Protein 2ZE0 (pdb70)

B-factor: mean 30.74, std 8.52, range [14.51, 62.66]

Organism: NCBI:txid258999

Sequence (531 aa):
KKTWWKEGVAYQIYPRSFMDANGDGIGDLRGIIEKLDYLVELGVDIVWICPIYRSPNADNGYDISDYYAIMDEFGTMDDFDELLAQAHRRGLKVILDLVINHTSDEHPWFIESRSSRDNPKRDWYIWRDGKDGREPNNWESIFGGSAWQYDERTGQYYLHIFDVKQPDLNWENSEVRQALYEMVNWWLDKGIDGFRIDAISHIKKKPGLPDLPLKYVPSFAGHMNQPGIMEYLRELKEQTFARYDIMTVGEANGVTVDEAEQWVGEENGVFNMIFQFEHLGLWERRASIDVRRLKRTLTKWQKGLENRGWNALFLENHDLPRSVSTWGNDRDYWAESAKALGALYFFMQGTPFIYQGQEIGMTNVRFDDIRDYRDVSALRIIWKTGRDNSRTPMQWSGASNAGFTTGTPWIKVNENYRTINVEAERRDPNSVWSFYRQMIQLRKANELFVYGTYDLLLENHPSIYAYTRTLGRDRALVVVNLSDRPSLYRYDGFRLQSSDLALSNYPVRPHKNATRFKLKPYEARVYIWKE

Solvent-accessible surface area: 21388 Å² total; per-residue (Å²): 175,124,21,61,23,19,78,2,2,0,0,3,0,10,3,30,0,0,26,5,36,111,24,75,0,35,0,7,0,99,0,0,22,99,42,0,92,13,0,66,63,1,7,4,42,1,0,7,0,3,12,0,7,114,7,49,55,48,21,45,8,40,0,0,11,31,3,85,13,11,22,124,52,6,20,77,42,112,23,0,57,60,0,7,57,36,0,73,174,60,52,4,58,0,0,0,1,2,2,0,0,5,0,0,17,77,8,80,39,0,94,64,0,31,64,43,136,130,19,108,39,14,94,18,5,10,19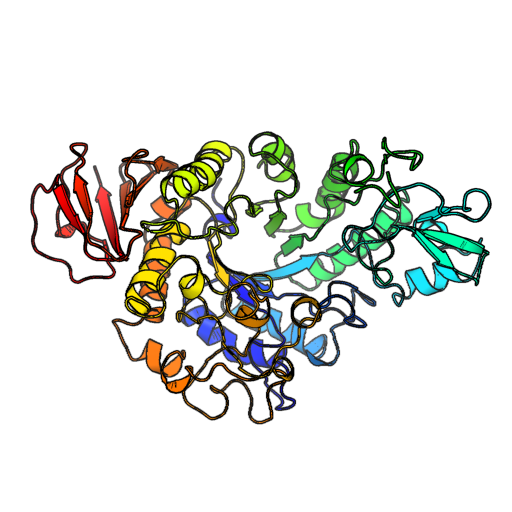,108,86,27,108,150,80,174,32,15,6,26,0,43,3,69,120,45,37,17,0,7,63,112,2,156,137,21,29,26,27,2,0,5,0,28,32,59,58,5,0,0,0,24,2,97,26,61,105,0,38,81,18,0,4,118,2,0,19,88,0,8,104,53,24,5,15,0,0,16,1,14,18,6,7,8,3,20,12,87,120,58,15,54,71,13,148,156,93,66,9,97,2,91,67,0,0,26,39,21,116,31,8,50,93,8,0,140,59,0,41,72,57,0,11,58,141,67,106,16,0,3,0,0,29,12,44,65,8,72,20,101,80,0,70,110,8,2,6,95,162,111,8,12,4,38,0,2,8,13,52,76,6,52,57,34,95,74,121,244,84,36,7,40,2,102,130,6,1,143,13,18,21,85,5,2,84,14,3,41,145,80,14,15,9,6,17,10,13,5,21,10,60,29,23,1,6,3,14,42,16,1,7,24,148,108,58,57,22,50,0,7,9,0,3,0,0,4,5,0,0,2,14,0,0,0,4,0,0,1,0,6,0,0,3,1,9,2,4,91,21,135,51,94,196,26,15,102,28,118,64,19,128,114,110,39,130,56,94,10,100,1,0,0,16,1,0,1,0,14,17,38,54,87,39,0,21,0,6,138,25,114,15,55,0,107,16,9,150,38,20,160,94,10,1,3,78,22,8,104,166,63,115,108,8,0,4,15,6,4,90,72,0,2,101,26,3,124,83,35,89,6,0,5,30,0,43,0,54,37,23,44,111,116,39,74,21,0,0,0,0,2,0,35,54,68,131,54,52,0,0,0,0,0,0,5,15,61,174,71,14,72,1,126,61,123,47,34,161,4,37,26,108,42,22,41,8,20,15,35,118,88,92,123,30,161,71,11,41,136,13,127,0,106,18,8,4,1,9,0,0,32,42,128,124

Foldseek 3Di:
DDDPQLLFAEEEDAQQFEFCDPFPQGGALVGVLVCLVVCVLLPGAEYEYEAQADAPCPPVNLAHQGLVFGHVRHHGVVSVLVSLVSSVVSNHAYAYAQRAQWHFCNRVLNVQLLQECDDVRVLQFAKDAQDPPHRVEQAAAPCGDHQWDARPNYNITTGHNYDPRTTGTQLVDPVNLVVSLVSQQVVVVSPHAEYEYPPLQQNDFAVPNYYDPHNHDHPCVGGGNDPPSLVSLQVSCVSHVVVDNHFYEYEQDVHDLQNQLCQFFVPNHSGQEYEYCPLPDFDQDPPGTFVLVNLVVVVCNQVSCQNRGAYEWDDDDLQWAQCCQGQHPCDPCQFLQLLLVCLVGVLGAHHYYHYQLSQLRQHFADDPDLVLDDPVVSVVVCSRTNSCNRVAHRQAELPDQNNRRPYHHPHGHGPCSNCRHNVNQVVDCLGSNVSSSLSSVVSNVDVLSSNFGKDWDPSVDRFKTKIKGHDAQKIKIKIWGSHQAKDKQAAPPFFDALVQFSDKSDDSDHDTRDRMDIAHHGIITMGIDGD

CATH classification: 3.20.20.80 (+2 more: 3.90.400.10, 2.60.40.1180)

Secondary structure (DSSP, 8-state):
---HHHH--EEEE-GGGT--SSSSSS--HHHHHHTHHHHHHHT--EEEE---EE---TTTT-S-SEEEEE-GGG--HHHHHHHHHHHHHTT-EEEEEEE-SB--TTSHHHHHHHH-SSSTTGGGB-EE--BTTB-SS-EEPTTSSBSEEEETTTTEEEE-SS-TT-PBB-TT-HHHHHHHHHHHHHHHHHT--EEEEESGGGSSPPTT-PPP---SEE-HHHHSS-TTHHHHHHHHHHHTGGGSS-EEEEE-TT--TTTTHHHH-SSS-S-SEEE--TT-----------HHHHHHHHHHHHHHHTTT--BEE-S--TTS--HHHHTS-SSSSHHHHHHHHHHHHHTSSSEEEEETTGGGT------SSGGG--SHHHH--HHHH-GGGGTSPP---SSGGGGS-SS--SSPPPGGGGTSSHHHHHH-TTSHHHHHHHHHHHHHH-THHHHSEEEEESTT-SSEEEEEEEETTEEEEEEEE-SSS-EEEE-BTB-B-GGGEEEESS-----SSBSEEEE-TT-EEEEEEE-

Radius of gyration: 23.9 Å; Cα contacts (8 Å, |Δi|>4): 1170; chains: 1; bounding box: 63×52×62 Å

Structure (mmCIF, N/CA/C/O backbone):
data_2ZE0
#
_entry.id   2ZE0
#
_cell.length_a   103.829
_cell.length_b   90.621
_cell.length_c   72.285
_cell.angle_alpha   90.00
_cell.angle_beta   109.40
_cell.angle_gamma   90.00
#
_symmetry.space_group_name_H-M   'C 1 2 1'
#
loop_
_entity.id
_entity.type
_entity.pdbx_description
1 polymer Alpha-glucosidase
2 non-polymer 'CALCIUM ION'
3 water water
#
loop_
_atom_site.group_PDB
_atom_site.id
_atom_site.type_symbol
_atom_site.label_atom_id
_atom_site.label_alt_id
_atom_site.label_comp_id
_atom_site.label_asym_id
_atom_site.label_entity_id
_atom_site.label_seq_id
_atom_site.pdbx_PDB_ins_code
_atom_site.Cartn_x
_atom_site.Cartn_y
_atom_site.Cartn_z
_atom_site.occupancy
_atom_site.B_iso_or_equiv
_atom_site.auth_seq_id
_atom_site.auth_comp_id
_atom_site.auth_asym_id
_atom_site.auth_atom_id
_atom_site.pdbx_PDB_model_num
ATOM 1 N N . LYS A 1 2 ? 6.698 -8.689 46.526 1.00 40.46 2 LYS A N 1
ATOM 2 C CA . LYS A 1 2 ? 6.504 -9.757 45.500 1.00 40.47 2 LYS A CA 1
ATOM 3 C C . LYS A 1 2 ? 7.721 -9.849 44.563 1.00 40.02 2 LYS A C 1
ATOM 4 O O . LYS A 1 2 ? 7.963 -8.962 43.732 1.00 39.94 2 LYS A O 1
ATOM 10 N N . LYS A 1 3 ? 8.507 -10.907 44.752 1.00 39.15 3 LYS A N 1
ATOM 11 C CA . LYS A 1 3 ? 9.705 -11.162 43.960 1.00 38.62 3 LYS A CA 1
ATOM 12 C C . LYS A 1 3 ? 9.398 -11.885 42.658 1.00 37.12 3 LYS A C 1
ATOM 13 O O . LYS A 1 3 ? 8.707 -12.902 42.667 1.00 37.43 3 LYS A O 1
ATOM 19 N N . THR A 1 4 ? 9.913 -11.366 41.538 1.00 35.15 4 THR A N 1
ATOM 20 C CA . THR A 1 4 ? 9.668 -11.983 40.228 1.00 32.92 4 THR A CA 1
ATOM 21 C C . THR A 1 4 ? 10.895 -11.873 39.331 1.00 31.59 4 THR A C 1
ATOM 22 O O . THR A 1 4 ? 11.726 -10.989 39.512 1.00 31.63 4 THR A O 1
ATOM 26 N N . TRP A 1 5 ? 10.980 -12.754 38.340 1.00 29.62 5 TRP A N 1
ATOM 27 C CA . TRP A 1 5 ? 12.097 -12.759 37.409 1.00 27.77 5 TRP A CA 1
ATOM 28 C C . TRP A 1 5 ? 12.167 -11.476 36.584 1.00 26.84 5 TRP A C 1
ATOM 29 O O . TRP A 1 5 ? 13.248 -10.962 36.309 1.00 26.71 5 TRP A O 1
ATOM 40 N N . TRP A 1 6 ? 11.015 -10.951 36.196 1.00 26.22 6 TRP A N 1
ATOM 41 C CA . TRP A 1 6 ? 10.977 -9.712 35.405 1.00 25.25 6 TRP A CA 1
ATOM 42 C C . TRP A 1 6 ? 11.476 -8.469 36.168 1.00 25.14 6 TRP A C 1
ATOM 43 O O . TRP A 1 6 ? 12.033 -7.548 35.567 1.00 24.03 6 TRP A O 1
ATOM 54 N N . LYS A 1 7 ? 11.283 -8.451 37.490 1.00 25.10 7 LYS A N 1
ATOM 55 C CA . LYS A 1 7 ? 11.750 -7.327 38.300 1.00 25.00 7 LYS A CA 1
ATOM 56 C C . LYS A 1 7 ? 13.259 -7.416 38.480 1.00 25.26 7 LYS A C 1
ATOM 57 O O . LYS A 1 7 ? 13.954 -6.396 38.500 1.00 25.46 7 LYS A O 1
ATOM 63 N N . GLU A 1 8 ? 13.762 -8.648 38.575 1.00 25.32 8 GLU A N 1
ATOM 64 C CA . GLU A 1 8 ? 15.195 -8.943 38.768 1.00 25.66 8 GLU A CA 1
ATOM 65 C C . GLU A 1 8 ? 16.039 -8.997 37.501 1.00 24.41 8 GLU A C 1
ATOM 66 O O . GLU A 1 8 ? 17.264 -8.985 37.585 1.00 23.37 8 GLU A O 1
ATOM 72 N N . GLY A 1 9 ? 15.392 -9.071 36.341 1.00 23.48 9 GLY A N 1
ATOM 73 C CA . GLY A 1 9 ? 16.111 -9.146 35.082 1.00 22.38 9 GLY A CA 1
ATOM 74 C C . GLY A 1 9 ? 16.635 -7.852 34.496 1.00 21.55 9 GLY A C 1
ATOM 75 O O . GLY A 1 9 ? 16.304 -6.769 34.952 1.00 21.20 9 GLY A O 1
ATOM 76 N N . VAL A 1 10 ? 17.511 -8.002 33.511 1.00 20.92 10 VAL A N 1
ATOM 77 C CA . VAL A 1 10 ? 18.110 -6.897 32.796 1.00 20.10 10 VAL A CA 1
ATOM 78 C C . VAL A 1 10 ? 17.682 -7.216 31.378 1.00 20.13 10 VAL A C 1
ATOM 79 O O . VAL A 1 10 ? 17.933 -8.332 30.879 1.00 19.93 10 VAL A O 1
ATOM 83 N N . ALA A 1 11 ? 17.005 -6.261 30.743 1.00 19.11 11 ALA A N 1
ATOM 84 C CA . ALA A 1 11 ? 16.536 -6.446 29.388 1.00 18.81 11 ALA A CA 1
ATOM 85 C C . ALA A 1 11 ? 17.459 -5.816 28.369 1.00 18.91 11 ALA A C 1
ATOM 86 O O . ALA A 1 11 ? 18.107 -4.801 28.653 1.00 20.56 11 ALA A O 1
ATOM 88 N N . TYR A 1 12 ? 17.512 -6.415 27.179 1.00 18.98 12 TYR A N 1
ATOM 89 C CA . TYR A 1 12 ? 18.354 -5.934 26.081 1.00 18.61 12 TYR A CA 1
ATOM 90 C C . TYR A 1 12 ? 17.438 -5.778 24.872 1.00 18.60 12 TYR A C 1
ATOM 91 O O . TYR A 1 12 ? 16.764 -6.724 24.476 1.00 18.04 12 TYR A O 1
ATOM 100 N N . GLN A 1 13 ? 17.449 -4.593 24.268 1.00 18.94 13 GLN A N 1
ATOM 101 C CA . GLN A 1 13 ? 16.601 -4.323 23.130 1.00 19.69 13 GLN A CA 1
ATOM 102 C C . GLN A 1 13 ? 17.328 -4.438 21.806 1.00 19.47 13 GLN A C 1
ATOM 103 O O . GLN A 1 13 ? 18.309 -3.741 21.554 1.00 19.13 13 GLN A O 1
ATOM 109 N N . ILE A 1 14 ? 16.781 -5.290 20.948 1.00 19.50 14 ILE A N 1
ATOM 110 C CA . ILE A 1 14 ? 17.337 -5.536 19.632 1.00 20.52 14 ILE A CA 1
ATOM 111 C C . ILE A 1 14 ? 16.465 -4.994 18.520 1.00 20.81 14 ILE A C 1
ATOM 112 O O . ILE A 1 14 ? 15.250 -5.199 18.519 1.00 20.86 14 ILE A O 1
ATOM 117 N N . TYR A 1 15 ? 17.110 -4.241 17.651 1.00 20.95 15 TYR A N 1
ATOM 118 C CA . TYR A 1 15 ? 16.532 -3.761 16.424 1.00 21.38 15 TYR A CA 1
ATOM 119 C C . TYR A 1 15 ? 17.096 -4.678 15.347 1.00 21.51 15 TYR A C 1
ATOM 120 O O . TYR A 1 15 ? 18.178 -4.454 14.848 1.00 22.15 15 TYR A O 1
ATOM 129 N N . PRO A 1 16 ? 16.360 -5.752 15.064 1.00 21.67 16 PRO A N 1
ATOM 130 C CA . PRO A 1 16 ? 16.794 -6.836 14.191 1.00 21.40 16 PRO A CA 1
ATOM 131 C C . PRO A 1 16 ? 17.509 -6.486 12.903 1.00 21.74 16 PRO A C 1
ATOM 132 O O . PRO A 1 16 ? 18.479 -7.141 12.555 1.00 21.97 16 PRO A O 1
ATOM 136 N N . ARG A 1 17 ? 17.034 -5.462 12.220 1.00 22.05 17 ARG A N 1
ATOM 137 C CA . ARG A 1 17 ? 17.600 -5.017 10.963 1.00 23.13 17 ARG A CA 1
ATOM 138 C C . ARG A 1 17 ? 19.044 -4.505 11.059 1.00 22.77 17 ARG A C 1
ATOM 139 O O . ARG A 1 17 ? 19.771 -4.548 10.074 1.00 23.35 17 ARG A O 1
ATOM 147 N N . SER A 1 18 ? 19.459 -4.032 12.230 1.00 22.49 18 SER A N 1
ATOM 148 C CA . SER A 1 18 ? 20.818 -3.517 12.398 1.00 21.38 18 SER A CA 1
ATOM 149 C C . SER A 1 18 ? 21.619 -4.232 13.479 1.00 21.20 18 SER A C 1
ATOM 150 O O . SER A 1 18 ? 22.694 -3.741 13.869 1.00 21.38 18 SER A O 1
ATOM 153 N N . PHE A 1 19 ? 21.157 -5.400 13.933 1.00 20.66 19 PHE A N 1
ATOM 154 C CA . PHE A 1 19 ? 21.882 -6.116 14.985 1.00 20.46 19 PHE A CA 1
ATOM 155 C C . PHE A 1 19 ? 22.954 -7.038 14.436 1.00 21.66 19 PHE A C 1
ATOM 156 O O . PHE A 1 19 ? 24.126 -6.804 14.680 1.00 21.39 19 PHE A O 1
ATOM 164 N N . MET A 1 20 ? 22.566 -8.092 13.715 1.00 22.49 20 MET A N 1
ATOM 165 C CA . MET A 1 20 ? 23.554 -9.006 13.141 1.00 23.64 20 MET A CA 1
ATOM 166 C C . MET A 1 20 ? 23.001 -9.631 11.864 1.00 24.61 20 MET A C 1
ATOM 167 O O . MET A 1 20 ? 21.921 -10.219 11.885 1.00 24.52 20 MET A O 1
ATOM 172 N N . ASP A 1 21 ? 23.739 -9.473 10.764 1.00 25.40 21 ASP A N 1
ATOM 173 C CA . ASP A 1 21 ? 23.350 -10.019 9.468 1.00 26.46 21 ASP A CA 1
ATOM 174 C C . ASP A 1 21 ? 24.000 -11.362 9.251 1.00 27.57 21 ASP A C 1
ATOM 175 O O . ASP A 1 21 ? 25.183 -11.448 8.888 1.00 28.23 21 ASP A O 1
ATOM 180 N N . ALA A 1 22 ? 23.230 -12.421 9.412 1.00 28.27 22 ALA A N 1
ATOM 181 C CA . ALA A 1 22 ? 23.811 -13.740 9.218 1.00 28.97 22 ALA A CA 1
ATOM 182 C C . ALA A 1 22 ? 23.976 -14.200 7.760 1.00 29.16 22 ALA A C 1
ATOM 183 O O . ALA A 1 22 ? 24.885 -14.986 7.487 1.00 29.25 22 ALA A O 1
ATOM 185 N N . ASN A 1 23 ? 23.162 -13.698 6.826 1.00 29.08 23 ASN A N 1
ATOM 186 C CA . ASN A 1 23 ? 23.302 -14.162 5.439 1.00 29.57 23 ASN A CA 1
ATOM 187 C C . ASN A 1 23 ? 23.929 -13.233 4.394 1.00 29.79 23 ASN A C 1
ATOM 188 O O . ASN A 1 23 ? 23.811 -13.481 3.186 1.00 30.94 23 ASN A O 1
ATOM 193 N N . GLY A 1 24 ? 24.568 -12.161 4.835 1.00 29.18 24 GLY A N 1
ATOM 194 C CA . GLY A 1 24 ? 25.207 -11.246 3.909 1.00 28.33 24 GLY A CA 1
ATOM 195 C C . GLY A 1 24 ? 24.388 -10.368 2.995 1.00 28.08 24 GLY A C 1
ATOM 196 O O . GLY A 1 24 ? 24.940 -9.786 2.061 1.00 28.40 24 GLY A O 1
ATOM 197 N N . ASP A 1 25 ? 23.087 -10.249 3.224 1.00 26.96 25 ASP A N 1
ATOM 198 C CA . ASP A 1 25 ? 22.315 -9.389 2.342 1.00 26.69 25 ASP A CA 1
ATOM 199 C C . ASP A 1 25 ? 22.293 -7.947 2.872 1.00 25.98 25 ASP A C 1
ATOM 200 O O . ASP A 1 25 ? 21.640 -7.099 2.302 1.00 26.19 25 ASP A O 1
ATOM 205 N N . GLY A 1 26 ? 23.002 -7.698 3.972 1.00 25.81 26 GLY A N 1
ATOM 206 C CA . GLY A 1 26 ? 23.083 -6.356 4.599 1.00 24.86 26 GLY A CA 1
ATOM 207 C C . GLY A 1 26 ? 21.990 -5.966 5.588 1.00 24.46 26 GLY A C 1
ATOM 208 O O . GLY A 1 26 ? 21.974 -4.836 6.116 1.00 24.19 26 GLY A O 1
ATOM 209 N N . ILE A 1 27 ? 21.085 -6.904 5.849 1.00 23.81 27 ILE A N 1
ATOM 210 C CA . ILE A 1 27 ? 19.970 -6.690 6.766 1.00 23.18 27 ILE A CA 1
ATOM 211 C C . ILE A 1 27 ? 20.106 -7.663 7.936 1.00 22.54 27 ILE A C 1
ATOM 212 O O . ILE A 1 27 ? 20.256 -8.861 7.729 1.00 22.86 27 ILE A O 1
ATOM 217 N N . GLY A 1 28 ? 20.073 -7.158 9.161 1.00 21.59 28 GLY A N 1
ATOM 218 C CA . GLY A 1 28 ? 20.185 -8.021 10.324 1.00 21.43 28 GLY A CA 1
ATOM 219 C C . GLY A 1 28 ? 19.026 -8.986 10.262 1.00 21.05 28 GLY A C 1
ATOM 220 O O . GLY A 1 28 ? 17.957 -8.664 9.760 1.00 21.11 28 GLY A O 1
ATOM 221 N N . ASP A 1 29 ? 19.215 -10.173 10.793 1.00 21.34 29 ASP A N 1
ATOM 222 C CA . ASP A 1 29 ? 18.157 -11.148 10.754 1.00 21.81 29 ASP A CA 1
ATOM 223 C C . ASP A 1 29 ? 18.123 -12.028 11.992 1.00 22.03 29 ASP A C 1
ATOM 224 O O . ASP A 1 29 ? 18.913 -11.837 12.926 1.00 21.52 29 ASP A O 1
ATOM 229 N N . LEU A 1 30 ? 17.181 -12.970 12.010 1.00 22.39 30 LEU A N 1
ATOM 230 C CA . LEU A 1 30 ? 17.029 -13.872 13.132 1.00 22.12 30 LEU A CA 1
ATOM 231 C C . LEU A 1 30 ? 18.232 -14.758 13.343 1.00 22.53 30 LEU A C 1
ATOM 232 O O . LEU A 1 30 ? 18.617 -14.977 14.491 1.00 22.54 30 LEU A O 1
ATOM 237 N N . ARG A 1 31 ? 18.815 -15.292 12.272 1.00 23.00 31 ARG A N 1
ATOM 238 C CA . ARG A 1 31 ? 19.996 -16.146 12.459 1.00 23.89 31 ARG A CA 1
ATOM 239 C C . ARG A 1 31 ? 21.090 -15.314 13.100 1.00 23.15 31 ARG A C 1
ATOM 240 O O . ARG A 1 31 ? 21.879 -15.814 13.889 1.00 23.79 31 ARG A O 1
ATOM 248 N N . GLY A 1 32 ? 21.122 -14.029 12.768 1.00 22.82 32 GLY A N 1
ATOM 249 C CA . GLY A 1 32 ? 22.128 -13.143 13.330 1.00 21.79 32 GLY A CA 1
ATOM 250 C C . GLY A 1 32 ? 21.983 -13.121 14.834 1.00 21.50 32 GLY A C 1
ATOM 251 O O . GLY A 1 32 ? 22.962 -13.270 15.567 1.00 21.54 32 GLY A O 1
ATOM 252 N N . ILE A 1 33 ? 20.752 -12.946 15.298 1.00 21.89 33 ILE A N 1
ATOM 253 C CA . ILE A 1 33 ? 20.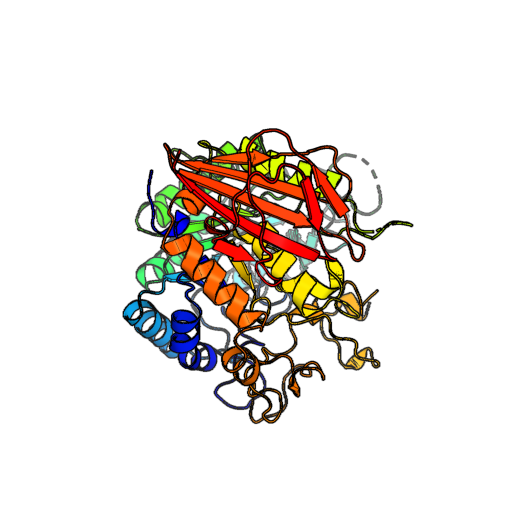480 -12.905 16.732 1.00 21.72 33 ILE A CA 1
ATOM 254 C C . ILE A 1 33 ? 20.921 -14.203 17.406 1.00 21.99 33 ILE A C 1
ATOM 255 O O . ILE A 1 33 ? 21.546 -14.176 18.463 1.00 21.81 33 ILE A O 1
ATOM 260 N N . ILE A 1 34 ? 20.625 -15.334 16.774 1.00 22.85 34 ILE A N 1
ATOM 261 C CA . ILE A 1 34 ? 20.988 -16.657 17.311 1.00 23.22 34 ILE A CA 1
ATOM 262 C C . ILE A 1 34 ? 22.508 -16.714 17.519 1.00 23.78 34 ILE A C 1
ATOM 263 O O . ILE A 1 34 ? 22.973 -17.173 18.560 1.00 23.21 34 ILE A O 1
ATOM 268 N N . GLU A 1 35 ? 23.277 -16.207 16.545 1.00 24.45 35 GLU A N 1
ATOM 269 C CA . GLU A 1 35 ? 24.744 -16.213 16.650 1.00 25.18 35 GLU A CA 1
ATOM 270 C C . GLU A 1 35 ? 25.253 -15.405 17.822 1.00 24.58 35 GLU A C 1
ATOM 271 O O . GLU A 1 35 ? 26.336 -15.653 18.294 1.00 25.14 35 GLU A O 1
ATOM 277 N N . LYS A 1 36 ? 24.446 -14.463 18.312 1.00 24.91 36 LYS A N 1
ATOM 278 C CA . LYS A 1 36 ? 24.833 -13.607 19.424 1.00 24.07 36 LYS A CA 1
ATOM 279 C C . LYS A 1 36 ? 24.190 -13.891 20.780 1.00 23.87 36 LYS A C 1
ATOM 280 O O . LYS A 1 36 ? 24.307 -13.069 21.675 1.00 23.86 36 LYS A O 1
ATOM 286 N N . LEU A 1 37 ? 23.529 -15.041 20.955 1.00 23.99 37 LEU A N 1
ATOM 287 C CA . LEU A 1 37 ? 22.911 -15.346 22.252 1.00 23.41 37 LEU A CA 1
ATOM 288 C C . LEU A 1 37 ? 24.015 -15.529 23.300 1.00 23.82 37 LEU A C 1
ATOM 289 O O . LEU A 1 37 ? 23.869 -15.059 24.432 1.00 23.42 37 LEU A O 1
ATOM 294 N N . ASP A 1 38 ? 25.125 -16.184 22.926 1.00 24.26 38 ASP A N 1
ATOM 295 C CA . ASP A 1 38 ? 26.254 -16.385 23.866 1.00 23.98 38 ASP A CA 1
ATOM 296 C C . ASP A 1 38 ? 26.757 -15.028 24.370 1.00 23.75 38 ASP A C 1
ATOM 297 O O . ASP A 1 38 ? 27.129 -14.901 25.537 1.00 23.71 38 ASP A O 1
ATOM 302 N N . TYR A 1 39 ? 26.810 -14.052 23.461 1.00 23.26 39 TYR A N 1
ATOM 303 C CA . TYR A 1 39 ? 27.232 -12.679 23.763 1.00 23.27 39 TYR A CA 1
ATOM 304 C C . TYR A 1 39 ? 26.323 -12.042 24.802 1.00 23.29 39 TYR A C 1
ATOM 305 O O . TYR A 1 39 ? 26.791 -11.370 25.738 1.00 23.54 39 TYR A O 1
ATOM 314 N N . LEU A 1 40 ? 25.019 -12.242 24.619 1.00 23.17 40 LEU A N 1
ATOM 315 C CA . LEU A 1 40 ? 24.036 -11.694 25.550 1.00 23.07 40 LEU A CA 1
ATOM 316 C C . LEU A 1 40 ? 24.255 -12.306 26.911 1.00 23.08 40 LEU A C 1
ATOM 317 O O . LEU A 1 40 ? 24.200 -11.609 27.910 1.00 22.83 40 LEU A O 1
ATOM 322 N N . VAL A 1 41 ? 24.561 -13.600 26.939 1.00 23.46 41 VAL A N 1
ATOM 323 C CA . VAL A 1 41 ? 24.800 -14.295 28.195 1.00 23.91 41 VAL A CA 1
ATOM 324 C C . VAL A 1 41 ? 26.068 -13.757 28.853 1.00 24.11 41 VAL A C 1
ATOM 325 O O . VAL A 1 41 ? 26.078 -13.495 30.066 1.00 23.85 41 VAL A O 1
ATOM 329 N N . GLU A 1 42 ? 27.108 -13.560 28.047 1.00 24.73 42 GLU A N 1
ATOM 330 C CA . GLU A 1 42 ? 28.412 -13.053 28.530 1.00 26.26 42 GLU A CA 1
ATOM 331 C C . GLU A 1 42 ? 28.221 -11.673 29.150 1.00 25.42 42 GLU A C 1
ATOM 332 O O . GLU A 1 42 ? 28.766 -11.387 30.228 1.00 25.41 42 GLU A O 1
ATOM 338 N N . LEU A 1 43 ? 27.459 -10.818 28.450 1.00 24.17 43 LEU A N 1
ATOM 339 C CA . LEU A 1 43 ? 27.163 -9.458 28.912 1.00 22.89 43 LEU A CA 1
ATOM 340 C C . LEU A 1 43 ? 26.451 -9.509 30.260 1.00 22.43 43 LEU A C 1
ATOM 341 O O . LEU A 1 43 ? 26.711 -8.690 31.155 1.00 22.54 43 LEU A O 1
ATOM 346 N N . GLY A 1 44 ? 25.532 -10.459 30.375 1.00 22.00 44 GLY A N 1
ATOM 347 C CA . GLY A 1 44 ? 24.759 -10.678 31.583 1.00 22.01 44 GLY A CA 1
ATOM 348 C C . GLY A 1 44 ? 23.263 -10.438 31.528 1.00 22.48 44 GLY A C 1
ATOM 349 O O . GLY A 1 44 ? 22.569 -10.738 32.499 1.00 21.89 44 GLY A O 1
ATOM 350 N N . VAL A 1 45 ? 22.754 -9.937 30.402 1.00 22.76 45 VAL A N 1
ATOM 351 C CA . VAL A 1 45 ? 21.320 -9.671 30.291 1.00 23.57 45 VAL A CA 1
ATOM 352 C C . VAL A 1 45 ? 20.526 -10.985 30.281 1.00 24.25 45 VAL A C 1
ATOM 353 O O . VAL A 1 45 ? 21.102 -12.050 30.059 1.00 24.35 45 VAL A O 1
ATOM 357 N N . ASP A 1 46 ? 19.223 -10.922 30.542 1.00 24.29 46 ASP A N 1
ATOM 358 C CA . ASP A 1 46 ? 18.430 -12.151 30.523 1.00 25.60 46 ASP A CA 1
ATOM 359 C C . ASP A 1 46 ? 17.065 -12.081 29.869 1.00 24.62 46 ASP A C 1
ATOM 360 O O . ASP A 1 46 ? 16.361 -13.083 29.780 1.00 25.05 46 ASP A O 1
ATOM 365 N N . ILE A 1 47 ? 16.703 -10.895 29.390 1.00 23.37 47 ILE A N 1
ATOM 366 C CA . ILE A 1 47 ? 15.434 -10.695 28.722 1.00 22.52 47 ILE A CA 1
ATOM 367 C C . ILE A 1 47 ? 15.812 -10.026 27.413 1.00 22.33 47 ILE A C 1
ATOM 368 O O . ILE A 1 47 ? 16.514 -8.999 27.399 1.00 22.08 47 ILE A O 1
ATOM 373 N N . VAL A 1 48 ? 15.379 -10.629 26.315 1.00 22.15 48 VAL A N 1
ATOM 374 C CA . VAL A 1 48 ? 15.663 -10.103 25.000 1.00 22.05 48 VAL A CA 1
ATOM 375 C C . VAL A 1 48 ? 14.411 -9.587 24.314 1.00 22.17 48 VAL A C 1
ATOM 376 O O . VAL A 1 48 ? 13.470 -10.323 24.071 1.00 22.76 48 VAL A O 1
ATOM 380 N N . TRP A 1 49 ? 14.386 -8.294 24.061 1.00 21.51 49 TRP A N 1
ATOM 381 C CA . TRP A 1 49 ? 13.268 -7.675 23.383 1.00 21.07 49 TRP A CA 1
ATOM 382 C C . TRP A 1 49 ? 13.631 -7.442 21.948 1.00 20.96 49 TRP A C 1
ATOM 383 O O . TRP A 1 49 ? 14.547 -6.684 21.643 1.00 20.90 49 TRP A O 1
ATOM 394 N N . ILE A 1 50 ? 12.930 -8.138 21.070 1.00 20.61 50 ILE A N 1
ATOM 395 C CA . ILE A 1 50 ? 13.200 -7.997 19.652 1.00 21.69 50 ILE A CA 1
ATOM 396 C C . ILE A 1 50 ? 12.112 -7.132 19.036 1.00 22.42 50 ILE A C 1
ATOM 397 O O . ILE A 1 50 ? 10.924 -7.443 19.183 1.00 21.81 50 ILE A O 1
ATOM 402 N N . CYS A 1 51 ? 12.520 -6.022 18.403 1.00 23.46 51 CYS A N 1
ATOM 403 C CA . CYS A 1 51 ? 11.587 -5.100 17.738 1.00 24.96 51 CYS A CA 1
ATOM 404 C C . CYS A 1 51 ? 10.816 -5.853 16.640 1.00 24.73 51 CYS A C 1
ATOM 405 O O . CYS A 1 51 ? 11.256 -6.930 16.237 1.00 25.47 51 CYS A O 1
ATOM 408 N N . PRO A 1 52 ? 9.703 -5.279 16.133 1.00 24.72 52 PRO A N 1
ATOM 409 C CA . PRO A 1 52 ? 8.866 -5.939 15.103 1.00 24.65 52 PRO A CA 1
ATOM 410 C C . PRO A 1 52 ? 9.549 -6.780 14.013 1.00 24.53 52 PRO A C 1
ATOM 411 O O . PRO A 1 52 ? 10.398 -6.290 13.258 1.00 25.31 52 PRO A O 1
ATOM 415 N N . ILE A 1 53 ? 9.181 -8.053 13.982 1.00 23.71 53 ILE A N 1
ATOM 416 C CA . ILE A 1 53 ? 9.696 -9.010 13.022 1.00 23.74 53 ILE A CA 1
ATOM 417 C C . ILE A 1 53 ? 8.553 -9.669 12.249 1.00 23.84 53 ILE A C 1
ATOM 418 O O . ILE A 1 53 ? 8.776 -10.633 11.500 1.00 24.12 53 ILE A O 1
ATOM 423 N N . TYR A 1 54 ? 7.339 -9.134 12.409 1.00 23.44 54 TYR A N 1
ATOM 424 C CA . TYR A 1 54 ? 6.156 -9.673 11.753 1.00 23.25 54 TYR A CA 1
ATOM 425 C C . TYR A 1 54 ? 6.071 -9.231 10.294 1.00 23.13 54 TYR A C 1
ATOM 426 O O . TYR A 1 54 ? 6.637 -8.209 9.933 1.00 22.46 54 TYR A O 1
ATOM 435 N N . ARG A 1 55 ? 5.351 -10.001 9.467 1.00 23.33 55 ARG A N 1
ATOM 436 C CA . ARG A 1 55 ? 5.180 -9.664 8.045 1.00 23.51 55 ARG A CA 1
ATOM 437 C C . ARG A 1 55 ? 4.568 -8.267 8.058 1.00 22.83 55 ARG A C 1
ATOM 438 O O . ARG A 1 55 ? 3.593 -8.012 8.765 1.00 21.76 55 ARG A O 1
ATOM 446 N N . SER A 1 56 ? 5.168 -7.368 7.287 1.00 22.67 56 SER A N 1
ATOM 447 C CA . SER A 1 56 ? 4.759 -5.986 7.185 1.00 23.34 56 SER A CA 1
ATOM 448 C C . SER A 1 56 ? 5.203 -5.348 5.872 1.00 24.69 56 SER A C 1
ATOM 449 O O . SER A 1 56 ? 6.285 -5.655 5.376 1.00 25.06 56 SER A O 1
ATOM 452 N N . PRO A 1 57 ? 4.350 -4.512 5.266 1.00 25.42 57 PRO A N 1
ATOM 453 C CA . PRO A 1 57 ? 4.764 -3.854 4.021 1.00 26.43 57 PRO A CA 1
ATOM 454 C C . PRO A 1 57 ? 5.873 -2.863 4.377 1.00 27.09 57 PRO A C 1
ATOM 455 O O . PRO A 1 57 ? 6.437 -2.200 3.505 1.00 27.64 57 PRO A O 1
ATOM 459 N N . ASN A 1 58 ? 6.137 -2.777 5.676 1.00 27.65 58 ASN A N 1
ATOM 460 C CA . ASN A 1 58 ? 7.145 -1.914 6.312 1.00 28.11 58 ASN A CA 1
ATOM 461 C C . ASN A 1 58 ? 6.982 -0.417 6.001 1.00 28.08 58 ASN A C 1
ATOM 462 O O . ASN A 1 58 ? 7.952 0.319 5.793 1.00 27.76 58 ASN A O 1
ATOM 467 N N . ALA A 1 59 ? 5.746 0.050 5.983 1.00 27.48 59 ALA A N 1
ATOM 468 C CA . ALA A 1 59 ? 5.521 1.460 5.707 1.00 27.97 59 ALA A CA 1
ATOM 469 C C . ALA A 1 59 ? 5.702 2.271 6.996 1.00 28.14 59 ALA A C 1
ATOM 470 O O . ALA A 1 59 ? 5.849 3.492 6.972 1.00 28.40 59 ALA A O 1
ATOM 472 N N . ASP A 1 60 ? 5.724 1.577 8.129 1.00 27.88 60 ASP A N 1
ATOM 473 C CA . ASP A 1 60 ? 5.860 2.234 9.411 1.00 28.11 60 ASP A CA 1
ATOM 474 C C . ASP A 1 60 ? 6.815 1.544 10.376 1.00 28.11 60 ASP A C 1
ATOM 475 O O . ASP A 1 60 ? 6.463 1.253 11.515 1.00 27.15 60 ASP A O 1
ATOM 480 N N . ASN A 1 61 ? 8.028 1.293 9.880 1.00 27.96 61 ASN A N 1
ATOM 481 C CA . ASN A 1 61 ? 9.110 0.666 10.621 1.00 28.39 61 ASN A CA 1
ATOM 482 C C . ASN A 1 61 ? 8.637 -0.682 11.235 1.00 27.70 61 ASN A C 1
ATOM 483 O O . ASN A 1 61 ? 8.987 -1.058 12.369 1.00 27.35 61 ASN A O 1
ATOM 488 N N . GLY A 1 62 ? 7.799 -1.377 10.463 1.00 26.24 62 GLY A N 1
ATOM 489 C CA . GLY A 1 62 ? 7.251 -2.675 10.852 1.00 24.79 62 GLY A CA 1
ATOM 490 C C . GLY A 1 62 ? 6.077 -2.706 11.806 1.00 23.84 62 GLY A C 1
ATOM 491 O O . GLY A 1 62 ? 5.626 -3.790 12.203 1.00 22.84 62 GLY A O 1
ATOM 492 N N . TYR A 1 63 ? 5.600 -1.528 12.197 1.00 23.00 63 TYR A N 1
ATOM 493 C CA . TYR A 1 63 ? 4.457 -1.430 13.116 1.00 22.90 63 TYR A CA 1
ATOM 494 C C . TYR A 1 63 ? 3.125 -1.533 12.352 1.00 23.11 63 TYR A C 1
ATOM 495 O O . TYR A 1 63 ? 2.048 -1.447 12.939 1.00 23.10 63 TYR A O 1
ATOM 504 N N . ASP A 1 64 ? 3.223 -1.700 11.030 1.00 22.35 64 ASP A N 1
ATOM 505 C CA . ASP A 1 64 ? 2.066 -1.850 10.150 1.00 22.76 64 ASP A CA 1
ATOM 506 C C . ASP A 1 64 ? 2.112 -3.320 9.763 1.00 22.61 64 ASP A C 1
ATOM 507 O O . ASP A 1 64 ? 2.698 -3.703 8.758 1.00 22.21 64 ASP A O 1
ATOM 512 N N . ILE A 1 65 ? 1.469 -4.144 10.573 1.00 22.27 65 ILE A N 1
ATOM 513 C CA . ILE A 1 65 ? 1.471 -5.594 10.344 1.00 22.20 65 ILE A CA 1
ATOM 514 C C . ILE A 1 65 ? 0.427 -6.167 9.387 1.00 22.63 65 ILE A C 1
ATOM 515 O O . ILE A 1 65 ? -0.775 -5.970 9.580 1.00 22.91 65 ILE A O 1
ATOM 520 N N . SER A 1 66 ? 0.911 -6.907 8.381 1.00 22.64 66 SER A N 1
ATOM 521 C CA . SER A 1 66 ? 0.052 -7.537 7.370 1.00 22.90 66 SER A CA 1
ATOM 522 C C . SER A 1 66 ? -0.202 -9.003 7.700 1.00 23.38 66 SER A C 1
ATOM 523 O O . SER A 1 66 ? -1.068 -9.628 7.095 1.00 24.63 66 SER A O 1
ATOM 526 N N . ASP A 1 67 ? 0.571 -9.568 8.621 1.00 22.96 67 ASP A N 1
ATOM 527 C CA . ASP A 1 67 ? 0.354 -10.965 9.033 1.00 23.00 67 ASP A CA 1
ATOM 528 C C . ASP A 1 67 ? 1.021 -11.192 10.396 1.00 22.57 67 ASP A C 1
ATOM 529 O O . ASP A 1 67 ? 2.243 -11.207 10.490 1.00 22.94 67 ASP A O 1
ATOM 534 N N . TYR A 1 68 ? 0.204 -11.348 11.444 1.00 21.91 68 TYR A N 1
ATOM 535 C CA . TYR A 1 68 ? 0.715 -11.579 12.798 1.00 20.95 68 TYR A CA 1
ATOM 536 C C . TYR A 1 68 ? 1.300 -12.949 13.028 1.00 20.77 68 TYR A C 1
ATOM 537 O O . TYR A 1 68 ? 1.998 -13.170 14.017 1.00 19.64 68 TYR A O 1
ATOM 546 N N . TYR A 1 69 ? 0.982 -13.886 12.145 1.00 21.24 69 TYR A N 1
ATOM 547 C CA . TYR A 1 69 ? 1.479 -15.255 12.290 1.00 21.39 69 TYR A CA 1
ATOM 548 C C . TYR A 1 69 ? 2.640 -15.562 11.386 1.00 21.48 69 TYR A C 1
ATOM 549 O O . TYR A 1 69 ? 2.993 -16.726 11.189 1.00 21.77 69 TYR A O 1
ATOM 558 N N . ALA A 1 70 ? 3.252 -14.525 10.831 1.00 21.15 70 ALA A N 1
ATOM 559 C CA . ALA A 1 70 ? 4.360 -14.719 9.935 1.00 21.68 70 ALA A CA 1
ATOM 560 C C . ALA A 1 70 ? 5.520 -13.749 10.183 1.00 22.74 70 ALA A C 1
ATOM 561 O O . ALA A 1 70 ? 5.308 -12.608 10.604 1.00 22.72 70 ALA A O 1
ATOM 563 N N . ILE A 1 71 ? 6.734 -14.209 9.898 1.00 23.78 71 ILE A N 1
ATOM 564 C CA . ILE A 1 71 ? 7.968 -13.415 10.070 1.00 25.23 71 ILE A CA 1
ATOM 565 C C . ILE A 1 71 ? 8.271 -12.610 8.800 1.00 26.22 71 ILE A C 1
ATOM 566 O O . ILE A 1 71 ? 8.045 -13.093 7.685 1.00 26.64 71 ILE A O 1
ATOM 571 N N . MET A 1 72 ? 8.801 -11.401 8.968 1.00 27.58 72 MET A N 1
ATOM 572 C CA . MET A 1 72 ? 9.147 -10.525 7.851 1.00 29.05 72 MET A CA 1
ATOM 573 C C . MET A 1 72 ? 10.232 -11.283 7.066 1.00 30.05 72 MET A C 1
ATOM 574 O O . MET A 1 72 ? 11.248 -11.655 7.664 1.00 30.18 72 MET A O 1
ATOM 579 N N . ASP A 1 73 ? 10.016 -11.548 5.769 1.00 30.75 73 ASP A N 1
ATOM 580 C CA . ASP A 1 73 ? 10.998 -12.265 4.945 1.00 31.59 73 ASP A CA 1
ATOM 581 C C . ASP A 1 73 ? 12.460 -11.924 5.167 1.00 31.10 73 ASP A C 1
ATOM 582 O O . ASP A 1 73 ? 13.281 -12.844 5.302 1.00 30.77 73 ASP A O 1
ATOM 587 N N . GLU A 1 74 ? 12.802 -10.631 5.197 1.00 30.48 74 GLU A N 1
ATOM 588 C CA . GLU A 1 74 ? 14.196 -10.293 5.410 1.00 30.30 74 GLU A CA 1
ATOM 589 C C . GLU A 1 74 ? 14.783 -10.680 6.777 1.00 29.73 74 GLU A C 1
ATOM 590 O O . GLU A 1 74 ? 16.010 -10.635 6.946 1.00 29.88 74 GLU A O 1
ATOM 596 N N . PHE A 1 75 ? 13.949 -11.073 7.741 1.00 28.02 75 PHE A N 1
ATOM 597 C CA . PHE A 1 75 ? 14.531 -11.455 9.025 1.00 27.59 75 PHE A CA 1
ATOM 598 C C . PHE A 1 75 ? 14.685 -12.964 9.157 1.00 26.99 75 PHE A C 1
ATOM 599 O O . PHE A 1 75 ? 15.403 -13.439 10.023 1.00 26.77 75 PHE A O 1
ATOM 607 N N . GLY A 1 76 ? 14.023 -13.717 8.288 1.00 26.50 76 GLY A N 1
ATOM 608 C CA . GLY A 1 76 ? 14.116 -15.169 8.355 1.00 26.35 76 GLY A CA 1
ATOM 609 C C . GLY A 1 76 ? 12.773 -15.866 8.272 1.00 25.98 76 GLY A C 1
ATOM 610 O O . GLY A 1 76 ? 11.806 -15.323 7.763 1.00 25.79 76 GLY A O 1
ATOM 611 N N . THR A 1 77 ? 12.725 -17.082 8.791 1.00 26.35 77 THR A N 1
ATOM 612 C CA . THR A 1 77 ? 11.509 -17.882 8.778 1.00 26.61 77 THR A CA 1
ATOM 613 C C . THR A 1 77 ? 11.036 -18.172 10.187 1.00 26.20 77 THR A C 1
ATOM 614 O O . THR A 1 77 ? 11.752 -17.918 11.143 1.00 25.91 77 THR A O 1
ATOM 618 N N . MET A 1 78 ? 9.837 -18.729 10.301 1.00 26.54 78 MET A N 1
ATOM 619 C CA . MET A 1 78 ? 9.272 -19.071 11.593 1.00 27.28 78 MET A CA 1
ATOM 620 C C . MET A 1 78 ? 10.199 -20.136 12.213 1.00 27.15 78 MET A C 1
ATOM 621 O O . MET A 1 78 ? 10.352 -20.160 13.428 1.00 27.09 78 MET A O 1
ATOM 626 N N . ASP A 1 79 ? 10.792 -21.021 11.387 1.00 27.15 79 ASP A N 1
ATOM 627 C CA . ASP A 1 79 ? 11.725 -22.058 11.892 1.00 27.11 79 ASP A CA 1
ATOM 628 C C . ASP A 1 79 ? 12.877 -21.347 12.580 1.00 26.07 79 ASP A C 1
ATOM 629 O O . ASP A 1 79 ? 13.331 -21.774 13.636 1.00 25.80 79 ASP A O 1
ATOM 634 N N . ASP A 1 80 ? 13.375 -20.276 11.958 1.00 25.68 80 ASP A N 1
ATOM 635 C CA . ASP A 1 80 ? 14.470 -19.517 12.552 1.00 25.14 80 ASP A CA 1
ATOM 636 C C . ASP A 1 80 ? 13.991 -18.964 13.894 1.00 24.66 80 ASP A C 1
ATOM 637 O O . ASP A 1 80 ? 14.721 -19.014 14.888 1.00 23.64 80 ASP A O 1
ATOM 642 N N . PHE A 1 81 ? 12.761 -18.448 13.920 1.00 24.36 81 PHE A N 1
ATOM 643 C CA . PHE A 1 81 ? 12.255 -17.901 15.169 1.00 25.20 81 PHE A CA 1
ATOM 644 C C . PHE A 1 81 ? 12.111 -18.971 16.244 1.00 25.47 81 PHE A C 1
ATOM 645 O O . PHE A 1 81 ? 12.488 -18.723 17.389 1.00 25.14 81 PHE A O 1
ATOM 653 N N . ASP A 1 82 ? 11.566 -20.149 15.885 1.00 25.76 82 ASP A N 1
ATOM 654 C CA . ASP A 1 82 ? 11.407 -21.254 16.857 1.00 25.91 82 ASP A CA 1
ATOM 655 C C . ASP A 1 82 ? 12.762 -21.669 17.390 1.00 25.62 82 ASP A C 1
ATOM 656 O O . ASP A 1 82 ? 12.907 -21.939 18.581 1.00 25.52 82 ASP A O 1
ATOM 661 N N . GLU A 1 83 ? 13.744 -21.729 16.491 1.00 25.52 83 GLU A N 1
ATOM 662 C CA . GLU A 1 83 ? 15.107 -22.094 16.849 1.00 25.60 83 GLU A CA 1
ATOM 663 C C . GLU A 1 83 ? 15.657 -21.030 17.800 1.00 25.14 83 GLU A C 1
ATOM 664 O O . GLU A 1 83 ? 16.314 -21.353 18.790 1.00 25.59 83 GLU A O 1
ATOM 670 N N . LEU A 1 84 ? 15.374 -19.760 17.506 1.00 24.93 84 LEU A N 1
ATOM 671 C CA . LEU A 1 84 ? 15.839 -18.646 18.342 1.00 24.33 84 LEU A CA 1
ATOM 672 C C . LEU A 1 84 ? 15.328 -18.831 19.782 1.00 24.46 84 LEU A C 1
ATOM 673 O O . LEU A 1 84 ? 16.119 -18.765 20.733 1.00 24.65 84 LEU A O 1
ATOM 678 N N . LEU A 1 85 ? 14.020 -19.065 19.950 1.00 24.76 85 LEU A N 1
ATOM 679 C CA . LEU A 1 85 ? 13.457 -19.286 21.299 1.00 24.27 85 LEU A CA 1
ATOM 680 C C . LEU A 1 85 ? 14.112 -20.441 22.033 1.00 24.01 85 LEU A C 1
ATOM 681 O O . LEU A 1 85 ? 14.414 -20.336 23.227 1.00 24.39 85 LEU A O 1
ATOM 686 N N . ALA A 1 86 ? 14.283 -21.555 21.330 1.00 24.09 86 ALA A N 1
ATOM 687 C CA . ALA A 1 86 ? 14.905 -22.767 21.901 1.00 23.45 86 ALA A CA 1
ATOM 688 C C . ALA A 1 86 ? 16.316 -22.465 22.407 1.00 23.52 86 ALA A C 1
ATOM 689 O O . ALA A 1 86 ? 16.666 -22.746 23.553 1.00 23.50 86 ALA A O 1
ATOM 691 N N . GLN A 1 87 ? 17.117 -21.864 21.540 1.00 23.96 87 GLN A N 1
ATOM 692 C CA . GLN A 1 87 ? 18.494 -21.502 21.872 1.00 24.69 87 GLN A CA 1
ATOM 693 C C . GLN A 1 87 ? 18.523 -20.445 22.973 1.00 24.56 87 GLN A C 1
ATOM 694 O O . GLN A 1 87 ? 19.401 -20.467 23.840 1.00 25.02 87 GLN A O 1
ATOM 700 N N . ALA A 1 88 ? 17.570 -19.517 22.941 1.00 24.28 88 ALA A N 1
ATOM 701 C CA . ALA A 1 88 ? 17.526 -18.487 23.970 1.00 24.25 88 ALA A CA 1
ATOM 702 C C . ALA A 1 88 ? 17.132 -19.145 25.288 1.00 24.43 88 ALA A C 1
ATOM 703 O O . ALA A 1 88 ? 17.798 -18.936 26.301 1.00 24.99 88 ALA A O 1
ATOM 705 N N . HIS A 1 89 ? 16.086 -19.971 25.289 1.00 24.47 89 HIS A N 1
ATOM 706 C CA . HIS A 1 89 ? 15.704 -20.597 26.554 1.00 24.69 89 HIS A CA 1
ATOM 707 C C . HIS A 1 89 ? 16.739 -21.545 27.144 1.00 24.99 89 HIS A C 1
ATOM 708 O O . HIS A 1 89 ? 16.816 -21.640 28.357 1.00 25.12 89 HIS A O 1
ATOM 715 N N . ARG A 1 90 ? 17.525 -22.230 26.301 1.00 26.80 90 ARG A N 1
ATOM 716 C CA . ARG A 1 90 ? 18.572 -23.195 26.744 1.00 28.39 90 ARG A CA 1
ATOM 717 C C . ARG A 1 90 ? 19.548 -22.419 27.637 1.00 27.65 90 ARG A C 1
ATOM 718 O O . ARG A 1 90 ? 20.100 -22.925 28.604 1.00 27.65 90 ARG A O 1
ATOM 726 N N . ARG A 1 91 ? 19.827 -21.196 27.213 1.00 27.14 91 ARG A N 1
ATOM 727 C CA . ARG A 1 91 ? 20.733 -20.290 27.896 1.00 26.67 91 ARG A CA 1
ATOM 728 C C . ARG A 1 91 ? 20.132 -19.530 29.056 1.00 26.41 91 ARG A C 1
ATOM 729 O O . ARG A 1 91 ? 20.815 -18.732 29.676 1.00 26.53 91 ARG A O 1
ATOM 737 N N . GLY A 1 92 ? 18.870 -19.797 29.370 1.00 25.88 92 GLY A N 1
ATOM 738 C CA . GLY A 1 92 ? 18.220 -19.111 30.467 1.00 25.14 92 GLY A CA 1
ATOM 739 C C . GLY A 1 92 ? 17.722 -17.706 30.138 1.00 24.71 92 GLY A C 1
ATOM 740 O O . GLY A 1 92 ? 17.417 -16.933 31.048 1.00 25.43 92 GLY A O 1
ATOM 741 N N . LEU A 1 93 ? 17.629 -17.377 28.853 1.00 23.69 93 LEU A N 1
ATOM 742 C CA . LEU A 1 93 ? 17.160 -16.065 28.424 1.00 23.89 93 LEU A CA 1
ATOM 743 C C . LEU A 1 93 ? 15.670 -16.079 28.136 1.00 23.91 93 LEU A C 1
ATOM 744 O O . LEU A 1 93 ? 15.110 -17.107 27.749 1.00 24.12 93 LEU A O 1
ATOM 749 N N . LYS A 1 94 ? 15.032 -14.929 28.336 1.00 23.43 94 LYS A N 1
ATOM 750 C CA . LYS A 1 94 ? 13.608 -14.745 28.088 1.00 23.31 94 LYS A CA 1
ATOM 751 C C . LYS A 1 94 ? 13.534 -13.885 26.817 1.00 22.75 94 LYS A C 1
ATOM 752 O O . LYS A 1 94 ? 14.390 -13.016 26.596 1.00 22.45 94 LYS A O 1
ATOM 758 N N . VAL A 1 95 ? 12.505 -14.106 26.004 1.00 21.97 95 VAL A N 1
ATOM 759 C CA . VAL A 1 95 ? 12.327 -13.360 24.765 1.00 21.95 95 VAL A CA 1
ATOM 760 C C . VAL A 1 95 ? 10.947 -12.714 24.721 1.00 21.96 95 VAL A C 1
ATOM 761 O O . VAL A 1 95 ? 9.945 -13.394 24.945 1.00 21.89 95 VAL A O 1
ATOM 765 N N . ILE A 1 96 ? 10.898 -11.402 24.477 1.00 21.28 96 ILE A N 1
ATOM 766 C CA . ILE A 1 96 ? 9.618 -10.700 24.386 1.00 21.26 96 ILE A CA 1
ATOM 767 C C . ILE A 1 96 ? 9.586 -10.004 23.027 1.00 20.76 96 ILE A C 1
ATOM 768 O O . ILE A 1 96 ? 10.637 -9.655 22.480 1.00 21.11 96 ILE A O 1
ATOM 773 N N . LEU A 1 97 ? 8.385 -9.854 22.470 1.00 19.75 97 LEU A N 1
ATOM 774 C CA . LEU A 1 97 ? 8.180 -9.213 21.172 1.00 19.22 97 LEU A CA 1
ATOM 775 C C . LEU A 1 97 ? 7.187 -8.080 21.296 1.00 19.44 97 LEU A C 1
ATOM 776 O O . LEU A 1 97 ? 6.564 -7.922 22.335 1.00 18.68 97 LEU A O 1
ATOM 781 N N . ASP A 1 98 ? 7.038 -7.283 20.247 1.00 19.61 98 ASP A N 1
ATOM 782 C CA . ASP A 1 98 ? 6.069 -6.205 20.323 1.00 20.39 98 ASP A CA 1
ATOM 783 C C . ASP A 1 98 ? 4.682 -6.701 20.013 1.00 20.26 98 ASP A C 1
ATOM 784 O O . ASP A 1 98 ? 4.496 -7.580 19.168 1.00 20.77 98 ASP A O 1
ATOM 789 N N . LEU A 1 99 ? 3.706 -6.092 20.678 1.00 19.96 99 LEU A N 1
ATOM 790 C CA . LEU A 1 99 ? 2.298 -6.423 20.507 1.00 19.54 99 LEU A CA 1
ATOM 791 C C . LEU A 1 99 ? 1.691 -5.125 19.990 1.00 19.77 99 LEU A C 1
ATOM 792 O O . LEU A 1 99 ? 1.551 -4.164 20.747 1.00 19.28 99 LEU A O 1
ATOM 797 N N . VAL A 1 100 ? 1.374 -5.097 18.699 1.00 20.07 100 VAL A N 1
ATOM 798 C CA . VAL A 1 100 ? 0.817 -3.918 18.065 1.00 20.44 100 VAL A CA 1
ATOM 799 C C . VAL A 1 100 ? -0.600 -4.280 17.694 1.00 20.70 100 VAL A C 1
ATOM 800 O O . VAL A 1 100 ? -0.839 -4.817 16.592 1.00 20.18 100 VAL A O 1
ATOM 804 N N . ILE A 1 101 ? -1.546 -3.960 18.584 1.00 20.71 101 ILE A N 1
ATOM 805 C CA . ILE A 1 101 ? -2.946 -4.312 18.316 1.00 21.26 101 ILE A CA 1
ATOM 806 C C . ILE A 1 101 ? -4.029 -3.235 18.215 1.00 21.56 101 ILE A C 1
ATOM 807 O O . ILE A 1 101 ? -5.233 -3.529 18.301 1.00 22.21 101 ILE A O 1
ATOM 812 N N . ASN A 1 102 ? -3.609 -1.994 18.054 1.00 22.38 102 ASN A N 1
ATOM 813 C CA . ASN A 1 102 ? -4.543 -0.888 17.908 1.00 22.79 102 ASN A CA 1
ATOM 814 C C . ASN A 1 102 ? -4.917 -0.833 16.440 1.00 23.00 102 ASN A C 1
ATOM 815 O O . ASN A 1 102 ? -6.002 -0.392 16.052 1.00 23.40 102 ASN A O 1
ATOM 820 N N . HIS A 1 103 ? -3.974 -1.274 15.616 1.00 23.08 103 HIS A N 1
ATOM 821 C CA . HIS A 1 103 ? -4.149 -1.258 14.187 1.00 22.98 103 HIS A CA 1
ATOM 822 C C . HIS A 1 103 ? -3.345 -2.309 13.481 1.00 22.85 103 HIS A C 1
ATOM 823 O O . HIS A 1 103 ? -2.485 -2.944 14.088 1.00 22.61 103 HIS A O 1
ATOM 830 N N . THR A 1 104 ? -3.654 -2.490 12.193 1.00 22.22 104 THR A N 1
ATOM 831 C CA . THR A 1 104 ? -2.961 -3.445 11.341 1.00 21.07 104 THR A CA 1
ATOM 832 C C . THR A 1 104 ? -2.653 -2.674 10.073 1.00 21.47 104 THR A C 1
ATOM 833 O O . THR A 1 104 ? -3.063 -1.524 9.897 1.00 21.43 104 THR A O 1
ATOM 837 N N . SER A 1 105 ? -1.909 -3.312 9.193 1.00 21.09 105 SER A N 1
ATOM 838 C CA . SER A 1 105 ? -1.571 -2.723 7.917 1.00 20.90 105 SER A CA 1
ATOM 839 C C . SER A 1 105 ? -2.829 -2.791 7.043 1.00 20.43 105 SER A C 1
ATOM 840 O O . SER A 1 105 ? -3.678 -3.686 7.227 1.00 19.03 105 SER A O 1
ATOM 843 N N . ASP A 1 106 ? -2.935 -1.876 6.076 1.00 20.68 106 ASP A N 1
ATOM 844 C CA . ASP A 1 106 ? -4.082 -1.877 5.162 1.00 21.38 106 ASP A CA 1
ATOM 845 C C . ASP A 1 106 ? -3.946 -3.059 4.192 1.00 21.56 106 ASP A C 1
ATOM 846 O O . ASP A 1 106 ? -4.851 -3.350 3.412 1.00 22.47 106 ASP A O 1
ATOM 851 N N . GLU A 1 107 ? -2.805 -3.739 4.259 1.00 21.89 107 GLU A N 1
ATOM 852 C CA . GLU A 1 107 ? -2.514 -4.900 3.411 1.00 21.41 107 GLU A CA 1
ATOM 853 C C . GLU A 1 107 ? -2.734 -6.178 4.219 1.00 21.89 107 GLU A C 1
ATOM 854 O O . GLU A 1 107 ? -2.428 -7.288 3.767 1.00 20.95 107 GLU A O 1
ATOM 860 N N . HIS A 1 108 ? -3.266 -6.022 5.439 1.00 22.10 108 HIS A N 1
ATOM 861 C CA . HIS A 1 108 ? -3.527 -7.187 6.246 1.00 22.58 108 HIS A CA 1
ATOM 862 C C . HIS A 1 108 ? -4.755 -7.866 5.589 1.00 22.55 108 HIS A C 1
ATOM 863 O O . HIS A 1 108 ? -5.702 -7.175 5.211 1.00 22.28 108 HIS A O 1
ATOM 870 N N . PRO A 1 109 ? -4.765 -9.211 5.467 1.00 23.17 109 PRO A N 1
ATOM 871 C CA . PRO A 1 109 ? -5.945 -9.809 4.844 1.00 23.55 109 PRO A CA 1
ATOM 872 C C . PRO A 1 109 ? -7.270 -9.379 5.476 1.00 23.77 109 PRO A C 1
ATOM 873 O O . PRO A 1 109 ? -8.260 -9.305 4.753 1.00 24.60 109 PRO A O 1
ATOM 877 N N . TRP A 1 110 ? -7.306 -9.075 6.783 1.00 23.80 110 TRP A N 1
ATOM 878 C CA . TRP A 1 110 ? -8.579 -8.662 7.389 1.00 23.62 110 TRP A CA 1
ATOM 879 C C . TRP A 1 110 ? -9.061 -7.304 6.852 1.00 23.83 110 TRP A C 1
ATOM 880 O O . TRP A 1 110 ? -10.277 -7.074 6.679 1.00 23.93 110 TRP A O 1
ATOM 891 N N . PHE A 1 111 ? -8.124 -6.395 6.596 1.00 23.39 111 PHE A N 1
ATOM 892 C CA . PHE A 1 111 ? -8.515 -5.094 6.076 1.00 23.00 111 PHE A CA 1
ATOM 893 C C . PHE A 1 111 ? -8.878 -5.190 4.598 1.00 23.48 111 PHE A C 1
ATOM 894 O O . PHE A 1 111 ? -9.781 -4.482 4.139 1.00 24.16 111 PHE A O 1
ATOM 902 N N . ILE A 1 112 ? -8.173 -6.046 3.854 1.00 23.25 112 ILE A N 1
ATOM 903 C CA . ILE A 1 112 ? -8.433 -6.241 2.421 1.00 23.61 112 ILE A CA 1
ATOM 904 C C . ILE A 1 112 ? -9.880 -6.732 2.236 1.00 25.05 112 ILE A C 1
ATOM 905 O O . ILE A 1 112 ? -10.568 -6.332 1.302 1.00 25.28 112 ILE A O 1
ATOM 910 N N . GLU A 1 113 ? -10.352 -7.574 3.152 1.00 26.05 113 GLU A N 1
ATOM 911 C CA . GLU A 1 113 ? -11.704 -8.074 3.059 1.00 27.31 113 GLU A CA 1
ATOM 912 C C . GLU A 1 113 ? -12.627 -6.957 3.526 1.00 27.48 113 GLU A C 1
ATOM 913 O O . GLU A 1 113 ? -13.617 -6.623 2.855 1.00 27.72 113 GLU A O 1
ATOM 919 N N . SER A 1 114 ? -12.270 -6.337 4.647 1.00 26.71 114 SER A N 1
ATOM 920 C CA . SER A 1 114 ? -13.071 -5.255 5.201 1.00 25.97 114 SER A CA 1
ATOM 921 C C . SER A 1 114 ? -13.366 -4.151 4.206 1.00 25.87 114 SER A C 1
ATOM 922 O O . SER A 1 114 ? -14.516 -3.765 4.050 1.00 25.23 114 SER A O 1
ATOM 925 N N . ARG A 1 115 ? -12.345 -3.708 3.471 1.00 25.60 115 ARG A N 1
ATOM 926 C CA . ARG A 1 115 ? -12.524 -2.619 2.523 1.00 25.93 115 ARG A CA 1
ATOM 927 C C . ARG A 1 115 ? -13.212 -2.948 1.189 1.00 26.93 115 ARG A C 1
ATOM 928 O O . ARG A 1 115 ? -13.626 -2.031 0.470 1.00 25.78 115 ARG A O 1
ATOM 936 N N . SER A 1 116 ? -13.325 -4.238 0.869 1.00 28.40 116 SER A N 1
ATOM 937 C CA . SER A 1 116 ? -13.945 -4.691 -0.384 1.00 30.41 116 SER A CA 1
ATOM 938 C C . SER A 1 116 ? -15.398 -4.288 -0.634 1.00 31.64 116 SER A C 1
ATOM 939 O O . SER A 1 116 ? -15.745 -3.977 -1.770 1.00 31.28 116 SER A O 1
ATOM 942 N N . SER A 1 117 ? -16.244 -4.315 0.402 1.00 33.26 117 SER A N 1
ATOM 943 C CA . SER A 1 117 ? -17.657 -3.958 0.256 1.00 35.31 117 SER A CA 1
ATOM 944 C C . SER A 1 117 ? -18.229 -3.516 1.567 1.00 36.52 117 SER A C 1
ATOM 945 O O . SER A 1 117 ? -17.616 -3.783 2.606 1.00 37.46 117 SER A O 1
ATOM 948 N N . ARG A 1 118 ? -19.406 -2.876 1.524 1.00 37.36 118 ARG A N 1
ATOM 949 C CA . ARG A 1 118 ? -20.094 -2.383 2.744 1.00 37.76 118 ARG A CA 1
ATOM 950 C C . ARG A 1 118 ? -20.728 -3.474 3.608 1.00 37.99 118 ARG A C 1
ATOM 951 O O . ARG A 1 118 ? -21.314 -3.191 4.648 1.00 37.88 118 ARG A O 1
ATOM 959 N N . ASP A 1 119 ? -20.613 -4.721 3.160 1.00 38.99 119 ASP A N 1
ATOM 960 C CA . ASP A 1 119 ? -21.145 -5.864 3.887 1.00 39.70 119 ASP A CA 1
ATOM 961 C C . ASP A 1 119 ? -20.392 -7.118 3.510 1.00 39.46 119 ASP A C 1
ATOM 962 O O . ASP A 1 119 ? -20.625 -7.729 2.457 1.00 40.36 119 ASP A O 1
ATOM 967 N N . ASN A 1 120 ? -19.478 -7.484 4.391 1.00 38.64 120 ASN A N 1
ATOM 968 C CA . ASN A 1 120 ? -18.651 -8.659 4.248 1.00 37.63 120 ASN A CA 1
ATOM 969 C C . ASN A 1 120 ? -18.440 -8.927 5.729 1.00 36.93 120 ASN A C 1
ATOM 970 O O . ASN A 1 120 ? -18.620 -8.008 6.541 1.00 36.90 120 ASN A O 1
ATOM 975 N N . PRO A 1 121 ? -18.119 -10.169 6.099 1.00 36.14 121 PRO A N 1
ATOM 976 C CA . PRO A 1 121 ? -17.910 -10.507 7.502 1.00 35.66 121 PRO A CA 1
ATOM 977 C C . PRO A 1 121 ? -16.965 -9.585 8.291 1.00 34.78 121 PRO A C 1
ATOM 978 O O . PRO A 1 121 ? -17.164 -9.400 9.495 1.00 34.21 121 PRO A O 1
ATOM 982 N N . LYS A 1 122 ? -15.969 -9.002 7.618 1.00 34.22 122 LYS A N 1
ATOM 983 C CA . LYS A 1 122 ? -14.994 -8.110 8.266 1.00 33.11 122 LYS A CA 1
ATOM 984 C C . LYS A 1 122 ? -15.163 -6.615 8.118 1.00 32.93 122 LYS A C 1
ATOM 985 O O . LYS A 1 122 ? -14.283 -5.836 8.520 1.00 32.72 122 LYS A O 1
ATOM 991 N N . ARG A 1 123 ? -16.312 -6.190 7.616 1.00 31.92 123 ARG A N 1
ATOM 992 C CA . ARG A 1 123 ? -16.522 -4.767 7.457 1.00 31.05 123 ARG A CA 1
ATOM 993 C C . ARG A 1 123 ? -16.407 -4.047 8.811 1.00 30.89 123 ARG A C 1
ATOM 994 O O . ARG A 1 123 ? -15.733 -3.012 8.911 1.00 30.30 123 ARG A O 1
ATOM 1002 N N . ASP A 1 124 ? -17.050 -4.627 9.833 1.00 30.18 124 ASP A N 1
ATOM 1003 C CA . ASP A 1 124 ? -17.077 -4.107 11.206 1.00 30.78 124 ASP A CA 1
ATOM 1004 C C . ASP A 1 124 ? -15.761 -4.197 12.008 1.00 29.18 124 ASP A C 1
ATOM 1005 O O . ASP A 1 124 ? -15.710 -3.726 13.134 1.00 29.42 124 ASP A O 1
ATOM 1010 N N . TRP A 1 125 ? -14.746 -4.855 11.450 1.00 27.59 125 TRP A N 1
ATOM 1011 C CA . TRP A 1 125 ? -13.417 -5.046 12.063 1.00 25.90 125 TRP A CA 1
ATOM 1012 C C . TRP A 1 125 ? -12.559 -3.798 12.088 1.00 26.28 125 TRP A C 1
ATOM 1013 O O . TRP A 1 125 ? -11.558 -3.747 12.803 1.00 26.15 125 TRP A O 1
ATOM 1024 N N . TYR A 1 126 ? -12.988 -2.792 11.332 1.00 26.00 126 TYR A N 1
ATOM 1025 C CA . TYR A 1 126 ? -12.312 -1.506 11.237 1.00 26.06 126 TYR A CA 1
ATOM 1026 C C . TYR A 1 126 ? -13.342 -0.416 11.469 1.00 26.48 126 TYR A C 1
ATOM 1027 O O . TYR A 1 126 ? -14.522 -0.690 11.665 1.00 27.39 126 TYR A O 1
ATOM 1036 N N . ILE A 1 127 ? -12.915 0.824 11.408 1.00 27.36 127 ILE A N 1
ATOM 1037 C CA . ILE A 1 127 ? -13.818 1.930 11.662 1.00 27.43 127 ILE A CA 1
ATOM 1038 C C . ILE A 1 127 ? -14.184 2.695 10.389 1.00 28.06 127 ILE A C 1
ATOM 1039 O O . ILE A 1 127 ? -13.439 3.566 9.934 1.00 28.04 127 ILE A O 1
ATOM 1044 N N . TRP A 1 128 ? -15.314 2.305 9.800 1.00 28.81 128 TRP A N 1
ATOM 1045 C CA . TRP A 1 128 ? -15.827 2.924 8.577 1.00 29.68 128 TRP A CA 1
ATOM 1046 C C . TRP A 1 128 ? -17.029 3.795 8.914 1.00 30.94 128 TRP A C 1
ATOM 1047 O O . TRP A 1 128 ? -17.828 3.443 9.778 1.00 31.24 128 TRP A O 1
ATOM 1058 N N . ARG A 1 129 ? -17.154 4.912 8.204 1.00 32.57 129 ARG A N 1
ATOM 1059 C CA . ARG A 1 129 ? -18.234 5.886 8.358 1.00 33.68 129 ARG A CA 1
ATOM 1060 C C . ARG A 1 129 ? -18.421 6.713 7.094 1.00 34.82 129 ARG A C 1
ATOM 1061 O O . ARG A 1 129 ? -17.468 6.903 6.337 1.00 34.16 129 ARG A O 1
ATOM 1069 N N . ASP A 1 130 ? -19.642 7.204 6.861 1.00 36.22 130 ASP A N 1
ATOM 1070 C CA . ASP A 1 130 ? -19.883 8.043 5.680 1.00 37.83 130 ASP A CA 1
ATOM 1071 C C . ASP A 1 130 ? -19.285 9.386 6.027 1.00 38.34 130 ASP A C 1
ATOM 1072 O O . ASP A 1 130 ? -19.134 9.707 7.204 1.00 38.74 130 ASP A O 1
ATOM 1077 N N . GLY A 1 131 ? -18.918 10.174 5.025 1.00 39.06 131 GLY A N 1
ATOM 1078 C CA . GLY A 1 131 ? -18.354 11.473 5.332 1.00 40.31 131 GLY A CA 1
ATOM 1079 C C . GLY A 1 131 ? -19.517 12.432 5.545 1.00 41.30 131 GLY A C 1
ATOM 1080 O O . GLY A 1 131 ? -20.682 12.012 5.556 1.00 40.74 131 GLY A O 1
ATOM 1081 N N . LYS A 1 132 ? -19.197 13.706 5.749 1.00 42.58 132 LYS A N 1
ATOM 1082 C CA . LYS A 1 132 ? -20.206 14.743 5.948 1.00 44.46 132 LYS A CA 1
ATOM 1083 C C . LYS A 1 132 ? -20.133 15.634 4.727 1.00 45.13 132 LYS A C 1
ATOM 1084 O O . LYS A 1 132 ? -19.157 16.372 4.555 1.00 44.96 132 LYS A O 1
ATOM 1090 N N . ASP A 1 133 ? -21.151 15.541 3.872 1.00 46.45 133 ASP A N 1
ATOM 1091 C CA . ASP A 1 133 ? -21.228 16.330 2.644 1.00 47.66 133 ASP A CA 1
ATOM 1092 C C . ASP A 1 133 ? -19.869 16.680 2.024 1.00 48.01 133 ASP A C 1
ATOM 1093 O O . ASP A 1 133 ? -19.385 17.812 2.196 1.00 48.56 133 ASP A O 1
ATOM 1098 N N . GLY A 1 134 ? -19.235 15.728 1.341 1.00 47.65 134 GLY A N 1
ATOM 1099 C CA . GLY A 1 134 ? -17.936 16.010 0.713 1.00 47.05 134 GLY A CA 1
ATOM 1100 C C . GLY A 1 134 ? -16.697 16.040 1.589 1.00 46.62 134 GLY A C 1
ATOM 1101 O O . GLY A 1 134 ? -15.578 16.107 1.073 1.00 46.87 134 GLY A O 1
ATOM 1102 N N . ARG A 1 135 ? -16.880 16.010 2.906 1.00 46.09 135 ARG A N 1
ATOM 1103 C CA . ARG A 1 135 ? -15.744 16.027 3.837 1.00 45.58 135 ARG A CA 1
ATOM 1104 C C . ARG A 1 135 ? -15.673 14.824 4.782 1.00 44.39 135 ARG A C 1
ATOM 1105 O O . ARG A 1 135 ? -16.591 14.009 4.815 1.00 44.24 135 ARG A O 1
ATOM 1113 N N . GLU A 1 136 ? -14.571 14.715 5.530 1.00 43.29 136 GLU A N 1
ATOM 1114 C CA . GLU A 1 136 ? -14.355 13.604 6.472 1.00 42.23 136 GLU A CA 1
ATOM 1115 C C . GLU A 1 136 ? -15.447 13.465 7.538 1.00 41.79 136 GLU A C 1
ATOM 1116 O O . GLU A 1 136 ? -16.080 14.462 7.900 1.00 42.04 136 GLU A O 1
ATOM 1122 N N . PRO A 1 137 ? -15.689 12.226 8.022 1.00 41.28 137 PRO A N 1
ATOM 1123 C CA . PRO A 1 137 ? -16.693 11.928 9.055 1.00 40.86 137 PRO A CA 1
ATOM 1124 C C . PRO A 1 137 ? -16.652 12.854 10.275 1.00 40.41 137 PRO A C 1
ATOM 1125 O O . PRO A 1 137 ? -17.684 13.056 10.907 1.00 40.87 137 PRO A O 1
ATOM 1129 N N . ASN A 1 138 ? -15.474 13.382 10.610 1.00 39.70 138 ASN A N 1
ATOM 1130 C CA . ASN A 1 138 ? -15.294 14.302 11.744 1.00 39.07 138 ASN A CA 1
ATOM 1131 C C . ASN A 1 138 ? -14.027 15.144 11.504 1.00 38.97 138 ASN A C 1
ATOM 1132 O O . ASN A 1 138 ? -13.341 14.951 10.488 1.00 38.53 138 ASN A O 1
ATOM 1137 N N . ASN A 1 139 ? -13.706 16.062 12.416 1.00 39.03 139 ASN A N 1
ATOM 1138 C CA . ASN A 1 139 ? -12.515 16.934 12.248 1.00 39.12 139 ASN A CA 1
ATOM 1139 C C . ASN A 1 139 ? -11.154 16.445 12.780 1.00 38.49 139 ASN A C 1
ATOM 1140 O O . ASN A 1 139 ? -10.159 17.175 12.721 1.00 38.79 139 ASN A O 1
ATOM 1145 N N . TRP A 1 140 ? -11.142 15.223 13.304 1.00 37.56 140 TRP A N 1
ATOM 1146 C CA . TRP A 1 140 ? -9.977 14.532 13.870 1.00 36.74 140 TRP A CA 1
ATOM 1147 C C . TRP A 1 140 ? -8.730 14.507 13.004 1.00 36.50 140 TRP A C 1
ATOM 1148 O O . TRP A 1 140 ? -8.776 14.150 11.833 1.00 36.15 140 TRP A O 1
ATOM 1159 N N . GLU A 1 141 ? -7.606 14.873 13.603 1.00 36.68 141 GLU A N 1
ATOM 1160 C CA . GLU A 1 141 ? -6.337 14.894 12.903 1.00 37.01 141 GLU A CA 1
ATOM 1161 C C . GLU A 1 141 ? -5.589 13.617 13.238 1.00 37.33 141 GLU A C 1
ATOM 1162 O O . GLU A 1 141 ? -5.793 13.011 14.292 1.00 37.23 141 GLU A O 1
ATOM 1168 N N . SER A 1 142 ? -4.722 13.208 12.328 1.00 37.83 142 SER A N 1
ATOM 1169 C CA . SER A 1 142 ? -3.923 12.014 12.507 1.00 38.22 142 SER A CA 1
ATOM 1170 C C . SER A 1 142 ? -2.643 12.372 13.244 1.00 39.12 142 SER A C 1
ATOM 1171 O O . SER A 1 142 ? -2.060 13.438 12.998 1.00 39.62 142 SER A O 1
ATOM 1174 N N . ILE A 1 143 ? -2.204 11.498 14.147 1.00 39.88 143 ILE A N 1
ATOM 1175 C CA . ILE A 1 143 ? -0.967 11.734 14.894 1.00 40.90 143 ILE A CA 1
ATOM 1176 C C . ILE A 1 143 ? 0.141 12.017 13.863 1.00 41.71 143 ILE A C 1
ATOM 1177 O O . ILE A 1 143 ? 1.111 12.715 14.144 1.00 41.59 143 ILE A O 1
ATOM 1182 N N . PHE A 1 144 ? -0.041 11.462 12.666 1.00 42.97 144 PHE A N 1
ATOM 1183 C CA . PHE A 1 144 ? 0.882 11.615 11.532 1.00 44.49 144 PHE A CA 1
ATOM 1184 C C . PHE A 1 144 ? 0.504 12.773 10.589 1.00 44.57 144 PHE A C 1
ATOM 1185 O O . PHE A 1 144 ? 0.826 12.740 9.394 1.00 45.36 144 PHE A O 1
ATOM 1193 N N . GLY A 1 145 ? -0.167 13.792 11.125 1.00 44.05 145 GLY A N 1
ATOM 1194 C CA . GLY A 1 145 ? -0.575 14.949 10.326 1.00 43.17 145 GLY A CA 1
ATOM 1195 C C . GLY A 1 145 ? -1.701 14.641 9.350 1.00 42.60 145 GLY A C 1
ATOM 1196 O O . GLY A 1 145 ? -1.805 13.525 8.829 1.00 42.54 145 GLY A O 1
ATOM 1197 N N . GLY A 1 146 ? -2.545 15.639 9.101 1.00 41.61 146 GLY A N 1
ATOM 1198 C CA . GLY A 1 146 ? -3.672 15.477 8.186 1.00 40.17 146 GLY A CA 1
ATOM 1199 C C . GLY A 1 146 ? -4.849 14.794 8.862 1.00 39.08 146 GLY A C 1
ATOM 1200 O O . GLY A 1 146 ? -4.843 14.587 10.077 1.00 38.83 146 GLY A O 1
ATOM 1201 N N . SER A 1 147 ? -5.844 14.429 8.059 1.00 37.67 147 SER A N 1
ATOM 1202 C CA . SER A 1 147 ? -7.059 13.770 8.525 1.00 36.75 147 SER A CA 1
ATOM 1203 C C . SER A 1 147 ? -6.829 12.355 9.053 1.00 36.15 147 SER A C 1
ATOM 1204 O O . SER A 1 147 ? -5.965 11.626 8.557 1.00 36.31 147 SER A O 1
ATOM 1207 N N . ALA A 1 148 ? -7.621 11.968 10.053 1.00 35.14 148 ALA A N 1
ATOM 1208 C CA . ALA A 1 148 ? -7.529 10.641 10.646 1.00 34.00 148 ALA A CA 1
ATOM 1209 C C . ALA A 1 148 ? -8.389 9.709 9.804 1.00 33.21 148 ALA A C 1
ATOM 1210 O O . ALA A 1 148 ? -8.488 8.512 10.076 1.00 33.22 148 ALA A O 1
ATOM 1212 N N . TRP A 1 149 ? -9.022 10.279 8.778 1.00 32.27 149 TRP A N 1
ATOM 1213 C CA . TRP A 1 149 ? -9.894 9.539 7.854 1.00 31.65 149 TRP A CA 1
ATOM 1214 C C . TRP A 1 149 ? -9.307 9.505 6.457 1.00 31.48 149 TRP A C 1
ATOM 1215 O O . TRP A 1 149 ? -8.748 10.485 5.986 1.00 32.05 149 TRP A O 1
ATOM 1226 N N . GLN A 1 150 ? -9.437 8.359 5.811 1.00 31.53 150 GLN A N 1
ATOM 1227 C CA . GLN A 1 150 ? -8.935 8.133 4.461 1.00 31.74 150 GLN A CA 1
ATOM 1228 C C . GLN A 1 150 ? -10.073 7.623 3.613 1.00 31.54 150 GLN A C 1
ATOM 1229 O O . GLN A 1 150 ? -10.645 6.572 3.892 1.00 31.36 150 GLN A O 1
ATOM 1235 N N . TYR A 1 151 ? -10.401 8.378 2.574 1.00 31.74 151 TYR A N 1
ATOM 1236 C CA . TYR A 1 151 ? -11.476 7.990 1.677 1.00 31.52 151 TYR A CA 1
ATOM 1237 C C . TYR A 1 151 ? -11.074 6.747 0.918 1.00 31.36 151 TYR A C 1
ATOM 1238 O O . TYR A 1 151 ? -9.909 6.606 0.508 1.00 31.04 151 TYR A O 1
ATOM 1247 N N . ASP A 1 152 ? -12.049 5.866 0.719 1.00 31.04 152 ASP A N 1
ATOM 1248 C CA . ASP A 1 152 ? -11.828 4.625 0.006 1.00 30.95 152 ASP A CA 1
ATOM 1249 C C . ASP A 1 152 ? -12.882 4.534 -1.105 1.00 30.81 152 ASP A C 1
ATOM 1250 O O . ASP A 1 152 ? -14.070 4.299 -0.843 1.00 29.97 152 ASP A O 1
ATOM 1255 N N . GLU A 1 153 ? -12.426 4.727 -2.348 1.00 31.30 153 GLU A N 1
ATOM 1256 C CA . GLU A 1 153 ? -13.295 4.684 -3.549 1.00 32.03 153 GLU A CA 1
ATOM 1257 C C . GLU A 1 153 ? -14.022 3.371 -3.858 1.00 31.37 153 GLU A C 1
ATOM 1258 O O . GLU A 1 153 ? -14.940 3.347 -4.676 1.00 31.33 153 GLU A O 1
ATOM 1264 N N . ARG A 1 154 ? -13.631 2.294 -3.188 1.00 30.77 154 ARG A N 1
ATOM 1265 C CA . ARG A 1 154 ? -14.242 0.978 -3.378 1.00 30.81 154 ARG A CA 1
ATOM 1266 C C . ARG A 1 154 ? -15.661 0.941 -2.806 1.00 30.73 154 ARG A C 1
ATOM 1267 O O . ARG A 1 154 ? -16.491 0.130 -3.226 1.00 30.80 154 ARG A O 1
ATOM 1275 N N . THR A 1 155 ? -15.923 1.807 -1.823 1.00 30.75 155 THR A N 1
ATOM 1276 C CA . THR A 1 155 ? -17.230 1.887 -1.156 1.00 30.64 155 THR A CA 1
ATOM 1277 C C . THR A 1 155 ? -17.838 3.270 -0.977 1.00 31.48 155 THR A C 1
ATOM 1278 O O . THR A 1 155 ? -19.045 3.381 -0.734 1.00 31.84 155 THR A O 1
ATOM 1282 N N . GLY A 1 156 ? -17.020 4.313 -1.061 1.00 31.95 156 GLY A N 1
ATOM 1283 C CA . GLY A 1 156 ? -17.514 5.670 -0.902 1.00 32.67 156 GLY A CA 1
ATOM 1284 C C . GLY A 1 156 ? -17.395 6.198 0.517 1.00 32.96 156 GLY A C 1
ATOM 1285 O O . GLY A 1 156 ? -17.690 7.376 0.780 1.00 33.69 156 GLY A O 1
ATOM 1286 N N . GLN A 1 157 ? -16.961 5.323 1.422 1.00 33.12 157 GLN A N 1
ATOM 1287 C CA . GLN A 1 157 ? -16.775 5.644 2.840 1.00 32.71 157 GLN A CA 1
ATOM 1288 C C . GLN A 1 157 ? -15.300 5.826 3.207 1.00 32.34 157 GLN A C 1
ATOM 1289 O O . GLN A 1 157 ? -14.393 5.513 2.414 1.00 31.91 157 GLN A O 1
ATOM 1295 N N . TYR A 1 158 ? -15.082 6.312 4.427 1.00 31.53 158 TYR A N 1
ATOM 1296 C CA . TYR A 1 158 ? -13.750 6.568 4.975 1.00 30.53 158 TYR A CA 1
ATOM 1297 C C . TYR A 1 158 ? -13.439 5.626 6.128 1.00 30.24 158 TYR A C 1
ATOM 1298 O O . TYR A 1 158 ? -14.342 5.169 6.841 1.00 30.02 158 TYR A O 1
ATOM 1307 N N . TYR A 1 159 ? -12.155 5.324 6.310 1.00 29.27 159 TYR A N 1
ATOM 1308 C CA . TYR A 1 159 ? -11.754 4.454 7.405 1.00 28.35 159 TYR A CA 1
ATOM 1309 C C . TYR A 1 159 ? -10.874 5.293 8.320 1.00 27.84 159 TYR A C 1
ATOM 1310 O O . TYR A 1 159 ? -10.130 6.151 7.852 1.00 27.11 159 TYR A O 1
ATOM 1319 N N . LEU A 1 160 ? -10.956 5.023 9.615 1.00 27.39 160 LEU A N 1
ATOM 1320 C CA . LEU A 1 160 ? -10.179 5.753 10.588 1.00 27.12 160 LEU A CA 1
ATOM 1321 C C . LEU A 1 160 ? -8.765 5.206 10.730 1.00 26.43 160 LEU A C 1
ATOM 1322 O O . LEU A 1 160 ? -8.554 3.995 10.761 1.00 26.57 160 LEU A O 1
ATOM 1327 N N . HIS A 1 161 ? -7.805 6.109 10.813 1.00 26.58 161 HIS A N 1
ATOM 1328 C CA . HIS A 1 161 ? -6.421 5.728 10.981 1.00 27.33 161 HIS A CA 1
ATOM 1329 C C . HIS A 1 161 ? -5.780 6.793 11.857 1.00 27.94 161 HIS A C 1
ATOM 1330 O O . HIS A 1 161 ? -5.433 7.878 11.390 1.00 28.20 161 HIS A O 1
ATOM 1337 N N . ILE A 1 162 ? -5.678 6.500 13.150 1.00 28.40 162 ILE A N 1
ATOM 1338 C CA . ILE A 1 162 ? -5.062 7.438 14.103 1.00 29.06 162 ILE A CA 1
ATOM 1339 C C . ILE A 1 162 ? -3.608 7.649 13.705 1.00 28.77 162 ILE A C 1
ATOM 1340 O O . ILE A 1 162 ? -3.077 8.758 13.809 1.00 28.41 162 ILE A O 1
ATOM 1345 N N . PHE A 1 163 ? -2.979 6.574 13.238 1.00 28.90 163 PHE A N 1
ATOM 1346 C CA . PHE A 1 163 ? -1.591 6.647 12.815 1.00 29.01 163 PHE A CA 1
ATOM 1347 C C . PHE A 1 163 ? -1.477 6.874 11.298 1.00 29.63 163 PHE A C 1
ATOM 1348 O O . PHE A 1 163 ? -2.202 7.720 10.748 1.00 29.55 163 PHE A O 1
ATOM 1356 N N . ASP A 1 164 ? -0.606 6.128 10.630 1.00 29.25 164 ASP A N 1
ATOM 1357 C CA . ASP A 1 164 ? -0.405 6.280 9.186 1.00 30.33 164 ASP A CA 1
ATOM 1358 C C . ASP A 1 164 ? -1.642 5.827 8.407 1.00 29.67 164 ASP A C 1
ATOM 1359 O O . ASP A 1 164 ? -2.476 5.074 8.940 1.00 29.08 164 ASP A O 1
ATOM 1364 N N . VAL A 1 165 ? -1.743 6.300 7.152 1.00 28.92 165 VAL A N 1
ATOM 1365 C CA . VAL A 1 165 ? -2.840 5.969 6.222 1.00 28.02 165 VAL A CA 1
ATOM 1366 C C . VAL A 1 165 ? -2.876 4.448 6.053 1.00 26.94 165 VAL A C 1
ATOM 1367 O O . VAL A 1 165 ? -3.944 3.849 5.907 1.00 25.77 165 VAL A O 1
ATOM 1371 N N . LYS A 1 166 ? -1.675 3.852 6.043 1.00 25.91 166 LYS A N 1
ATOM 1372 C CA . LYS A 1 166 ? -1.503 2.416 5.898 1.00 24.97 166 LYS A CA 1
ATOM 1373 C C . LYS A 1 166 ? -1.632 1.644 7.213 1.00 24.41 166 LYS A C 1
ATOM 1374 O O . LYS A 1 166 ? -1.193 0.500 7.304 1.00 24.16 166 LYS A O 1
ATOM 1380 N N . GLN A 1 167 ? -2.228 2.284 8.219 1.00 24.02 167 GLN A N 1
ATOM 1381 C CA . GLN A 1 167 ? -2.461 1.691 9.552 1.00 23.99 167 GLN A CA 1
ATOM 1382 C C . GLN A 1 167 ? -3.904 1.874 10.018 1.00 24.01 167 GLN A C 1
ATOM 1383 O O . GLN A 1 167 ? -4.163 2.590 10.980 1.00 24.86 167 GLN A O 1
ATOM 1389 N N . PRO A 1 168 ? -4.865 1.258 9.309 1.00 24.05 168 PRO A N 1
ATOM 1390 C CA . PRO A 1 168 ? -6.255 1.411 9.732 1.00 23.62 168 PRO A CA 1
ATOM 1391 C C . PRO A 1 168 ? -6.477 0.848 11.128 1.00 23.52 168 PRO A C 1
ATOM 1392 O O . PRO A 1 168 ? -5.939 -0.224 11.455 1.00 22.41 168 PRO A O 1
ATOM 1396 N N . ASP A 1 169 ? -7.266 1.558 11.935 1.00 23.53 169 ASP A N 1
ATOM 1397 C CA . ASP A 1 169 ? -7.552 1.109 13.294 1.00 23.40 169 ASP A CA 1
ATOM 1398 C C . ASP A 1 169 ? -8.572 0.017 13.383 1.00 23.02 169 ASP A C 1
ATOM 1399 O O . ASP A 1 169 ? -9.582 0.058 12.697 1.00 22.92 169 ASP A O 1
ATOM 1404 N N . LEU A 1 170 ? -8.251 -0.972 14.215 1.00 23.29 170 LEU A N 1
ATOM 1405 C CA . LEU A 1 170 ? -9.095 -2.124 14.529 1.00 23.57 170 LEU A CA 1
ATOM 1406 C C . LEU A 1 170 ? -10.215 -1.662 15.401 1.00 24.35 170 LEU A C 1
ATOM 1407 O O . LEU A 1 170 ? -10.033 -0.811 16.276 1.00 24.88 170 LEU A O 1
ATOM 1412 N N . ASN A 1 171 ? -11.371 -2.242 15.159 1.00 24.85 171 ASN A N 1
ATOM 1413 C CA . ASN A 1 171 ? -12.545 -1.909 15.899 1.00 26.04 171 ASN A CA 1
ATOM 1414 C C . ASN A 1 171 ? -12.662 -2.710 17.187 1.00 25.85 171 ASN A C 1
ATOM 1415 O O . ASN A 1 171 ? -13.278 -3.762 17.207 1.00 26.03 171 ASN A O 1
ATOM 1420 N N . TRP A 1 172 ? -12.041 -2.219 18.254 1.00 26.71 172 TRP A N 1
ATOM 1421 C CA . TRP A 1 172 ? -12.114 -2.900 19.553 1.00 27.44 172 TRP A CA 1
ATOM 1422 C C . TRP A 1 172 ? -13.524 -3.111 20.100 1.00 28.57 172 TRP A C 1
ATOM 1423 O O . TRP A 1 172 ? -13.735 -4.003 20.926 1.00 28.96 172 TRP A O 1
ATOM 1434 N N . GLU A 1 173 ? -14.481 -2.327 19.603 1.00 29.82 173 GLU A N 1
ATOM 1435 C CA . GLU A 1 173 ? -15.889 -2.434 20.024 1.00 31.75 173 GLU A CA 1
ATOM 1436 C C . GLU A 1 173 ? -16.444 -3.789 19.592 1.00 31.60 173 GLU A C 1
ATOM 1437 O O . GLU A 1 173 ? -17.326 -4.350 20.237 1.00 32.02 173 GLU A O 1
ATOM 1443 N N . ASN A 1 174 ? -15.881 -4.331 18.518 1.00 31.63 174 ASN A N 1
ATOM 1444 C CA . ASN A 1 174 ? -16.311 -5.595 17.974 1.00 31.77 174 ASN A CA 1
ATOM 1445 C C . ASN A 1 174 ? -15.689 -6.810 18.666 1.00 32.02 174 ASN A C 1
ATOM 1446 O O . ASN A 1 174 ? -14.477 -7.042 18.593 1.00 32.07 174 ASN A O 1
ATOM 1451 N N . SER A 1 175 ? -16.527 -7.595 19.339 1.00 32.78 175 SER A N 1
ATOM 1452 C CA . SER A 1 175 ? -16.058 -8.801 20.050 1.00 33.00 175 SER A CA 1
ATOM 1453 C C . SER A 1 175 ? -15.316 -9.778 19.130 1.00 32.72 175 SER A C 1
ATOM 1454 O O . SER A 1 175 ? -14.480 -10.553 19.600 1.00 32.82 175 SER A O 1
ATOM 1457 N N . GLU A 1 176 ? -15.649 -9.795 17.839 1.00 32.42 176 GLU A N 1
ATOM 1458 C CA . GLU A 1 176 ? -14.947 -10.717 16.925 1.00 32.74 176 GLU A CA 1
ATOM 1459 C C . GLU A 1 176 ? -13.485 -10.310 16.769 1.00 30.99 176 GLU A C 1
ATOM 1460 O O . GLU A 1 176 ? -12.605 -11.163 16.683 1.00 30.54 176 GLU A O 1
ATOM 1466 N N . VAL A 1 177 ? -13.250 -9.002 16.745 1.00 29.89 177 VAL A N 1
ATOM 1467 C CA . VAL A 1 177 ? -11.905 -8.430 16.626 1.00 28.30 177 VAL A CA 1
ATOM 1468 C C . VAL A 1 177 ? -11.150 -8.817 17.885 1.00 28.38 177 VAL A C 1
ATOM 1469 O O . VAL A 1 177 ? -10.074 -9.417 17.817 1.00 28.02 177 VAL A O 1
ATOM 1473 N N . ARG A 1 178 ? -11.743 -8.539 19.050 1.00 27.80 178 ARG A N 1
ATOM 1474 C CA . ARG A 1 178 ? -11.068 -8.879 20.308 1.00 27.49 178 ARG A CA 1
ATOM 1475 C C . ARG A 1 178 ? -10.711 -10.342 20.382 1.00 27.15 178 ARG A C 1
ATOM 1476 O O . ARG A 1 178 ? -9.582 -10.678 20.707 1.00 27.16 178 ARG A O 1
ATOM 1484 N N . GLN A 1 179 ? -11.653 -11.211 20.028 1.00 27.03 179 GLN A N 1
ATOM 1485 C CA . GLN A 1 179 ? -11.400 -12.654 20.072 1.00 27.11 179 GLN A CA 1
ATOM 1486 C C . GLN A 1 179 ? -10.317 -13.099 19.090 1.00 26.06 179 GLN A C 1
ATOM 1487 O O . GLN A 1 179 ? -9.500 -13.953 19.430 1.00 26.02 179 GLN A O 1
ATOM 1493 N N . ALA A 1 180 ? -10.273 -12.495 17.899 1.00 25.38 180 ALA A N 1
ATOM 1494 C CA . ALA A 1 180 ? -9.261 -12.853 16.915 1.00 24.22 180 ALA A CA 1
ATOM 1495 C C . ALA A 1 180 ? -7.924 -12.409 17.498 1.00 24.05 180 ALA A C 1
ATOM 1496 O O . ALA A 1 180 ? -6.931 -13.107 17.381 1.00 23.84 180 ALA A O 1
ATOM 1498 N N . LEU A 1 181 ? -7.905 -11.234 18.136 1.00 23.84 181 LEU A N 1
ATOM 1499 C CA . LEU A 1 181 ? -6.669 -10.750 18.727 1.00 23.20 181 LEU A CA 1
ATOM 1500 C C . LEU A 1 181 ? -6.213 -11.615 19.906 1.00 23.33 181 LEU A C 1
ATOM 1501 O O . LEU A 1 181 ? -4.997 -11.860 20.051 1.00 22.78 181 LEU A O 1
ATOM 1506 N N . TYR A 1 182 ? -7.150 -12.119 20.724 1.00 22.79 182 TYR A N 1
ATOM 1507 C CA . TYR A 1 182 ? -6.686 -12.945 21.845 1.00 23.57 182 TYR A CA 1
ATOM 1508 C C . TYR A 1 182 ? -6.149 -14.257 21.327 1.00 23.23 182 TYR A C 1
ATOM 1509 O O . TYR A 1 182 ? -5.209 -14.788 21.902 1.00 23.47 182 TYR A O 1
ATOM 1518 N N . GLU A 1 183 ? -6.739 -14.790 20.255 1.00 23.94 183 GLU A N 1
ATOM 1519 C CA . GLU A 1 183 ? -6.251 -16.060 19.681 1.00 24.35 183 GLU A CA 1
ATOM 1520 C C . GLU A 1 183 ? -4.860 -15.843 19.151 1.00 23.84 183 GLU A C 1
ATOM 1521 O O . GLU A 1 183 ? -4.008 -16.703 19.306 1.00 23.45 183 GLU A O 1
ATOM 1527 N N . MET A 1 184 ? -4.632 -14.677 18.546 1.00 23.26 184 MET A N 1
ATOM 1528 C CA . MET A 1 184 ? -3.312 -14.359 18.019 1.00 22.87 184 MET A CA 1
ATOM 1529 C C . MET A 1 184 ? -2.269 -14.265 19.152 1.00 22.88 184 MET A C 1
ATOM 1530 O O . MET A 1 184 ? -1.193 -14.859 19.059 1.00 23.88 184 MET A O 1
ATOM 1535 N N . VAL A 1 185 ? -2.604 -13.556 20.229 1.00 22.82 185 VAL A N 1
ATOM 1536 C CA . VAL A 1 185 ? -1.703 -13.392 21.380 1.00 22.12 185 VAL A CA 1
ATOM 1537 C C . VAL A 1 185 ? -1.329 -14.758 21.961 1.00 22.53 185 VAL A C 1
ATOM 1538 O O . VAL A 1 185 ? -0.146 -15.056 22.142 1.00 22.56 185 VAL A O 1
ATOM 1542 N N . ASN A 1 186 ? -2.342 -15.575 22.244 1.00 22.29 186 ASN A N 1
ATOM 1543 C CA . ASN A 1 186 ? -2.154 -16.933 22.786 1.00 23.04 186 ASN A CA 1
ATOM 1544 C C . ASN A 1 186 ? -1.366 -17.878 21.890 1.00 23.32 186 ASN A C 1
ATOM 1545 O O . ASN A 1 186 ? -0.707 -18.824 22.375 1.00 24.29 186 ASN A O 1
ATOM 1550 N N . TRP A 1 187 ? -1.428 -17.616 20.584 1.00 23.45 187 TRP A N 1
ATOM 1551 C CA . TRP A 1 187 ? -0.717 -18.423 19.610 1.00 23.11 187 TRP A CA 1
ATOM 1552 C C . TRP A 1 187 ? 0.759 -18.168 19.863 1.00 22.31 187 TRP A C 1
ATOM 1553 O O . TRP A 1 187 ? 1.564 -19.093 19.869 1.00 22.99 187 TRP A O 1
ATOM 1564 N N . TRP A 1 188 ? 1.119 -16.894 20.038 1.00 21.65 188 TRP A N 1
ATOM 1565 C CA . TRP A 1 188 ? 2.501 -16.533 20.320 1.00 20.26 188 TRP A CA 1
ATOM 1566 C C . TRP A 1 188 ? 2.942 -17.023 21.662 1.00 19.89 188 TRP A C 1
ATOM 1567 O O . TRP A 1 188 ? 4.055 -17.504 21.795 1.00 19.77 188 TRP A O 1
ATOM 1578 N N . LEU A 1 189 ? 2.073 -16.889 22.655 1.00 20.24 189 LEU A N 1
ATOM 1579 C CA . LEU A 1 189 ? 2.397 -17.343 24.005 1.00 21.35 189 LEU A CA 1
ATOM 1580 C C . LEU A 1 189 ? 2.593 -18.870 24.004 1.00 21.86 189 LEU A C 1
ATOM 1581 O O . LEU A 1 189 ? 3.487 -19.390 24.674 1.00 22.31 189 LEU A O 1
ATOM 1586 N N . ASP A 1 190 ? 1.765 -19.584 23.244 1.00 23.36 190 ASP A N 1
ATOM 1587 C CA . ASP A 1 190 ? 1.897 -21.055 23.148 1.00 23.74 190 ASP A CA 1
ATOM 1588 C C . ASP A 1 190 ? 3.140 -21.429 22.377 1.00 24.47 190 ASP A C 1
ATOM 1589 O O . ASP A 1 190 ? 3.708 -22.507 22.604 1.00 24.47 190 ASP A O 1
ATOM 1594 N N . LYS A 1 191 ? 3.543 -20.568 21.432 1.00 24.90 191 LYS A N 1
ATOM 1595 C CA . LYS A 1 191 ? 4.751 -20.824 20.644 1.00 25.96 191 LYS A CA 1
ATOM 1596 C C . LYS A 1 191 ? 5.969 -20.775 21.592 1.00 25.91 191 LYS A C 1
ATOM 1597 O O . LYS A 1 191 ? 7.008 -21.361 21.311 1.00 26.46 191 LYS A O 1
ATOM 1603 N N . GLY A 1 192 ? 5.833 -20.072 22.717 1.00 26.39 192 GLY A N 1
ATOM 1604 C CA . GLY A 1 192 ? 6.924 -19.985 23.693 1.00 25.69 192 GLY A CA 1
ATOM 1605 C C . GLY A 1 192 ? 7.528 -18.652 24.082 1.00 25.67 192 GLY A C 1
ATOM 1606 O O . GLY A 1 192 ? 8.451 -18.626 24.914 1.00 25.65 192 GLY A O 1
ATOM 1607 N N . ILE A 1 193 ? 7.045 -17.544 23.505 1.00 25.47 193 ILE A N 1
ATOM 1608 C CA . ILE A 1 193 ? 7.620 -16.245 23.868 1.00 24.51 193 ILE A CA 1
ATOM 1609 C C . ILE A 1 193 ? 7.311 -15.983 25.338 1.00 24.27 193 ILE A C 1
ATOM 1610 O O . ILE A 1 193 ? 6.327 -16.502 25.883 1.00 24.95 193 ILE A O 1
ATOM 1615 N N . ASP A 1 194 ? 8.123 -15.142 25.956 1.00 22.89 194 ASP A N 1
ATOM 1616 C CA . ASP A 1 194 ? 7.986 -14.827 27.351 1.00 22.01 194 ASP A CA 1
ATOM 1617 C C . ASP A 1 194 ? 7.285 -13.519 27.702 1.00 21.62 194 ASP A C 1
ATOM 1618 O O . ASP A 1 194 ? 7.309 -13.083 28.847 1.00 21.48 194 ASP A O 1
ATOM 1623 N N . GLY A 1 195 ? 6.620 -12.915 26.737 1.00 21.14 195 GLY A N 1
ATOM 1624 C CA . GLY A 1 195 ? 5.931 -11.653 27.024 1.00 20.48 195 GLY A CA 1
ATOM 1625 C C . GLY A 1 195 ? 5.937 -10.712 25.854 1.00 20.24 195 GLY A C 1
ATOM 1626 O O . GLY A 1 195 ? 6.364 -11.084 24.747 1.00 19.62 195 GLY A O 1
ATOM 1627 N N . PHE A 1 196 ? 5.524 -9.469 26.106 1.00 20.25 196 PHE A N 1
ATOM 1628 C CA . PHE A 1 196 ? 5.469 -8.480 25.066 1.00 20.47 196 PHE A CA 1
ATOM 1629 C C . PHE A 1 196 ? 5.733 -7.078 25.548 1.00 21.15 196 PHE A C 1
ATOM 1630 O O . PHE A 1 196 ? 5.610 -6.784 26.732 1.00 21.38 196 PHE A O 1
ATOM 1638 N N . ARG A 1 197 ? 6.012 -6.211 24.582 1.00 21.89 197 ARG A N 1
ATOM 1639 C CA . ARG A 1 197 ? 6.248 -4.802 24.791 1.00 22.29 197 ARG A CA 1
ATOM 1640 C C . ARG A 1 197 ? 4.957 -4.345 24.068 1.00 22.38 197 ARG A C 1
ATOM 1641 O O . ARG A 1 197 ? 4.856 -4.498 22.850 1.00 22.49 197 ARG A O 1
ATOM 1649 N N . ILE A 1 198 ? 3.972 -3.814 24.786 1.00 22.42 198 ILE A N 1
ATOM 1650 C CA . ILE A 1 198 ? 2.717 -3.363 24.164 1.00 22.09 198 ILE A CA 1
ATOM 1651 C C . ILE A 1 198 ? 2.829 -1.945 23.620 1.00 22.37 198 ILE A C 1
ATOM 1652 O O . ILE A 1 198 ? 3.065 -0.993 24.375 1.00 21.62 198 ILE A O 1
ATOM 1657 N N . ASP A 1 199 ? 2.568 -1.817 22.323 1.00 22.32 199 ASP A N 1
ATOM 1658 C CA . ASP A 1 199 ? 2.647 -0.551 21.605 1.00 23.67 199 ASP A CA 1
ATOM 1659 C C . ASP A 1 199 ? 1.342 0.151 21.284 1.00 23.13 199 ASP A C 1
ATOM 1660 O O . ASP A 1 199 ? 0.399 -0.469 20.821 1.00 23.18 199 ASP A O 1
ATOM 1665 N N . ALA A 1 200 ? 1.301 1.451 21.561 1.00 23.69 200 ALA A N 1
ATOM 1666 C CA . ALA A 1 200 ? 0.132 2.299 21.281 1.00 24.07 200 ALA A CA 1
ATOM 1667 C C . ALA A 1 200 ? -1.248 1.768 21.649 1.00 24.74 200 ALA A C 1
ATOM 1668 O O . ALA A 1 200 ? -2.253 2.158 21.054 1.00 25.51 200 ALA A O 1
ATOM 1670 N N . ILE A 1 201 ? -1.334 0.950 22.675 1.00 25.35 201 ILE A N 1
ATOM 1671 C CA . ILE A 1 201 ? -2.632 0.401 23.030 1.00 26.39 201 ILE A CA 1
ATOM 1672 C C . ILE A 1 201 ? -3.534 1.438 23.712 1.00 27.09 201 ILE A C 1
ATOM 1673 O O . ILE A 1 201 ? -4.735 1.205 23.914 1.00 27.37 201 ILE A O 1
ATOM 1678 N N . SER A 1 202 ? -2.964 2.598 24.024 1.00 27.40 202 SER A N 1
ATOM 1679 C CA . SER A 1 202 ? -3.726 3.643 24.676 1.00 27.80 202 SER A CA 1
ATOM 1680 C C . SER A 1 202 ? -4.808 4.202 23.762 1.00 27.35 202 SER A C 1
ATOM 1681 O O . SER A 1 202 ? -5.689 4.911 24.224 1.00 27.42 202 SER A O 1
ATOM 1684 N N . HIS A 1 203 ? -4.768 3.851 22.478 1.00 27.31 203 HIS A N 1
ATOM 1685 C CA . HIS A 1 203 ? -5.752 4.360 21.512 1.00 26.82 203 HIS A CA 1
ATOM 1686 C C . HIS A 1 203 ? -6.810 3.384 21.097 1.00 26.68 203 HIS A C 1
ATOM 1687 O O . HIS A 1 203 ? -7.591 3.685 20.185 1.00 27.10 203 HIS A O 1
ATOM 1694 N N . ILE A 1 204 ? -6.871 2.227 21.747 1.00 26.21 204 ILE A N 1
ATOM 1695 C CA . ILE A 1 204 ? -7.860 1.229 21.354 1.00 25.90 204 ILE A CA 1
ATOM 1696 C C . ILE A 1 204 ? -9.319 1.595 21.583 1.00 26.89 204 ILE A C 1
ATOM 1697 O O . ILE A 1 204 ? -10.205 1.082 20.892 1.00 26.83 204 ILE A O 1
ATOM 1702 N N . LYS A 1 205 ? -9.565 2.492 22.527 1.00 27.54 205 LYS A N 1
ATOM 1703 C CA . LYS A 1 205 ? -10.931 2.908 22.827 1.00 28.15 205 LYS A CA 1
ATOM 1704 C C . LYS A 1 205 ? -11.254 4.266 22.217 1.00 28.29 205 LYS A C 1
ATOM 1705 O O . LYS A 1 205 ? -10.611 5.251 22.535 1.00 27.65 205 LYS A O 1
ATOM 1711 N N . LYS A 1 206 ? -12.216 4.302 21.302 1.00 29.58 206 LYS A N 1
ATOM 1712 C CA . LYS A 1 206 ? -12.621 5.573 20.674 1.00 31.15 206 LYS A CA 1
ATOM 1713 C C . LYS A 1 206 ? -13.863 6.164 21.337 1.00 32.48 206 LYS A C 1
ATOM 1714 O O . LYS A 1 206 ? -14.744 5.426 21.795 1.00 32.55 206 LYS A O 1
ATOM 1720 N N . LYS A 1 207 ? -13.922 7.492 21.396 1.00 34.39 207 LYS A N 1
ATOM 1721 C CA . LYS A 1 207 ? -15.058 8.157 22.005 1.00 36.91 207 LYS A CA 1
ATOM 1722 C C . LYS A 1 207 ? -16.325 7.737 21.231 1.00 37.54 207 LYS A C 1
ATOM 1723 O O . LYS A 1 207 ? -16.388 7.914 20.018 1.00 38.28 207 LYS A O 1
ATOM 1729 N N . PRO A 1 208 ? -17.319 7.155 21.933 1.00 38.33 208 PRO A N 1
ATOM 1730 C CA . PRO A 1 208 ? -18.621 6.635 21.463 1.00 38.75 208 PRO A CA 1
ATOM 1731 C C . PRO A 1 208 ? -19.502 7.036 20.246 1.00 39.55 208 PRO A C 1
ATOM 1732 O O . PRO A 1 208 ? -20.308 6.203 19.810 1.00 40.25 208 PRO A O 1
ATOM 1736 N N . GLY A 1 209 ? -19.331 8.207 19.648 1.00 39.61 209 GLY A N 1
ATOM 1737 C CA . GLY A 1 209 ? -20.002 8.494 18.362 1.00 39.62 209 GLY A CA 1
ATOM 1738 C C . GLY A 1 209 ? -19.049 9.182 17.401 1.00 39.97 209 GLY A C 1
ATOM 1739 O O . GLY A 1 209 ? -19.459 9.712 16.357 1.00 39.73 209 GLY A O 1
ATOM 1740 N N . LEU A 1 210 ? -17.771 9.177 17.773 1.00 40.03 210 LEU A N 1
ATOM 1741 C CA . LEU A 1 210 ? -16.688 9.788 17.001 1.00 40.46 210 LEU A CA 1
ATOM 1742 C C . LEU A 1 210 ? -17.090 11.222 16.641 1.00 41.18 210 LEU A C 1
ATOM 1743 O O . LEU A 1 210 ? -16.907 11.646 15.499 1.00 41.48 210 LEU A O 1
ATOM 1748 N N . PRO A 1 211 ? -17.529 12.011 17.641 1.00 41.97 211 PRO A N 1
ATOM 1749 C CA . PRO A 1 211 ? -17.957 13.376 17.354 1.00 42.55 211 PRO A CA 1
ATOM 1750 C C . PRO A 1 211 ? -16.818 14.321 17.111 1.00 43.28 211 PRO A C 1
ATOM 1751 O O . PRO A 1 211 ? -15.671 13.999 17.445 1.00 43.86 211 PRO A O 1
ATOM 1755 N N . ASP A 1 212 ? -17.134 15.482 16.532 1.00 43.66 212 ASP A N 1
ATOM 1756 C CA . ASP A 1 212 ? -16.125 16.492 16.268 1.00 44.13 212 ASP A CA 1
ATOM 1757 C C . ASP A 1 212 ? -15.610 16.927 17.615 1.00 44.43 212 ASP A C 1
ATOM 1758 O O . ASP A 1 212 ? -16.352 16.916 18.606 1.00 44.39 212 ASP A O 1
ATOM 1763 N N . LEU A 1 213 ? -14.338 17.282 17.660 1.00 44.49 213 LEU A N 1
ATOM 1764 C CA . LEU A 1 213 ? -13.747 17.731 18.887 1.00 45.08 213 LEU A CA 1
ATOM 1765 C C . LEU A 1 213 ? -13.756 19.240 18.804 1.00 45.71 213 LEU A C 1
ATOM 1766 O O . LEU A 1 213 ? -13.777 19.782 17.696 1.00 45.82 213 LEU A O 1
ATOM 1771 N N . PRO A 1 214 ? -13.797 19.928 19.964 1.00 46.00 214 PRO A N 1
ATOM 1772 C CA . PRO A 1 214 ? -13.795 21.390 19.941 1.00 46.10 214 PRO A CA 1
ATOM 1773 C C . PRO A 1 214 ? -12.539 21.934 19.248 1.00 46.06 214 PRO A C 1
ATOM 1774 O O . PRO A 1 214 ? -11.524 21.236 19.159 1.00 45.74 214 PRO A O 1
ATOM 1778 N N . LEU A 1 219 ? -9.241 25.854 11.990 1.00 45.58 219 LEU A N 1
ATOM 1779 C CA . LEU A 1 219 ? -8.793 24.478 12.285 1.00 45.32 219 LEU A CA 1
ATOM 1780 C C . LEU A 1 219 ? -9.077 23.475 11.149 1.00 45.03 219 LEU A C 1
ATOM 1781 O O . LEU A 1 219 ? -10.217 23.027 10.982 1.00 44.83 219 LEU A O 1
ATOM 1786 N N . LYS A 1 220 ? -8.056 23.153 10.344 1.00 44.62 220 LYS A N 1
ATOM 1787 C CA . LYS A 1 220 ? -8.246 22.191 9.239 1.00 44.48 220 LYS A CA 1
ATOM 1788 C C . LYS A 1 220 ? -8.705 20.871 9.870 1.00 44.09 220 LYS A C 1
ATOM 1789 O O . LYS A 1 220 ? -9.818 20.388 9.621 1.00 43.77 220 LYS A O 1
ATOM 1791 N N . TYR A 1 221 ? -7.823 20.314 10.701 1.00 43.74 221 TYR A N 1
ATOM 1792 C CA . TYR A 1 221 ? -8.062 19.067 11.428 1.00 43.06 221 TYR A CA 1
ATOM 1793 C C . TYR A 1 221 ? -7.540 19.324 12.825 1.00 42.82 221 TYR A C 1
ATOM 1794 O O . TYR A 1 221 ? -6.513 19.987 12.985 1.00 42.87 221 TYR A O 1
ATOM 1803 N N . VAL A 1 222 ? -8.224 18.794 13.832 1.00 42.46 222 VAL A N 1
ATOM 1804 C CA . VAL A 1 222 ? -7.793 19.014 15.206 1.00 42.22 222 VAL A CA 1
ATOM 1805 C C . VAL A 1 222 ? -7.074 17.833 15.860 1.00 41.97 222 VAL A C 1
ATOM 1806 O O . VAL A 1 222 ? -7.530 16.693 15.716 1.00 41.37 222 VAL A O 1
ATOM 1810 N N . PRO A 1 223 ? -5.935 18.097 16.556 1.00 41.55 223 PRO A N 1
ATOM 1811 C CA . PRO A 1 223 ? -5.265 16.977 17.210 1.00 41.23 223 PRO A CA 1
ATOM 1812 C C . PRO A 1 223 ? -6.425 16.267 17.910 1.00 40.69 223 PRO A C 1
ATOM 1813 O O . PRO A 1 223 ? -7.217 16.909 18.611 1.00 40.06 223 PRO A O 1
ATOM 1817 N N . SER A 1 224 ? -6.531 14.959 17.676 1.00 40.25 224 SER A N 1
ATOM 1818 C CA . SER A 1 224 ? -7.606 14.116 18.216 1.00 39.54 224 SER A CA 1
ATOM 1819 C C . SER A 1 224 ? -7.501 13.254 19.491 1.00 39.21 224 SER A C 1
ATOM 1820 O O . SER A 1 224 ? -8.377 12.421 19.729 1.00 38.63 224 SER A O 1
ATOM 1823 N N . PHE A 1 225 ? -6.477 13.470 20.311 1.00 39.30 225 PHE A N 1
ATOM 1824 C CA . PHE A 1 225 ? -6.294 12.698 21.562 1.00 39.18 225 PHE A CA 1
ATOM 1825 C C . PHE A 1 225 ? -7.511 12.623 22.490 1.00 38.08 225 PHE A C 1
ATOM 1826 O O . PHE A 1 225 ? -7.702 11.620 23.184 1.00 37.40 225 PHE A O 1
ATOM 1834 N N . ALA A 1 226 ? -8.355 13.652 22.471 1.00 36.94 226 ALA A N 1
ATOM 1835 C CA . ALA A 1 226 ? -9.539 13.651 23.326 1.00 36.48 226 ALA A CA 1
ATOM 1836 C C . ALA A 1 226 ? -10.633 12.713 22.816 1.00 36.19 226 ALA A C 1
ATOM 1837 O O . ALA A 1 226 ? -11.640 12.503 23.493 1.00 36.16 226 ALA A O 1
ATOM 1839 N N . GLY A 1 227 ? -10.438 12.149 21.624 1.00 35.60 227 GLY A N 1
ATOM 1840 C CA . GLY A 1 227 ? -11.422 11.236 21.046 1.00 35.32 227 GLY A CA 1
ATOM 1841 C C . GLY A 1 227 ? -10.982 9.775 20.986 1.00 35.16 227 GLY A C 1
ATOM 1842 O O . GLY A 1 227 ? -11.801 8.874 20.789 1.00 35.45 227 GLY A O 1
ATOM 1843 N N . HIS A 1 228 ? -9.702 9.523 21.200 1.00 34.88 228 HIS A N 1
ATOM 1844 C CA . HIS A 1 228 ? -9.221 8.158 21.146 1.00 35.18 228 HIS A CA 1
ATOM 1845 C C . HIS A 1 228 ? -8.100 7.797 22.133 1.00 35.70 228 HIS A C 1
ATOM 1846 O O . HIS A 1 228 ? -7.644 6.650 22.135 1.00 35.32 228 HIS A O 1
ATOM 1853 N N . MET A 1 229 ? -7.647 8.714 22.981 1.00 36.00 229 MET A N 1
ATOM 1854 C CA . MET A 1 229 ? -6.580 8.275 23.849 1.00 37.17 229 MET A CA 1
ATOM 1855 C C . MET A 1 229 ? -6.999 8.067 25.298 1.00 36.01 229 MET A C 1
ATOM 1856 O O . MET A 1 229 ? -7.606 8.945 25.900 1.00 36.06 229 MET A O 1
ATOM 1861 N N . ASN A 1 230 ? -6.657 6.908 25.858 1.00 35.24 230 ASN A N 1
ATOM 1862 C CA . ASN A 1 230 ? -7.014 6.597 27.243 1.00 34.67 230 ASN A CA 1
ATOM 1863 C C . ASN A 1 230 ? -8.463 6.988 27.513 1.00 33.91 230 ASN A C 1
ATOM 1864 O O . ASN A 1 230 ? -8.768 7.637 28.519 1.00 34.20 230 ASN A O 1
ATOM 1869 N N . GLN A 1 231 ? -9.351 6.609 26.595 1.00 32.61 231 GLN A N 1
ATOM 1870 C CA . GLN A 1 231 ? -10.781 6.920 26.721 1.00 31.87 231 GLN A CA 1
ATOM 1871 C C . GLN A 1 231 ? -11.479 6.002 27.719 1.00 31.34 231 GLN A C 1
ATOM 1872 O O . GLN A 1 231 ? -11.082 4.840 27.869 1.00 30.89 231 GLN A O 1
ATOM 1878 N N . PRO A 1 232 ? -12.492 6.529 28.443 1.00 30.56 232 PRO A N 1
ATOM 1879 C CA . PRO A 1 232 ? -13.165 5.665 29.396 1.00 30.05 232 PRO A CA 1
ATOM 1880 C C . PRO A 1 232 ? -13.666 4.407 28.715 1.00 29.11 232 PRO A C 1
ATOM 1881 O O . PRO A 1 232 ? -14.259 4.472 27.635 1.00 29.56 232 PRO A O 1
ATOM 1885 N N . GLY A 1 233 ? -13.432 3.277 29.358 1.00 28.26 233 GLY A N 1
ATOM 1886 C CA . GLY A 1 233 ? -13.847 2.001 28.818 1.00 28.34 233 GLY A CA 1
ATOM 1887 C C . GLY A 1 233 ? -12.620 1.234 28.363 1.00 28.30 233 GLY A C 1
ATOM 1888 O O . GLY A 1 233 ? -12.659 0.008 28.240 1.00 28.59 233 GLY A O 1
ATOM 1889 N N . ILE A 1 234 ? -11.521 1.940 28.117 1.00 27.70 234 ILE A N 1
ATOM 1890 C CA . ILE A 1 234 ? -10.276 1.270 27.669 1.00 27.43 234 ILE A CA 1
ATOM 1891 C C . ILE A 1 234 ? -9.888 0.140 28.630 1.00 27.83 234 ILE A C 1
ATOM 1892 O O . ILE A 1 234 ? -9.527 -0.968 28.199 1.00 28.00 234 ILE A O 1
ATOM 1897 N N . MET A 1 235 ? -10.002 0.402 29.931 1.00 28.27 235 MET A N 1
ATOM 1898 C CA . MET A 1 235 ? -9.666 -0.611 30.944 1.00 29.30 235 MET A CA 1
ATOM 1899 C C . MET A 1 235 ? -10.497 -1.875 30.790 1.00 29.10 235 MET A C 1
ATOM 1900 O O . MET A 1 235 ? -10.030 -2.943 31.158 1.00 28.76 235 MET A O 1
ATOM 1905 N N . GLU A 1 236 ? -11.716 -1.760 30.244 1.00 29.19 236 GLU A N 1
ATOM 1906 C CA . GLU A 1 236 ? -12.572 -2.953 30.046 1.00 30.30 236 GLU A CA 1
ATOM 1907 C C . GLU A 1 236 ? -11.849 -3.848 29.046 1.00 28.96 236 GLU A C 1
ATOM 1908 O O . GLU A 1 236 ? -11.712 -5.057 29.264 1.00 28.05 236 GLU A O 1
ATOM 1914 N N . TYR A 1 237 ? -11.360 -3.245 27.958 1.00 28.19 237 TYR A N 1
ATOM 1915 C CA . TYR A 1 237 ? -10.675 -4.037 26.952 1.00 27.56 237 TYR A CA 1
ATOM 1916 C C . TYR A 1 237 ? -9.367 -4.579 27.469 1.00 26.87 237 TYR A C 1
ATOM 1917 O O . TYR A 1 237 ? -9.073 -5.748 27.281 1.00 26.57 237 TYR A O 1
ATOM 1926 N N . LEU A 1 238 ? -8.597 -3.732 28.132 1.00 26.52 238 LEU A N 1
ATOM 1927 C CA . LEU A 1 238 ? -7.302 -4.140 28.681 1.00 27.01 238 LEU A CA 1
ATOM 1928 C C . LEU A 1 238 ? -7.415 -5.232 29.763 1.00 27.93 238 LEU A C 1
ATOM 1929 O O . LEU A 1 238 ? -6.551 -6.119 29.834 1.00 27.52 238 LEU A O 1
ATOM 1934 N N . ARG A 1 239 ? -8.468 -5.192 30.591 1.00 28.36 239 ARG A N 1
ATOM 1935 C CA . ARG A 1 239 ? -8.607 -6.214 31.622 1.00 29.98 239 ARG A CA 1
ATOM 1936 C C . ARG A 1 239 ? -9.000 -7.510 30.903 1.00 28.63 239 ARG A C 1
ATOM 1937 O O . ARG A 1 239 ? -8.532 -8.583 31.261 1.00 29.07 239 ARG A O 1
ATOM 1945 N N . GLU A 1 240 ? -9.834 -7.424 29.870 1.00 27.70 240 GLU A N 1
ATOM 1946 C CA . GLU A 1 240 ? -10.225 -8.635 29.159 1.00 26.75 240 GLU A CA 1
ATOM 1947 C C . GLU A 1 240 ? -8.991 -9.202 28.448 1.00 25.95 240 GLU A C 1
ATOM 1948 O O . GLU A 1 240 ? -8.786 -10.409 28.427 1.00 25.40 240 GLU A O 1
ATOM 1954 N N . LEU A 1 241 ? -8.163 -8.329 27.870 1.00 25.35 241 LEU A N 1
ATOM 1955 C CA . L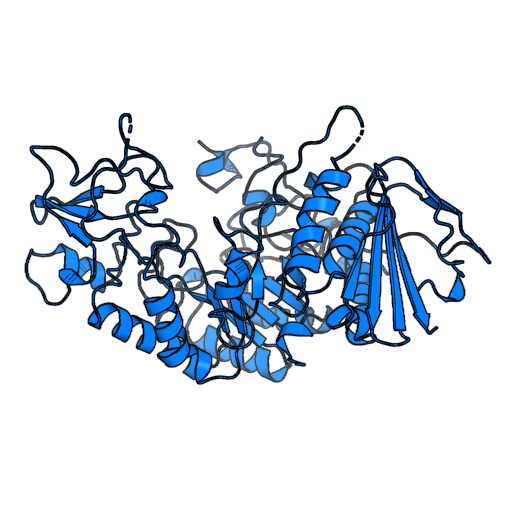EU A 1 241 ? -6.953 -8.778 27.189 1.00 24.59 241 LEU A CA 1
ATOM 1956 C C . LEU A 1 241 ? -6.126 -9.598 28.163 1.00 25.05 241 LEU A C 1
ATOM 1957 O O . LEU A 1 241 ? -5.707 -10.713 27.859 1.00 24.92 241 LEU A O 1
ATOM 1962 N N . LYS A 1 242 ? -5.931 -9.050 29.354 1.00 25.97 242 LYS A N 1
ATOM 1963 C CA . LYS A 1 242 ? -5.156 -9.712 30.395 1.00 26.78 242 LYS A CA 1
ATOM 1964 C C . LYS A 1 242 ? -5.730 -11.056 30.839 1.00 27.00 242 LYS A C 1
ATOM 1965 O O . LYS A 1 242 ? -4.998 -12.042 30.935 1.00 27.22 242 LYS A O 1
ATOM 1971 N N . GLU A 1 243 ? -7.031 -11.110 31.092 1.00 27.61 243 GLU A N 1
ATOM 1972 C CA . GLU A 1 243 ? -7.664 -12.359 31.536 1.00 27.75 243 GLU A CA 1
ATOM 1973 C C . GLU A 1 243 ? -7.683 -13.436 30.466 1.00 27.36 243 GLU A C 1
ATOM 1974 O O . GLU A 1 243 ? -7.484 -14.625 30.769 1.00 26.78 243 GLU A O 1
ATOM 1980 N N . GLN A 1 244 ? -7.933 -13.033 29.224 1.00 27.15 244 GLN A N 1
ATOM 1981 C CA . GLN A 1 244 ? -7.973 -13.996 28.116 1.00 27.25 244 GLN A CA 1
ATOM 1982 C C . GLN A 1 244 ? -6.605 -14.451 27.638 1.00 26.82 244 GLN A C 1
ATOM 1983 O O . GLN A 1 244 ? -6.468 -15.542 27.038 1.00 26.88 244 GLN A O 1
ATOM 1989 N N . THR A 1 245 ? -5.588 -13.634 27.909 1.00 25.55 245 THR A N 1
ATOM 1990 C CA . THR A 1 245 ? -4.257 -14.003 27.478 1.00 24.50 245 THR A CA 1
ATOM 1991 C C . THR A 1 245 ? -3.140 -14.068 28.516 1.00 24.72 245 THR A C 1
ATOM 1992 O O . THR A 1 245 ? -2.899 -15.120 29.122 1.00 24.45 245 THR A O 1
ATOM 1996 N N . PHE A 1 246 ? -2.515 -12.917 28.754 1.00 24.98 246 PHE A N 1
ATOM 1997 C CA . PHE A 1 246 ? -1.381 -12.780 29.665 1.00 25.06 246 PHE A CA 1
ATOM 1998 C C . PHE A 1 246 ? -1.496 -13.527 31.003 1.00 25.64 246 PHE A C 1
ATOM 1999 O O . PHE A 1 246 ? -0.540 -14.177 31.434 1.00 25.64 246 PHE A O 1
ATOM 2007 N N . ALA A 1 247 ? -2.654 -13.424 31.652 1.00 25.92 247 ALA A N 1
ATOM 2008 C CA . ALA A 1 247 ? -2.878 -14.076 32.944 1.00 26.62 247 ALA A CA 1
ATOM 2009 C C . ALA A 1 247 ? -2.729 -15.584 32.935 1.00 26.83 247 ALA A C 1
ATOM 2010 O O . ALA A 1 247 ? -2.529 -16.169 33.976 1.00 27.81 247 ALA A O 1
ATOM 2012 N N . ARG A 1 248 ? -2.797 -16.202 31.766 1.00 26.92 248 ARG A N 1
ATOM 2013 C CA . ARG A 1 248 ? -2.680 -17.661 31.644 1.00 26.93 248 ARG A CA 1
ATOM 2014 C C . ARG A 1 248 ? -1.241 -18.160 31.495 1.00 26.41 248 ARG A C 1
ATOM 2015 O O . ARG A 1 248 ? -0.997 -19.359 31.343 1.00 26.40 248 ARG A O 1
ATOM 2023 N N . TYR A 1 249 ? -0.275 -17.253 31.555 1.00 26.55 249 TYR A N 1
ATOM 2024 C CA . TYR A 1 249 ? 1.118 -17.641 31.399 1.00 25.86 249 TYR A CA 1
ATOM 2025 C C . TYR A 1 249 ? 2.024 -16.844 32.328 1.00 26.00 249 TYR A C 1
ATOM 2026 O O . TYR A 1 249 ? 1.647 -15.768 32.817 1.00 25.39 249 TYR A O 1
ATOM 2035 N N . ASP A 1 250 ? 3.240 -17.360 32.491 1.00 25.59 250 ASP A N 1
ATOM 2036 C CA . ASP A 1 250 ? 4.278 -16.764 33.330 1.00 26.16 250 ASP A CA 1
ATOM 2037 C C . ASP A 1 250 ? 5.119 -15.885 32.401 1.00 25.90 250 ASP A C 1
ATOM 2038 O O . ASP A 1 250 ? 6.206 -16.275 31.945 1.00 25.72 250 ASP A O 1
ATOM 2043 N N . ILE A 1 251 ? 4.599 -14.707 32.104 1.00 25.21 251 ILE A N 1
ATOM 2044 C CA . ILE A 1 251 ? 5.293 -13.793 31.224 1.00 25.15 251 ILE A CA 1
ATOM 2045 C C . ILE A 1 251 ? 5.390 -12.398 31.818 1.00 24.89 251 ILE A C 1
ATOM 2046 O O . ILE A 1 251 ? 5.029 -12.180 32.970 1.00 25.46 251 ILE A O 1
ATOM 2051 N N . MET A 1 252 ? 5.928 -11.464 31.033 1.00 24.76 252 MET A N 1
ATOM 2052 C CA . MET A 1 252 ? 6.042 -10.090 31.461 1.00 23.48 252 MET A CA 1
ATOM 2053 C C . MET A 1 252 ? 5.502 -9.221 30.342 1.00 23.52 252 MET A C 1
ATOM 2054 O O . MET A 1 252 ? 5.680 -9.510 29.165 1.00 23.02 252 MET A O 1
ATOM 2059 N N . THR A 1 253 ? 4.851 -8.138 30.716 1.00 22.87 253 THR A N 1
ATOM 2060 C CA . THR A 1 253 ? 4.311 -7.207 29.748 1.00 23.64 253 THR A CA 1
ATOM 2061 C C . THR A 1 253 ? 4.869 -5.835 30.115 1.00 24.16 253 THR A C 1
ATOM 2062 O O . THR A 1 253 ? 4.950 -5.481 31.296 1.00 23.14 253 THR A O 1
ATOM 2066 N N . VAL A 1 254 ? 5.300 -5.107 29.089 1.00 25.35 254 VAL A N 1
ATOM 2067 C CA . VAL A 1 254 ? 5.877 -3.781 29.238 1.00 26.24 254 VAL A CA 1
ATOM 2068 C C . VAL A 1 254 ? 5.008 -2.785 28.466 1.00 26.71 254 VAL A C 1
ATOM 2069 O O . VAL A 1 254 ? 4.822 -2.919 27.264 1.00 26.49 254 VAL A O 1
ATOM 2073 N N . GLY A 1 255 ? 4.519 -1.763 29.148 1.00 27.45 255 GLY A N 1
ATOM 2074 C CA . GLY A 1 255 ? 3.694 -0.757 28.512 1.00 28.62 255 GLY A CA 1
ATOM 2075 C C . GLY A 1 255 ? 4.390 0.589 28.535 1.00 29.85 255 GLY A C 1
ATOM 2076 O O . GLY A 1 255 ? 5.545 0.699 28.926 1.00 29.08 255 GLY A O 1
ATOM 2077 N N . GLU A 1 256 ? 3.667 1.616 28.125 1.00 31.73 256 GLU A N 1
ATOM 2078 C CA . GLU A 1 256 ? 4.191 2.978 28.083 1.00 34.66 256 GLU A CA 1
ATOM 2079 C C . GLU A 1 256 ? 3.180 3.964 28.674 1.00 35.75 256 GLU A C 1
ATOM 2080 O O . GLU A 1 256 ? 1.973 3.846 28.455 1.00 35.12 256 GLU A O 1
ATOM 2086 N N . ALA A 1 257 ? 3.695 4.898 29.470 1.00 37.72 257 ALA A N 1
ATOM 2087 C CA . ALA A 1 257 ? 2.880 5.911 30.127 1.00 40.03 257 ALA A CA 1
ATOM 2088 C C . ALA A 1 257 ? 2.640 7.090 29.205 1.00 41.64 257 ALA A C 1
ATOM 2089 O O . ALA A 1 257 ? 3.020 8.213 29.529 1.00 42.55 257 ALA A O 1
ATOM 2091 N N . ASN A 1 258 ? 2.026 6.828 28.051 1.00 43.58 258 ASN A N 1
ATOM 2092 C CA . ASN A 1 258 ? 1.738 7.874 27.075 1.00 45.70 258 ASN A CA 1
ATOM 2093 C C . ASN A 1 258 ? 0.451 8.580 27.475 1.00 46.45 258 ASN A C 1
ATOM 2094 O O . ASN A 1 258 ? -0.637 7.985 27.445 1.00 46.53 258 ASN A O 1
ATOM 2099 N N . GLY A 1 259 ? 0.607 9.833 27.910 1.00 47.10 259 GLY A N 1
ATOM 2100 C CA . GLY A 1 259 ? -0.516 10.669 28.356 1.00 47.80 259 GLY A CA 1
ATOM 2101 C C . GLY A 1 259 ? -1.059 10.114 29.664 1.00 48.28 259 GLY A C 1
ATOM 2102 O O . GLY A 1 259 ? -2.248 10.230 29.954 1.00 48.89 259 GLY A O 1
ATOM 2103 N N . VAL A 1 260 ? -0.177 9.501 30.452 1.00 48.34 260 VAL A N 1
ATOM 2104 C CA . VAL A 1 260 ? -0.542 8.906 31.735 1.00 47.96 260 VAL A CA 1
ATOM 2105 C C . VAL A 1 260 ? 0.341 9.495 32.818 1.00 47.84 260 VAL A C 1
ATOM 2106 O O . VAL A 1 260 ? 1.567 9.447 32.715 1.00 48.10 260 VAL A O 1
ATOM 2110 N N . THR A 1 261 ? -0.274 10.066 33.845 1.00 47.47 261 THR A N 1
ATOM 2111 C CA . THR A 1 261 ? 0.494 10.648 34.939 1.00 47.13 261 THR A CA 1
ATOM 2112 C C . THR A 1 261 ? 0.860 9.538 35.923 1.00 46.90 261 THR A C 1
ATOM 2113 O O . THR A 1 261 ? 0.246 8.468 35.926 1.00 46.44 261 THR A O 1
ATOM 2117 N N . VAL A 1 262 ? 1.863 9.800 36.754 1.00 46.68 262 VAL A N 1
ATOM 2118 C CA . VAL A 1 262 ? 2.310 8.832 37.747 1.00 47.09 262 VAL A CA 1
ATOM 2119 C C . VAL A 1 262 ? 1.127 8.303 38.592 1.00 47.04 262 VAL A C 1
ATOM 2120 O O . VAL A 1 262 ? 1.155 7.164 39.060 1.00 47.27 262 VAL A O 1
ATOM 2124 N N . ASP A 1 263 ? 0.078 9.113 38.736 1.00 47.32 263 ASP A N 1
ATOM 2125 C CA . ASP A 1 263 ? -1.119 8.728 39.513 1.00 47.44 263 ASP A CA 1
ATOM 2126 C C . ASP A 1 263 ? -2.062 7.778 38.768 1.00 47.06 263 ASP A C 1
ATOM 2127 O O . ASP A 1 263 ? -2.627 6.856 39.363 1.00 47.31 263 ASP A O 1
ATOM 2132 N N . GLU A 1 264 ? -2.228 8.012 37.471 1.00 46.46 264 GLU A N 1
ATOM 2133 C CA . GLU A 1 264 ? -3.095 7.198 36.633 1.00 46.03 264 GLU A CA 1
ATOM 2134 C C . GLU A 1 264 ? -2.391 5.914 36.222 1.00 45.37 264 GLU A C 1
ATOM 2135 O O . GLU A 1 264 ? -3.035 4.984 35.726 1.00 45.12 264 GLU A O 1
ATOM 2141 N N . ALA A 1 265 ? -1.064 5.888 36.407 1.00 44.49 265 ALA A N 1
ATOM 2142 C CA . ALA A 1 265 ? -0.218 4.739 36.058 1.00 43.31 265 ALA A CA 1
ATOM 2143 C C . ALA A 1 265 ? -0.466 3.502 36.892 1.00 42.54 265 ALA A C 1
ATOM 2144 O O . ALA A 1 265 ? -0.148 2.408 36.452 1.00 41.87 265 ALA A O 1
ATOM 2146 N N . GLU A 1 266 ? -1.049 3.663 38.076 1.00 41.98 266 GLU A N 1
ATOM 2147 C CA . GLU A 1 266 ? -1.309 2.505 38.918 1.00 42.04 266 GLU A CA 1
ATOM 2148 C C . GLU A 1 266 ? -2.375 1.602 38.283 1.00 41.14 266 GLU A C 1
ATOM 2149 O O . GLU A 1 266 ? -2.327 0.387 38.454 1.00 40.86 266 GLU A O 1
ATOM 2155 N N . GLN A 1 267 ? -3.300 2.184 37.518 1.00 40.53 267 GLN A N 1
ATOM 2156 C CA . GLN A 1 267 ? -4.348 1.397 36.863 1.00 40.39 267 GLN A CA 1
ATOM 2157 C C . GLN A 1 267 ? -3.756 0.562 35.717 1.00 38.94 267 GLN A C 1
ATOM 2158 O O . GLN A 1 267 ? -4.326 -0.449 35.318 1.00 38.84 267 GLN A O 1
ATOM 2164 N N . TRP A 1 268 ? -2.627 1.003 35.173 1.00 37.73 268 TRP A N 1
ATOM 2165 C CA . TRP A 1 268 ? -1.942 0.296 34.081 1.00 37.04 268 TRP A CA 1
ATOM 2166 C C . TRP A 1 268 ? -0.923 -0.735 34.563 1.00 36.50 268 TRP A C 1
ATOM 2167 O O . TRP A 1 268 ? -0.861 -1.848 34.043 1.00 36.12 268 TRP A O 1
ATOM 2178 N N . VAL A 1 269 ? -0.158 -0.379 35.592 1.00 36.03 269 VAL A N 1
ATOM 2179 C CA . VAL A 1 269 ? 0.871 -1.283 36.099 1.00 35.87 269 VAL A CA 1
ATOM 2180 C C . VAL A 1 269 ? 0.752 -1.779 37.546 1.00 36.14 269 VAL A C 1
ATOM 2181 O O . VAL A 1 269 ? 1.664 -2.443 38.042 1.00 34.94 269 VAL A O 1
ATOM 2185 N N . GLY A 1 270 ? -0.353 -1.448 38.217 1.00 37.17 270 GLY A N 1
ATOM 2186 C CA . GLY A 1 270 ?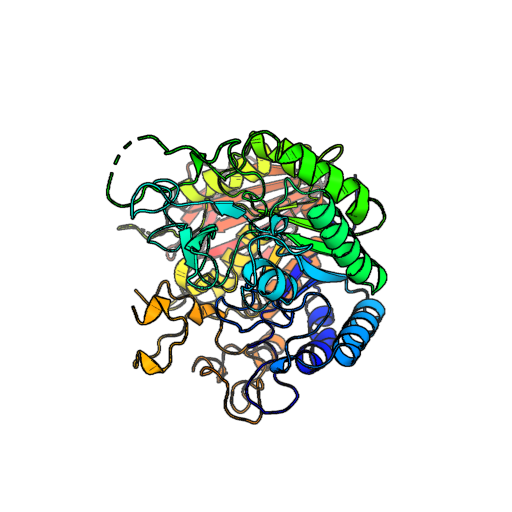 -0.593 -1.875 39.601 1.00 38.93 270 GLY A CA 1
ATOM 2187 C C . GLY A 1 270 ? -0.382 -3.370 39.626 1.00 40.69 270 GLY A C 1
ATOM 2188 O O . GLY A 1 270 ? -0.746 -4.066 38.678 1.00 40.49 270 GLY A O 1
ATOM 2189 N N . GLU A 1 271 ? 0.143 -3.892 40.725 1.00 42.61 271 GLU A N 1
ATOM 2190 C CA . GLU A 1 271 ? 0.398 -5.317 40.779 1.00 44.74 271 GLU A CA 1
ATOM 2191 C C . GLU A 1 271 ? -0.838 -6.241 40.827 1.00 45.86 271 GLU A C 1
ATOM 2192 O O . GLU A 1 271 ? -0.839 -7.275 40.153 1.00 46.03 271 GLU A O 1
ATOM 2198 N N . GLU A 1 272 ? -1.883 -5.890 41.584 1.00 47.16 272 GLU A N 1
ATOM 2199 C CA . GLU A 1 272 ? -3.074 -6.757 41.619 1.00 48.80 272 GLU A CA 1
ATOM 2200 C C . GLU A 1 272 ? -3.892 -6.665 40.342 1.00 48.99 272 GLU A C 1
ATOM 2201 O O . GLU A 1 272 ? -4.085 -7.663 39.640 1.00 49.47 272 GLU A O 1
ATOM 2207 N N . ASN A 1 273 ? -4.426 -5.478 40.075 1.00 49.36 273 ASN A N 1
ATOM 2208 C CA . ASN A 1 273 ? -5.218 -5.270 38.874 1.00 49.31 273 ASN A CA 1
ATOM 2209 C C . ASN A 1 273 ? -4.471 -4.190 38.106 1.00 48.62 273 ASN A C 1
ATOM 2210 O O . ASN A 1 273 ? -4.669 -2.981 38.313 1.00 49.20 273 ASN A O 1
ATOM 2215 N N . GLY A 1 274 ? -3.553 -4.650 37.268 1.00 47.21 274 GLY A N 1
ATOM 2216 C CA . GLY A 1 274 ? -2.733 -3.788 36.445 1.00 45.01 274 GLY A CA 1
ATOM 2217 C C . GLY A 1 274 ? -2.588 -4.616 35.203 1.00 43.86 274 GLY A C 1
ATOM 2218 O O . GLY A 1 274 ? -2.258 -5.810 35.276 1.00 44.39 274 GLY A O 1
ATOM 2219 N N . VAL A 1 275 ? -2.846 -3.999 34.064 1.00 41.66 275 VAL A N 1
ATOM 2220 C CA . VAL A 1 275 ? -2.755 -4.695 32.794 1.00 39.71 275 VAL A CA 1
ATOM 2221 C C . VAL A 1 275 ? -1.329 -5.082 32.437 1.00 38.10 275 VAL A C 1
ATOM 2222 O O . VAL A 1 275 ? -1.101 -6.150 31.855 1.00 38.10 275 VAL A O 1
ATOM 2226 N N . PHE A 1 276 ? -0.371 -4.241 32.824 1.00 35.47 276 PHE A N 1
ATOM 2227 C CA . PHE A 1 276 ? 1.009 -4.528 32.518 1.00 33.19 276 PHE A CA 1
ATOM 2228 C C . PHE A 1 276 ? 1.849 -4.680 33.786 1.00 30.45 276 PHE A C 1
ATOM 2229 O O . PHE A 1 276 ? 1.497 -4.160 34.853 1.00 29.01 276 PHE A O 1
ATOM 2237 N N . ASN A 1 277 ? 2.977 -5.362 33.643 1.00 26.84 277 ASN A N 1
ATOM 2238 C CA . ASN A 1 277 ? 3.907 -5.593 34.745 1.00 25.00 277 ASN A CA 1
ATOM 2239 C C . ASN A 1 277 ? 4.815 -4.397 34.983 1.00 23.77 277 ASN A C 1
ATOM 2240 O O . ASN A 1 277 ? 5.133 -4.068 36.116 1.00 23.01 277 ASN A O 1
ATOM 2245 N N . MET A 1 278 ? 5.240 -3.745 33.913 1.00 22.89 278 MET A N 1
ATOM 2246 C CA . MET A 1 278 ? 6.116 -2.594 34.080 1.00 22.47 278 MET A CA 1
ATOM 2247 C C . MET A 1 278 ? 5.772 -1.557 33.018 1.00 22.38 278 MET A C 1
ATOM 2248 O O . MET A 1 278 ? 5.069 -1.851 32.040 1.00 21.68 278 MET A O 1
ATOM 2253 N N . ILE A 1 279 ? 6.300 -0.350 33.169 1.00 22.36 279 ILE A N 1
ATOM 2254 C CA . ILE A 1 279 ? 5.963 0.650 32.194 1.00 22.70 279 ILE A CA 1
ATOM 2255 C C . ILE A 1 279 ? 7.096 1.627 31.915 1.00 21.88 279 ILE A C 1
ATOM 2256 O O . ILE A 1 279 ? 7.890 1.901 32.810 1.00 21.94 279 ILE A O 1
ATOM 2261 N N . PHE A 1 280 ? 7.191 2.086 30.666 1.00 21.34 280 PHE A N 1
ATOM 2262 C CA . PHE A 1 280 ? 8.189 3.064 30.289 1.00 21.97 280 PHE A CA 1
ATOM 2263 C C . PHE A 1 280 ? 7.487 4.427 30.426 1.00 22.32 280 PHE A C 1
ATOM 2264 O O . PHE A 1 280 ? 6.265 4.527 30.311 1.00 22.23 280 PHE A O 1
ATOM 2272 N N . GLN A 1 281 ? 8.260 5.469 30.687 1.00 23.11 281 GLN A N 1
ATOM 2273 C CA . GLN A 1 281 ? 7.711 6.823 30.805 1.00 24.15 281 GLN A CA 1
ATOM 2274 C C . GLN A 1 281 ? 8.708 7.589 29.941 1.00 25.12 281 GLN A C 1
ATOM 2275 O O . GLN A 1 281 ? 9.889 7.195 29.848 1.00 24.16 281 GLN A O 1
ATOM 2281 N N . PHE A 1 282 ? 8.239 8.645 29.282 1.00 26.39 282 PHE A N 1
ATOM 2282 C CA . PHE A 1 282 ? 9.100 9.421 28.405 1.00 28.11 282 PHE A CA 1
ATOM 2283 C C . PHE A 1 282 ? 9.199 10.906 28.741 1.00 28.69 282 PHE A C 1
ATOM 2284 O O . PHE A 1 282 ? 9.628 11.700 27.906 1.00 27.34 282 PHE A O 1
ATOM 2292 N N . GLU A 1 283 ? 8.841 11.279 29.963 1.00 29.85 283 GLU A N 1
ATOM 2293 C CA . GLU A 1 283 ? 8.893 12.690 30.338 1.00 32.10 283 GLU A CA 1
ATOM 2294 C C . GLU A 1 283 ? 10.304 13.252 30.386 1.00 33.12 283 GLU A C 1
ATOM 2295 O O . GLU A 1 283 ? 10.480 14.464 30.348 1.00 33.78 283 GLU A O 1
ATOM 2301 N N . HIS A 1 284 ? 11.297 12.370 30.456 1.00 34.58 284 HIS A N 1
ATOM 2302 C CA . HIS A 1 284 ? 12.703 12.779 30.520 1.00 36.36 284 HIS A CA 1
ATOM 2303 C C . HIS A 1 284 ? 13.360 12.918 29.152 1.00 37.69 284 HIS A C 1
ATOM 2304 O O . HIS A 1 284 ? 14.436 13.504 29.042 1.00 37.85 284 HIS A O 1
ATOM 2311 N N . LEU A 1 285 ? 12.698 12.415 28.112 1.00 39.61 285 LEU A N 1
ATOM 2312 C CA . LEU A 1 285 ? 13.252 12.487 26.761 1.00 41.83 285 LEU A CA 1
ATOM 2313 C C . LEU A 1 285 ? 13.480 13.891 26.211 1.00 43.93 285 LEU A C 1
ATOM 2314 O O . LEU A 1 285 ? 12.601 14.754 26.263 1.00 44.34 285 LEU A O 1
ATOM 2319 N N . GLY A 1 286 ? 14.695 14.093 25.709 1.00 46.20 286 GLY A N 1
ATOM 2320 C CA . GLY A 1 286 ? 15.127 15.356 25.132 1.00 48.60 286 GLY A CA 1
ATOM 2321 C C . GLY A 1 286 ? 15.447 16.472 26.111 1.00 50.30 286 GLY A C 1
ATOM 2322 O O . GLY A 1 286 ? 14.534 17.056 26.706 1.00 50.61 286 GLY A O 1
ATOM 2323 N N . LEU A 1 287 ? 16.740 16.741 26.312 1.00 51.63 287 LEU A N 1
ATOM 2324 C CA . LEU A 1 287 ? 17.177 17.823 27.222 1.00 52.71 287 LEU A CA 1
ATOM 2325 C C . LEU A 1 287 ? 18.379 18.652 26.696 1.00 52.98 287 LEU A C 1
ATOM 2326 O O . LEU A 1 287 ? 19.561 18.296 26.879 1.00 52.54 287 LEU A O 1
ATOM 2331 N N . TRP A 1 288 ? 18.019 19.761 26.035 1.00 53.38 288 TRP A N 1
ATOM 2332 C CA . TRP A 1 288 ? 18.941 20.721 25.443 1.00 53.92 288 TRP A CA 1
ATOM 2333 C C . TRP A 1 288 ? 19.833 21.281 26.536 1.00 54.37 288 TRP A C 1
ATOM 2334 O O . TRP A 1 288 ? 19.408 21.413 27.685 1.00 54.43 288 TRP A O 1
ATOM 2336 N N . GLU A 1 289 ? 21.070 21.613 26.198 1.00 54.76 289 GLU A N 1
ATOM 2337 C CA . GLU A 1 289 ? 21.957 22.141 27.222 1.00 55.30 289 GLU A CA 1
ATOM 2338 C C . GLU A 1 289 ? 21.844 23.655 27.346 1.00 55.85 289 GLU A C 1
ATOM 2339 O O . GLU A 1 289 ? 21.523 24.332 26.364 1.00 56.39 289 GLU A O 1
ATOM 2345 N N . ARG A 1 290 ? 22.038 24.189 28.554 1.00 56.26 290 ARG A N 1
ATOM 2346 C CA . ARG A 1 290 ? 21.930 25.642 28.739 1.00 56.42 290 ARG A CA 1
ATOM 2347 C C . ARG A 1 290 ? 23.268 26.359 28.499 1.00 57.23 290 ARG A C 1
ATOM 2348 O O . ARG A 1 290 ? 24.184 25.800 27.871 1.00 57.25 290 ARG A O 1
ATOM 2356 N N . ARG A 1 291 ? 23.395 27.576 29.034 1.00 57.87 291 ARG A N 1
ATOM 2357 C CA . ARG A 1 291 ? 24.613 28.352 28.862 1.00 58.73 291 ARG A CA 1
ATOM 2358 C C . ARG A 1 291 ? 25.727 27.666 29.683 1.00 58.79 291 ARG A C 1
ATOM 2359 O O . ARG A 1 291 ? 26.869 27.574 29.224 1.00 59.02 291 ARG A O 1
ATOM 2367 N N . ALA A 1 292 ? 25.371 27.198 30.873 1.00 58.78 292 ALA A N 1
ATOM 2368 C CA . ALA A 1 292 ? 26.214 26.300 31.641 1.00 58.82 292 ALA A CA 1
ATOM 2369 C C . ALA A 1 292 ? 25.399 25.475 32.619 1.00 58.68 292 ALA A C 1
ATOM 2370 O O . ALA A 1 292 ? 24.799 24.479 32.251 1.00 58.40 292 ALA A O 1
ATOM 2372 N N . SER A 1 295 ? 26.065 20.549 30.657 1.00 38.37 295 SER A N 1
ATOM 2373 C CA . SER A 1 295 ? 25.199 21.632 31.104 1.00 37.07 295 SER A CA 1
ATOM 2374 C C . SER A 1 295 ? 23.730 21.325 30.848 1.00 36.23 295 SER A C 1
ATOM 2375 O O . SER A 1 295 ? 22.997 22.155 30.340 1.00 35.84 295 SER A O 1
ATOM 2378 N N . ILE A 1 296 ? 23.305 20.121 31.195 1.00 35.38 296 ILE A N 1
ATOM 2379 C CA . ILE A 1 296 ? 21.905 19.775 31.059 1.00 35.09 296 ILE A CA 1
ATOM 2380 C C . ILE A 1 296 ? 21.240 20.255 32.358 1.00 33.96 296 ILE A C 1
ATOM 2381 O O . ILE A 1 296 ? 21.921 20.626 33.324 1.00 33.56 296 ILE A O 1
ATOM 2386 N N . ASP A 1 297 ? 19.914 20.229 32.382 1.00 32.66 297 ASP A N 1
ATOM 2387 C CA . ASP A 1 297 ? 19.180 20.645 33.557 1.00 31.18 297 ASP A CA 1
ATOM 2388 C C . ASP A 1 297 ? 19.058 19.368 34.396 1.00 30.35 297 ASP A C 1
ATOM 2389 O O . ASP A 1 297 ? 18.102 18.593 34.258 1.00 30.34 297 ASP A O 1
ATOM 2394 N N . VAL A 1 298 ? 20.041 19.147 35.263 1.00 28.92 298 VAL A N 1
ATOM 2395 C CA . VAL A 1 298 ? 20.053 17.957 36.115 1.00 27.20 298 VAL A CA 1
ATOM 2396 C C . VAL A 1 298 ? 18.898 17.941 37.110 1.00 27.05 298 VAL A C 1
ATOM 2397 O O . VAL A 1 298 ? 18.340 16.874 37.398 1.00 26.50 298 VAL A O 1
ATOM 2401 N N . ARG A 1 299 ? 18.570 19.105 37.666 1.00 26.65 299 ARG A N 1
ATOM 2402 C CA . ARG A 1 299 ? 17.482 19.174 38.617 1.00 26.85 299 ARG A CA 1
ATOM 2403 C C . ARG A 1 299 ? 16.160 18.736 38.019 1.00 27.22 299 ARG A C 1
ATOM 2404 O O . ARG A 1 299 ? 15.417 18.014 38.670 1.00 28.03 299 ARG A O 1
ATOM 2412 N N . ARG A 1 300 ? 15.870 19.131 36.786 1.00 28.12 300 ARG A N 1
ATOM 2413 C CA . ARG A 1 300 ? 14.612 18.724 36.148 1.00 29.76 300 ARG A CA 1
ATOM 2414 C C . ARG A 1 300 ? 14.617 17.208 35.876 1.00 28.85 300 ARG A C 1
ATOM 2415 O O . ARG A 1 300 ? 13.569 16.566 35.891 1.00 28.48 300 ARG A O 1
ATOM 2423 N N . LEU A 1 301 ? 15.806 16.651 35.637 1.00 28.25 301 LEU A N 1
ATOM 2424 C CA . LEU A 1 301 ? 15.964 15.230 35.386 1.00 27.51 301 LEU A CA 1
ATOM 2425 C C . LEU A 1 301 ? 15.692 14.519 36.720 1.00 26.86 301 LEU A C 1
ATOM 2426 O O . LEU A 1 301 ? 15.017 13.484 36.751 1.00 27.03 301 LEU A O 1
ATOM 2431 N N . LYS A 1 302 ? 16.249 15.063 37.811 1.00 25.90 302 LYS A N 1
ATOM 2432 C CA . LYS A 1 302 ? 16.063 14.503 39.160 1.00 25.30 302 LYS A CA 1
ATOM 2433 C C . LYS A 1 302 ? 14.596 14.458 39.519 1.00 25.43 302 LYS A C 1
ATOM 2434 O O . LYS A 1 302 ? 14.107 13.449 40.035 1.00 24.83 302 LYS A O 1
ATOM 2440 N N . ARG A 1 303 ? 13.892 15.542 39.207 1.00 25.19 303 ARG A N 1
ATOM 2441 C CA . ARG A 1 303 ? 12.474 15.615 39.506 1.00 26.17 303 ARG A CA 1
ATOM 2442 C C . ARG A 1 303 ? 11.677 14.625 38.682 1.00 26.12 303 ARG A C 1
ATOM 2443 O O . ARG A 1 303 ? 10.924 13.832 39.238 1.00 26.77 303 ARG A O 1
ATOM 2451 N N . THR A 1 304 ? 11.864 14.638 37.368 1.00 26.27 304 THR A N 1
ATOM 2452 C CA . THR A 1 304 ? 11.123 13.721 36.506 1.00 26.34 304 THR A CA 1
ATOM 2453 C C . THR A 1 304 ? 11.312 12.250 36.894 1.00 25.88 304 THR A C 1
ATOM 2454 O O . THR A 1 304 ? 10.342 11.539 37.103 1.00 25.70 304 THR A O 1
ATOM 2458 N N . LEU A 1 305 ? 12.565 11.814 36.997 1.00 25.56 305 LEU A N 1
ATOM 2459 C CA . LEU A 1 305 ? 12.871 10.434 37.352 1.00 25.25 305 LEU A CA 1
ATOM 2460 C C . LEU A 1 305 ? 12.476 10.065 38.762 1.00 25.30 305 LEU A C 1
ATOM 2461 O O . LEU A 1 305 ? 12.050 8.936 39.014 1.00 25.18 305 LEU A O 1
ATOM 2466 N N . THR A 1 306 ? 12.595 11.019 39.682 1.00 25.18 306 THR A N 1
ATOM 2467 C CA . THR A 1 306 ? 12.235 10.772 41.077 1.00 24.69 306 THR A CA 1
ATOM 2468 C C . THR A 1 306 ? 10.717 10.603 41.265 1.00 25.10 306 THR A C 1
ATOM 2469 O O . THR A 1 306 ? 10.290 9.747 42.065 1.00 24.71 306 THR A O 1
ATOM 2473 N N . LYS A 1 307 ? 9.887 11.355 40.533 1.00 25.42 307 LYS A N 1
ATOM 2474 C CA . LYS A 1 307 ? 8.440 11.144 40.751 1.00 26.19 307 LYS A CA 1
ATOM 2475 C C . LYS A 1 307 ? 8.048 9.716 40.364 1.00 25.53 307 LYS A C 1
ATOM 2476 O O . LYS A 1 307 ? 7.152 9.146 41.000 1.00 24.88 307 LYS A O 1
ATOM 2482 N N . TRP A 1 308 ? 8.680 9.153 39.322 1.00 25.25 308 TRP A N 1
ATOM 2483 C CA . TRP A 1 308 ? 8.360 7.758 38.913 1.00 25.33 308 TRP A CA 1
ATOM 2484 C C . TRP A 1 308 ? 8.857 6.736 39.909 1.00 25.45 308 TRP A C 1
ATOM 2485 O O . TRP A 1 308 ? 8.194 5.716 40.149 1.00 26.89 308 TRP A O 1
ATOM 2496 N N . GLN A 1 309 ? 10.025 7.007 40.477 1.00 24.73 309 GLN A N 1
ATOM 2497 C CA . GLN A 1 309 ? 10.636 6.144 41.475 1.00 24.90 309 GLN A CA 1
ATOM 2498 C C . GLN A 1 309 ? 9.751 6.101 42.703 1.00 25.12 309 GLN A C 1
ATOM 2499 O O . GLN A 1 309 ? 9.276 5.043 43.095 1.00 24.68 309 GLN A O 1
ATOM 2505 N N . LYS A 1 310 ? 9.460 7.266 43.256 1.00 25.44 310 LYS A N 1
ATOM 2506 C CA . LYS A 1 310 ? 8.629 7.325 44.442 1.00 26.86 310 LYS A CA 1
ATOM 2507 C C . LYS A 1 310 ? 7.174 7.043 44.115 1.00 27.73 310 LYS A C 1
ATOM 2508 O O . LYS A 1 310 ? 6.477 6.390 44.897 1.00 28.61 310 LYS A O 1
ATOM 2514 N N . GLY A 1 311 ? 6.722 7.524 42.960 1.00 28.48 311 GLY A N 1
ATOM 2515 C CA . GLY A 1 311 ? 5.336 7.333 42.527 1.00 29.13 311 GLY A CA 1
ATOM 2516 C C . GLY A 1 311 ? 4.868 5.901 42.315 1.00 29.69 311 GLY A C 1
ATOM 2517 O O . GLY A 1 311 ? 3.703 5.592 42.546 1.00 29.91 311 GLY A O 1
ATOM 2518 N N . LEU A 1 312 ? 5.762 5.032 41.858 1.00 29.76 312 LEU A N 1
ATOM 2519 C CA . LEU A 1 312 ? 5.406 3.632 41.619 1.00 30.00 312 LEU A CA 1
ATOM 2520 C C . LEU A 1 312 ? 5.913 2.686 42.676 1.00 30.50 312 LEU A C 1
ATOM 2521 O O . LEU A 1 312 ? 5.722 1.475 42.573 1.00 30.86 312 LEU A O 1
ATOM 2526 N N . GLU A 1 313 ? 6.573 3.239 43.683 1.00 30.89 313 GLU A N 1
ATOM 2527 C CA . GLU A 1 313 ? 7.101 2.447 44.781 1.00 32.01 313 GLU A CA 1
ATOM 2528 C C . GLU A 1 313 ? 5.928 1.730 45.450 1.00 32.49 313 GLU A C 1
ATOM 2529 O O . GLU A 1 313 ? 4.987 2.380 45.912 1.00 32.12 313 GLU A O 1
ATOM 2535 N N . ASN A 1 314 ? 5.980 0.395 45.461 1.00 33.04 314 ASN A N 1
ATOM 2536 C CA . ASN A 1 314 ? 4.927 -0.453 46.049 1.00 34.05 314 ASN A CA 1
ATOM 2537 C C . ASN A 1 314 ? 3.582 -0.314 45.348 1.00 33.85 314 ASN A C 1
ATOM 2538 O O . ASN A 1 314 ? 2.566 -0.760 45.870 1.00 34.34 314 ASN A O 1
ATOM 2543 N N . ARG A 1 315 ? 3.585 0.287 44.159 1.00 33.66 315 ARG A N 1
ATOM 2544 C CA . ARG A 1 315 ? 2.368 0.502 43.384 1.00 33.32 315 ARG A CA 1
ATOM 2545 C C . ARG A 1 315 ? 2.472 0.033 41.931 1.00 32.52 315 ARG A C 1
ATOM 2546 O O . ARG A 1 315 ? 1.464 -0.037 41.223 1.00 32.72 315 ARG A O 1
ATOM 2554 N N . GLY A 1 316 ? 3.687 -0.244 41.472 1.00 30.63 316 GLY A N 1
ATOM 2555 C CA . GLY A 1 316 ? 3.904 -0.688 40.105 1.00 28.03 316 GLY A CA 1
ATOM 2556 C C . GLY A 1 316 ? 5.374 -0.970 39.887 1.00 26.46 316 GLY A C 1
ATOM 2557 O O . GLY A 1 316 ? 6.113 -1.193 40.841 1.00 26.64 316 GLY A O 1
ATOM 2558 N N . TRP A 1 317 ? 5.818 -0.934 38.639 1.00 24.59 317 TRP A N 1
ATOM 2559 C CA . TRP A 1 317 ? 7.217 -1.210 38.390 1.00 23.27 317 TRP A CA 1
ATOM 2560 C C . TRP A 1 317 ? 7.669 -0.418 37.157 1.00 22.68 317 TRP A C 1
ATOM 2561 O O . TRP A 1 317 ? 6.979 -0.380 36.148 1.00 22.34 317 TRP A O 1
ATOM 2572 N N . ASN A 1 318 ? 8.802 0.259 37.290 1.00 22.75 318 ASN A N 1
ATOM 2573 C CA . ASN A 1 318 ? 9.401 1.069 36.235 1.00 22.81 318 ASN A CA 1
ATOM 2574 C C . ASN A 1 318 ? 10.278 0.295 35.288 1.00 22.72 318 ASN A C 1
ATOM 2575 O O . ASN A 1 318 ? 11.028 -0.570 35.718 1.00 22.85 318 ASN A O 1
ATOM 2580 N N . ALA A 1 319 ? 10.170 0.602 34.000 1.00 22.54 319 ALA A N 1
ATOM 2581 C CA . ALA A 1 319 ? 10.993 -0.041 32.976 1.00 22.22 319 ALA A CA 1
ATOM 2582 C C . ALA A 1 319 ? 11.990 1.109 32.769 1.00 22.07 319 ALA A C 1
ATOM 2583 O O . ALA A 1 319 ? 11.607 2.188 32.295 1.00 21.82 319 ALA A O 1
ATOM 2585 N N . LEU A 1 320 ? 13.263 0.890 33.103 1.00 21.70 320 LEU A N 1
ATOM 2586 C CA . LEU A 1 320 ? 14.284 1.929 32.982 1.00 20.93 320 LEU A CA 1
ATOM 2587 C C . LEU A 1 320 ? 15.076 1.929 31.677 1.00 21.40 320 LEU A C 1
ATOM 2588 O O . LEU A 1 320 ? 15.549 0.869 31.220 1.00 20.60 320 LEU A O 1
ATOM 2593 N N . PHE A 1 321 ? 15.267 3.113 31.099 1.00 21.26 321 PHE A N 1
ATOM 2594 C CA . PHE A 1 321 ? 16.008 3.197 29.856 1.00 22.48 321 PHE A CA 1
ATOM 2595 C C . PHE A 1 321 ? 16.454 4.628 29.542 1.00 22.93 321 PHE A C 1
ATOM 2596 O O . PHE A 1 321 ? 15.930 5.606 30.083 1.00 22.90 321 PHE A O 1
ATOM 2604 N N . LEU A 1 322 ? 17.409 4.685 28.619 1.00 23.46 322 LEU A N 1
ATOM 2605 C CA . LEU A 1 322 ? 18.039 5.889 28.052 1.00 25.13 322 LEU A CA 1
ATOM 2606 C C . LEU A 1 322 ? 18.054 5.892 26.537 1.00 24.48 322 LEU A C 1
ATOM 2607 O O . LEU A 1 322 ? 18.104 6.944 25.927 1.00 24.71 322 LEU A O 1
ATOM 2612 N N . GLU A 1 323 ? 17.941 4.712 25.940 1.00 24.42 323 GLU A N 1
ATOM 2613 C CA . GLU A 1 323 ? 17.951 4.619 24.498 1.00 24.79 323 GLU A CA 1
ATOM 2614 C C . GLU A 1 323 ? 16.912 3.676 23.901 1.00 24.96 323 GLU A C 1
ATOM 2615 O O . GLU A 1 323 ? 16.351 2.833 24.609 1.00 25.33 323 GLU A O 1
ATOM 2621 N N . ASN A 1 324 ? 16.664 3.849 22.601 1.00 24.98 324 ASN A N 1
ATOM 2622 C CA . ASN A 1 324 ? 15.736 3.029 21.804 1.00 25.05 324 ASN A CA 1
ATOM 2623 C C . ASN A 1 324 ? 15.935 3.344 20.335 1.00 25.44 324 ASN A C 1
ATOM 2624 O O . ASN A 1 324 ? 16.735 4.217 19.985 1.00 25.16 324 ASN A O 1
ATOM 2629 N N . HIS A 1 325 ? 15.237 2.623 19.468 1.00 26.32 325 HIS A N 1
ATOM 2630 C CA . HIS A 1 325 ? 15.362 2.813 18.016 1.00 27.16 325 HIS A CA 1
ATOM 2631 C C . HIS A 1 325 ? 14.823 4.144 17.496 1.00 26.83 325 HIS A C 1
ATOM 2632 O O . HIS A 1 325 ? 15.079 4.493 16.358 1.00 27.06 325 HIS A O 1
ATOM 2639 N N . ASP A 1 326 ? 14.073 4.868 18.327 1.00 26.89 326 ASP A N 1
ATOM 2640 C CA . ASP A 1 326 ? 13.506 6.160 17.940 1.00 27.64 326 ASP A CA 1
ATOM 2641 C C . ASP A 1 326 ? 14.253 7.338 18.533 1.00 27.37 326 ASP A C 1
ATOM 2642 O O . ASP A 1 326 ? 13.843 8.483 18.360 1.00 28.02 326 ASP A O 1
ATOM 2647 N N . LEU A 1 327 ? 15.362 7.079 19.202 1.00 26.96 327 LEU A N 1
ATOM 2648 C CA . LEU A 1 327 ? 16.109 8.163 19.817 1.00 26.53 327 LEU A CA 1
ATOM 2649 C C . LEU A 1 327 ? 17.557 8.274 19.411 1.00 26.63 327 LEU A C 1
ATOM 2650 O O . LEU A 1 327 ? 18.111 7.343 18.834 1.00 25.84 327 LEU A O 1
ATOM 2655 N N . PRO A 1 328 ? 18.149 9.469 19.611 1.00 26.43 328 PRO A N 1
ATOM 2656 C CA . PRO A 1 328 ? 19.558 9.572 19.288 1.00 26.20 328 PRO A CA 1
ATOM 2657 C C . PRO A 1 328 ? 20.259 8.799 20.436 1.00 26.52 328 PRO A C 1
ATOM 2658 O O . PRO A 1 328 ? 19.595 8.364 21.397 1.00 26.73 328 PRO A O 1
ATOM 2662 N N . ARG A 1 329 ? 21.570 8.615 20.354 1.00 26.26 329 ARG A N 1
ATOM 2663 C CA . ARG A 1 329 ? 22.302 7.895 21.397 1.00 25.80 329 ARG A CA 1
ATOM 2664 C C . ARG A 1 329 ? 22.444 8.750 22.646 1.00 26.49 329 ARG A C 1
ATOM 2665 O O . ARG A 1 329 ? 22.613 9.975 22.557 1.00 27.04 329 ARG A O 1
ATOM 2673 N N . SER A 1 330 ? 22.372 8.115 23.809 1.00 26.33 330 SER A N 1
ATOM 2674 C CA . SER A 1 330 ? 22.484 8.819 25.086 1.00 26.56 330 SER A CA 1
ATOM 2675 C C . SER A 1 330 ? 23.826 9.507 25.349 1.00 26.89 330 SER A C 1
ATOM 2676 O O . SER A 1 330 ? 23.851 10.675 25.755 1.00 26.39 330 SER A O 1
ATOM 2679 N N . VAL A 1 331 ? 24.943 8.830 25.092 1.00 27.04 331 VAL A N 1
ATOM 2680 C CA . VAL A 1 331 ? 26.224 9.489 25.361 1.00 27.23 331 VAL A CA 1
ATOM 2681 C C . VAL A 1 331 ? 26.360 10.764 24.511 1.00 28.40 331 VAL A C 1
ATOM 2682 O O . VAL A 1 331 ? 26.899 11.761 24.985 1.00 29.45 331 VAL A O 1
ATOM 2686 N N . SER A 1 332 ? 25.818 10.750 23.292 1.00 28.96 332 SER A N 1
ATOM 2687 C CA . SER A 1 332 ? 25.895 11.902 22.379 1.00 29.30 332 SER A CA 1
ATOM 2688 C C . SER A 1 332 ? 24.892 13.005 22.626 1.00 30.60 332 SER A C 1
ATOM 2689 O O . SER A 1 332 ? 24.977 14.068 22.004 1.00 30.82 332 SER A O 1
ATOM 2692 N N . THR A 1 333 ? 23.920 12.740 23.489 1.00 31.61 333 THR A N 1
ATOM 2693 C CA . THR A 1 333 ? 22.890 13.715 23.807 1.00 32.50 333 THR A CA 1
ATOM 2694 C C . THR A 1 333 ? 22.948 14.151 25.282 1.00 32.59 333 THR A C 1
ATOM 2695 O O . THR A 1 333 ? 23.029 15.351 25.571 1.00 32.85 333 THR A O 1
ATOM 2699 N N . TRP A 1 334 ? 22.938 13.186 26.200 1.00 32.42 334 TRP A N 1
ATOM 2700 C CA . TRP A 1 334 ? 23.001 13.451 27.646 1.00 32.23 334 TRP A CA 1
ATOM 2701 C C . TRP A 1 334 ? 24.420 13.611 28.160 1.00 32.20 334 TRP A C 1
ATOM 2702 O O . TRP A 1 334 ? 24.647 14.251 29.191 1.00 32.00 334 TRP A O 1
ATOM 2713 N N . GLY A 1 335 ? 25.370 12.993 27.472 1.00 31.79 335 GLY A N 1
ATOM 2714 C CA . GLY A 1 335 ? 26.739 13.077 27.894 1.00 31.95 335 GLY A CA 1
ATOM 2715 C C . GLY A 1 335 ? 27.585 13.932 26.999 1.00 32.21 335 GLY A C 1
ATOM 2716 O O . GLY A 1 335 ? 27.117 14.878 26.378 1.00 31.76 335 GLY A O 1
ATOM 2717 N N . ASN A 1 336 ? 28.845 13.552 26.922 1.00 32.34 336 ASN A N 1
ATOM 2718 C CA . ASN A 1 336 ? 29.803 14.254 26.118 1.00 33.25 336 ASN A CA 1
ATOM 2719 C C . ASN A 1 336 ? 30.624 13.259 25.336 1.00 34.07 336 ASN A C 1
ATOM 2720 O O . ASN A 1 336 ? 31.528 12.654 25.889 1.00 35.16 336 ASN A O 1
ATOM 2725 N N . ASP A 1 337 ? 30.321 13.113 24.048 1.00 34.90 337 ASP A N 1
ATOM 2726 C CA . ASP A 1 337 ? 31.030 12.169 23.189 1.00 36.10 337 ASP A CA 1
ATOM 2727 C C . ASP A 1 337 ? 32.347 12.685 22.610 1.00 36.56 337 ASP A C 1
ATOM 2728 O O . ASP A 1 337 ? 33.080 11.947 21.959 1.00 37.03 337 ASP A O 1
ATOM 2733 N N . ARG A 1 338 ? 32.644 13.948 22.857 1.00 37.13 338 ARG A N 1
ATOM 2734 C CA . ARG A 1 338 ? 33.878 14.568 22.366 1.00 37.80 338 ARG A CA 1
ATOM 2735 C C . ARG A 1 338 ? 35.086 14.515 23.328 1.00 36.95 338 ARG A C 1
ATOM 2736 O O . ARG A 1 338 ? 36.140 14.019 22.952 1.00 37.66 338 ARG A O 1
ATOM 2744 N N . ASP A 1 339 ? 34.921 14.963 24.564 1.00 35.72 339 ASP A N 1
ATOM 2745 C CA . ASP A 1 339 ? 36.003 14.959 25.552 1.00 34.78 339 ASP A CA 1
ATOM 2746 C C . ASP A 1 339 ? 35.850 13.879 26.626 1.00 33.42 339 ASP A C 1
ATOM 2747 O O . ASP A 1 339 ? 36.839 13.349 27.140 1.00 32.78 339 ASP A O 1
ATOM 2752 N N . TYR A 1 340 ? 34.607 13.585 26.993 1.00 31.62 340 TYR A N 1
ATOM 2753 C CA . TYR A 1 340 ? 34.353 12.591 28.014 1.00 30.24 340 TYR A CA 1
ATOM 2754 C C . TYR A 1 340 ? 33.494 11.443 27.518 1.00 29.40 340 TYR A C 1
ATOM 2755 O O . TYR A 1 340 ? 32.555 11.020 28.193 1.00 29.36 340 TYR A O 1
ATOM 2764 N N . TRP A 1 341 ? 33.822 10.940 26.329 1.00 28.54 341 TRP A N 1
ATOM 2765 C CA . TRP A 1 341 ? 33.070 9.830 25.748 1.00 27.16 341 TRP A CA 1
ATOM 2766 C C . TRP A 1 341 ? 32.797 8.660 26.707 1.00 26.51 341 TRP A C 1
ATOM 2767 O O . TRP A 1 341 ? 31.635 8.443 27.112 1.00 26.20 341 TRP A O 1
ATOM 2778 N N . ALA A 1 342 ? 33.860 7.968 27.115 1.00 25.10 342 ALA A N 1
ATOM 2779 C CA . ALA A 1 342 ? 33.750 6.828 28.010 1.00 24.42 342 ALA A CA 1
ATOM 2780 C C . ALA A 1 342 ? 33.258 7.144 29.392 1.00 24.00 342 ALA A C 1
ATOM 2781 O O . ALA A 1 342 ? 32.467 6.392 29.951 1.00 23.64 342 ALA A O 1
ATOM 2783 N N . GLU A 1 343 ? 33.710 8.266 29.936 1.00 23.55 343 GLU A N 1
ATOM 2784 C CA . GLU A 1 343 ? 33.305 8.665 31.266 1.00 23.68 343 GLU A CA 1
ATOM 2785 C C . GLU A 1 343 ? 31.817 8.927 31.315 1.00 23.29 343 GLU A C 1
ATOM 2786 O O . GLU A 1 343 ? 31.126 8.401 32.200 1.00 23.53 343 GLU A O 1
ATOM 2792 N N . SER A 1 344 ? 31.335 9.761 30.388 1.00 23.22 344 SER A N 1
ATOM 2793 C CA . SER A 1 344 ? 29.902 10.094 30.347 1.00 23.20 344 SER A CA 1
ATOM 2794 C C . SER A 1 344 ? 29.027 8.860 30.085 1.00 22.44 344 SER A C 1
ATOM 2795 O O . SER A 1 344 ? 27.995 8.716 30.704 1.00 22.06 344 SER A O 1
ATOM 2798 N N . ALA A 1 345 ? 29.476 7.966 29.204 1.00 22.04 345 ALA A N 1
ATOM 2799 C CA . ALA A 1 345 ? 28.732 6.728 28.880 1.00 21.95 345 ALA A CA 1
ATOM 2800 C C . ALA A 1 345 ? 28.571 5.895 30.148 1.00 21.75 345 ALA A C 1
ATOM 2801 O O . ALA A 1 345 ? 27.484 5.429 30.465 1.00 22.68 345 ALA A O 1
ATOM 2803 N N . LYS A 1 346 ? 29.655 5.719 30.889 1.00 21.24 346 LYS A N 1
ATOM 2804 C CA . LYS A 1 346 ? 29.618 4.949 32.132 1.00 21.44 346 LYS A CA 1
ATOM 2805 C C . LYS A 1 346 ? 28.763 5.701 33.166 1.00 21.41 346 LYS A C 1
ATOM 2806 O O . LYS A 1 346 ? 27.951 5.094 33.872 1.00 21.99 346 LYS A O 1
ATOM 2812 N N . ALA A 1 347 ? 28.939 7.018 33.240 1.00 21.09 347 ALA A N 1
ATOM 2813 C CA . ALA A 1 347 ? 28.176 7.838 34.195 1.00 20.98 347 ALA A CA 1
ATOM 2814 C C . ALA A 1 347 ? 26.683 7.657 33.941 1.00 20.78 347 ALA A C 1
ATOM 2815 O O . ALA A 1 347 ? 25.939 7.330 34.851 1.00 21.02 347 ALA A O 1
ATOM 2817 N N . LEU A 1 348 ? 26.261 7.856 32.693 1.00 20.62 348 LEU A N 1
ATOM 2818 C CA . LEU A 1 348 ? 24.844 7.711 32.322 1.00 21.30 348 LEU A CA 1
ATOM 2819 C C . LEU A 1 348 ? 24.334 6.325 32.648 1.00 20.92 348 LEU A C 1
ATOM 2820 O O . LEU A 1 348 ? 23.187 6.157 33.092 1.00 21.04 348 LEU A O 1
ATOM 2825 N N . GLY A 1 349 ? 25.190 5.337 32.406 1.00 20.84 349 GLY A N 1
ATOM 2826 C CA . GLY A 1 349 ? 24.854 3.934 32.671 1.00 21.41 349 GLY A CA 1
ATOM 2827 C C . GLY A 1 349 ? 24.582 3.723 34.147 1.00 21.66 349 GLY A C 1
ATOM 2828 O O . GLY A 1 349 ? 23.565 3.140 34.495 1.00 22.23 349 GLY A O 1
ATOM 2829 N N . ALA A 1 350 ? 25.473 4.208 35.022 1.00 21.77 350 ALA A N 1
ATOM 2830 C CA . ALA A 1 350 ? 25.291 4.047 36.496 1.00 21.84 350 ALA A CA 1
ATOM 2831 C C . ALA A 1 350 ? 24.050 4.764 36.968 1.00 21.71 350 ALA A C 1
ATOM 2832 O O . ALA A 1 350 ? 23.293 4.272 37.815 1.00 21.88 350 ALA A O 1
ATOM 2834 N N . LEU A 1 351 ? 23.853 5.936 36.391 1.00 21.88 351 LEU A N 1
ATOM 2835 C CA . LEU A 1 351 ? 22.725 6.776 36.709 1.00 21.73 351 LEU A CA 1
ATOM 2836 C C . LEU A 1 351 ? 21.370 6.143 36.535 1.00 21.60 351 LEU A C 1
ATOM 2837 O O . LEU A 1 351 ? 20.629 6.025 37.514 1.00 21.23 351 LEU A O 1
ATOM 2842 N N . TYR A 1 352 ? 21.061 5.643 35.333 1.00 21.76 352 TYR A N 1
ATOM 2843 C CA . TYR A 1 352 ? 19.726 5.085 35.181 1.00 21.18 352 TYR A CA 1
ATOM 2844 C C . TYR A 1 352 ? 19.661 3.625 35.538 1.00 21.30 352 TYR A C 1
ATOM 2845 O O . TYR A 1 352 ? 18.625 3.148 36.017 1.00 21.02 352 TYR A O 1
ATOM 2854 N N . PHE A 1 353 ? 20.773 2.918 35.329 1.00 21.60 353 PHE A N 1
ATOM 2855 C CA . PHE A 1 353 ? 20.808 1.465 35.596 1.00 21.87 353 PHE A CA 1
ATOM 2856 C C . PHE A 1 353 ? 20.469 1.053 37.014 1.00 22.35 353 PHE A C 1
ATOM 2857 O O . PHE A 1 353 ? 19.670 0.109 37.224 1.00 22.44 353 PHE A O 1
ATOM 2865 N N . PHE A 1 354 ? 21.039 1.768 37.984 1.00 22.64 354 PHE A N 1
ATOM 2866 C CA . PHE A 1 354 ? 20.788 1.440 39.381 1.00 22.99 354 PHE A CA 1
ATOM 2867 C C . PHE A 1 354 ? 19.562 1.967 40.090 1.00 23.51 354 PHE A C 1
ATOM 2868 O O . PHE A 1 354 ? 19.542 1.954 41.313 1.00 24.14 354 PHE A O 1
ATOM 2876 N N . MET A 1 355 ? 18.544 2.410 39.351 1.00 23.88 355 MET A N 1
ATOM 2877 C CA . MET A 1 355 ? 17.320 2.917 39.988 1.00 23.37 355 MET A CA 1
ATOM 2878 C C . MET A 1 355 ? 16.392 1.755 40.252 1.00 24.17 355 MET A C 1
ATOM 2879 O O . MET A 1 355 ? 16.693 0.607 39.881 1.00 24.10 355 MET A O 1
ATOM 2884 N N . GLN A 1 356 ? 15.255 2.002 40.893 1.00 24.15 356 GLN A N 1
ATOM 2885 C CA . GLN A 1 356 ? 14.373 0.875 41.151 1.00 24.53 356 GLN A CA 1
ATOM 2886 C C . GLN A 1 356 ? 13.539 0.612 39.887 1.00 24.52 356 GLN A C 1
ATOM 2887 O O . GLN A 1 356 ? 12.808 1.498 39.416 1.00 24.80 356 GLN A O 1
ATOM 2893 N N . GLY A 1 357 ? 13.680 -0.589 39.334 1.00 24.06 357 GLY A N 1
ATOM 2894 C CA . GLY A 1 357 ? 12.959 -0.985 38.133 1.00 23.16 357 GLY A CA 1
ATOM 2895 C C . GLY A 1 357 ? 13.782 -1.988 37.342 1.00 23.01 357 GLY A C 1
ATOM 2896 O O . GLY A 1 357 ? 14.833 -2.444 37.802 1.00 23.46 357 GLY A O 1
ATOM 2897 N N . THR A 1 358 ? 13.319 -2.321 36.144 1.00 22.28 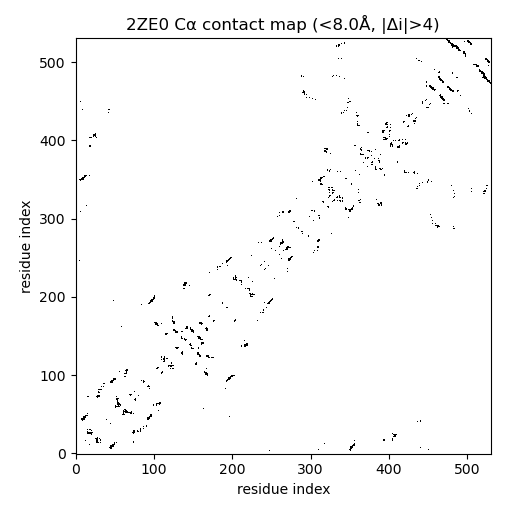358 THR A N 1
ATOM 2898 C CA . THR A 1 358 ? 14.016 -3.268 35.288 1.00 21.50 358 THR A CA 1
ATOM 2899 C C . THR A 1 358 ? 14.706 -2.474 34.202 1.00 20.53 358 THR A C 1
ATOM 2900 O O . THR A 1 358 ? 14.043 -1.795 33.413 1.00 20.20 358 THR A O 1
ATOM 2904 N N . PRO A 1 359 ? 16.041 -2.492 34.196 1.00 20.62 359 PRO A N 1
ATOM 2905 C CA . PRO A 1 359 ? 16.771 -1.753 33.168 1.00 20.47 359 PRO A CA 1
ATOM 2906 C C . PRO A 1 359 ? 16.812 -2.400 31.799 1.00 20.53 359 PRO A C 1
ATOM 2907 O O . PRO A 1 359 ? 16.916 -3.623 31.668 1.00 20.28 359 PRO A O 1
ATOM 2911 N N . PHE A 1 360 ? 16.753 -1.534 30.789 1.00 20.31 360 PHE A N 1
ATOM 2912 C CA . PHE A 1 360 ? 16.798 -1.896 29.390 1.00 20.09 360 PHE A CA 1
ATOM 2913 C C . PHE A 1 360 ? 18.012 -1.258 28.776 1.00 20.87 360 PHE A C 1
ATOM 2914 O O . PHE A 1 360 ? 18.262 -0.050 28.930 1.00 21.01 360 PHE A O 1
ATOM 2922 N N . ILE A 1 361 ? 18.760 -2.097 28.081 1.00 20.67 361 ILE A N 1
ATOM 2923 C CA . ILE A 1 361 ? 19.964 -1.693 27.391 1.00 20.88 361 ILE A CA 1
ATOM 2924 C C . ILE A 1 361 ? 19.647 -1.855 25.903 1.00 20.21 361 ILE A C 1
ATOM 2925 O O . ILE A 1 361 ? 19.280 -2.951 25.461 1.00 19.89 361 ILE A O 1
ATOM 2930 N N . TYR A 1 362 ? 19.756 -0.771 25.144 1.00 19.56 362 TYR A N 1
ATOM 2931 C CA . TYR A 1 362 ? 19.497 -0.815 23.721 1.00 19.77 362 TYR A CA 1
ATOM 2932 C C . TYR A 1 362 ? 20.790 -1.234 23.051 1.00 20.28 362 TYR A C 1
ATOM 2933 O O . TYR A 1 362 ? 21.878 -0.828 23.476 1.00 20.46 362 TYR A O 1
ATOM 2942 N N . GLN A 1 363 ? 20.676 -2.034 21.995 1.00 20.00 363 GLN A N 1
ATOM 2943 C CA . GLN A 1 363 ? 21.858 -2.523 21.302 1.00 19.41 363 GLN A CA 1
ATOM 2944 C C . GLN A 1 363 ? 22.880 -1.417 21.027 1.00 19.47 363 GLN A C 1
ATOM 2945 O O . GLN A 1 363 ? 22.564 -0.412 20.400 1.00 20.01 363 GLN A O 1
ATOM 2951 N N . GLY A 1 364 ? 24.105 -1.623 21.492 1.00 20.00 364 GLY A N 1
ATOM 2952 C CA . GLY A 1 364 ? 25.174 -0.651 21.290 1.00 20.45 364 GLY A CA 1
ATOM 2953 C C . GLY A 1 364 ? 25.361 0.310 22.443 1.00 19.83 364 GLY A C 1
ATOM 2954 O O . GLY A 1 364 ? 26.415 0.934 22.574 1.00 20.89 364 GLY A O 1
ATOM 2955 N N . GLN A 1 365 ? 24.336 0.463 23.264 1.00 19.34 365 GLN A N 1
ATOM 2956 C CA . GLN A 1 365 ? 24.432 1.349 24.406 1.00 19.72 365 GLN A CA 1
ATOM 2957 C C . GLN A 1 365 ? 25.549 0.874 25.345 1.00 20.55 365 GLN A C 1
ATOM 2958 O O . GLN A 1 365 ? 26.306 1.697 25.873 1.00 21.16 365 GLN A O 1
ATOM 2964 N N . GLU A 1 366 ? 25.667 -0.445 25.508 1.00 20.76 366 GLU A N 1
ATOM 2965 C CA . GLU A 1 366 ? 26.667 -1.053 26.386 1.00 21.34 366 GLU A CA 1
ATOM 2966 C C . GLU A 1 366 ? 28.117 -0.850 25.946 1.00 22.35 366 GLU A C 1
ATOM 2967 O O . GLU A 1 366 ? 29.026 -1.109 26.734 1.00 22.47 366 GLU A O 1
ATOM 2973 N N . ILE A 1 367 ? 28.333 -0.431 24.697 1.00 22.78 367 ILE A N 1
ATOM 2974 C CA . ILE A 1 367 ? 29.687 -0.192 24.191 1.00 23.06 367 ILE A CA 1
ATOM 2975 C C . ILE A 1 367 ? 29.872 1.295 23.949 1.00 23.75 367 ILE A C 1
ATOM 2976 O O . ILE A 1 367 ? 30.902 1.728 23.455 1.00 24.63 367 ILE A O 1
ATOM 2981 N N . GLY A 1 368 ? 28.852 2.075 24.293 1.00 23.85 368 GLY A N 1
ATOM 2982 C CA . GLY A 1 368 ? 28.911 3.501 24.109 1.00 23.69 368 GLY A CA 1
ATOM 2983 C C . GLY A 1 368 ? 28.757 3.976 22.678 1.00 24.22 368 GLY A C 1
ATOM 2984 O O . GLY A 1 368 ? 29.484 4.868 22.264 1.00 24.63 368 GLY A O 1
ATOM 2985 N N . MET A 1 369 ? 27.876 3.365 21.885 1.00 24.08 369 MET A N 1
ATOM 2986 C CA . MET A 1 369 ? 27.705 3.847 20.516 1.00 24.78 369 MET A CA 1
ATOM 2987 C C . MET A 1 369 ? 27.199 5.285 20.554 1.00 25.58 369 MET A C 1
ATOM 2988 O O . MET A 1 369 ? 26.400 5.669 21.423 1.00 25.21 369 MET A O 1
ATOM 2993 N N . THR A 1 370 ? 27.681 6.075 19.605 1.00 26.66 370 THR A N 1
ATOM 2994 C CA . THR A 1 370 ? 27.313 7.475 19.536 1.00 27.92 370 THR A CA 1
ATOM 2995 C C . THR A 1 370 ? 26.490 7.777 18.308 1.00 28.79 370 THR A C 1
ATOM 2996 O O . THR A 1 370 ? 26.238 6.890 17.489 1.00 29.02 370 THR A O 1
ATOM 3000 N N . ASN A 1 371 ? 26.070 9.041 18.189 1.00 29.79 371 ASN A N 1
ATOM 3001 C CA . ASN A 1 371 ? 25.314 9.487 17.044 1.00 30.44 371 ASN A CA 1
ATOM 3002 C C . ASN A 1 371 ? 26.209 9.349 15.833 1.00 31.55 371 ASN A C 1
ATOM 3003 O O . ASN A 1 371 ? 27.433 9.256 15.953 1.00 31.70 371 ASN A O 1
ATOM 3008 N N . VAL A 1 372 ? 25.602 9.311 14.664 1.00 32.60 372 VAL A N 1
ATOM 3009 C CA . VAL A 1 372 ? 26.387 9.184 13.468 1.00 33.93 372 VAL A CA 1
ATOM 3010 C C . VAL A 1 372 ? 26.220 10.530 12.787 1.00 34.78 372 VAL A C 1
ATOM 3011 O O . VAL A 1 372 ? 25.162 11.169 12.888 1.00 34.86 372 VAL A O 1
ATOM 3015 N N . ARG A 1 373 ? 27.280 10.995 12.144 1.00 36.08 373 ARG A N 1
ATOM 3016 C CA . ARG A 1 373 ? 27.203 12.258 11.457 1.00 37.35 373 ARG A CA 1
ATOM 3017 C C . ARG A 1 373 ? 27.552 12.038 9.996 1.00 37.53 373 ARG A C 1
ATOM 3018 O O . ARG A 1 373 ? 28.738 12.131 9.628 1.00 37.52 373 ARG A O 1
ATOM 3026 N N . PHE A 1 374 ? 26.560 11.669 9.175 1.00 36.99 374 PHE A N 1
ATOM 3027 C CA . PHE A 1 374 ? 26.865 11.473 7.765 1.00 36.81 374 PHE A CA 1
ATOM 3028 C C . PHE A 1 374 ? 26.737 12.866 7.148 1.00 37.30 374 PHE A C 1
ATOM 3029 O O . PHE A 1 374 ? 25.862 13.661 7.539 1.00 37.02 374 PHE A O 1
ATOM 3037 N N . ASP A 1 375 ? 27.613 13.158 6.193 1.00 37.98 375 ASP A N 1
ATOM 3038 C CA . ASP A 1 375 ? 27.616 14.454 5.504 1.00 38.75 375 ASP A CA 1
ATOM 3039 C C . ASP A 1 375 ? 26.505 14.549 4.484 1.00 38.55 375 ASP A C 1
ATOM 3040 O O . ASP A 1 375 ? 25.893 15.605 4.317 1.00 38.95 375 ASP A O 1
ATOM 3045 N N . ASP A 1 376 ? 26.248 13.434 3.804 1.00 38.06 376 ASP A N 1
ATOM 3046 C CA . ASP A 1 376 ? 25.222 13.363 2.775 1.00 37.71 376 ASP A CA 1
ATOM 3047 C C . ASP A 1 376 ? 23.868 12.918 3.363 1.00 37.43 376 ASP A C 1
ATOM 3048 O O . ASP A 1 376 ? 23.814 11.909 4.075 1.00 37.22 376 ASP A O 1
ATOM 3053 N N . ILE A 1 377 ? 22.792 13.675 3.088 1.00 36.80 377 ILE A N 1
ATOM 3054 C CA . ILE A 1 377 ? 21.445 13.343 3.601 1.00 36.77 377 ILE A CA 1
ATOM 3055 C C . ILE A 1 377 ? 21.042 11.955 3.077 1.00 36.07 377 ILE A C 1
ATOM 3056 O O . ILE A 1 377 ? 20.295 11.221 3.728 1.00 35.99 377 ILE A O 1
ATOM 3061 N N . ARG A 1 378 ? 21.596 11.592 1.917 1.00 35.42 378 ARG A N 1
ATOM 3062 C CA . ARG A 1 378 ? 21.332 10.310 1.263 1.00 34.28 378 ARG A CA 1
ATOM 3063 C C . ARG A 1 378 ? 21.751 9.061 2.045 1.00 33.69 378 ARG A C 1
ATOM 3064 O O . ARG A 1 378 ? 21.255 7.973 1.772 1.00 33.53 378 ARG A O 1
ATOM 3072 N N . ASP A 1 379 ? 22.669 9.216 2.997 1.00 33.24 379 ASP A N 1
ATOM 3073 C CA . ASP A 1 379 ? 23.134 8.105 3.828 1.00 32.73 379 ASP A CA 1
ATOM 3074 C C . ASP A 1 379 ? 22.179 7.842 4.989 1.00 32.04 379 ASP A C 1
ATOM 3075 O O . ASP A 1 379 ? 22.319 6.860 5.717 1.00 31.72 379 ASP A O 1
ATOM 3080 N N . TYR A 1 380 ? 21.239 8.760 5.166 1.00 31.45 380 TYR A N 1
ATOM 3081 C CA . TYR A 1 380 ? 20.226 8.630 6.190 1.00 31.70 380 TYR A CA 1
ATOM 3082 C C . TYR A 1 380 ? 19.090 7.806 5.583 1.00 31.69 380 TYR A C 1
ATOM 3083 O O . TYR A 1 380 ? 19.081 7.549 4.366 1.00 30.76 380 TYR A O 1
ATOM 3092 N N . ARG A 1 381 ? 18.159 7.378 6.422 1.00 31.69 381 ARG A N 1
ATOM 3093 C CA . ARG A 1 381 ? 17.058 6.558 5.956 1.00 32.54 381 ARG A CA 1
ATOM 3094 C C . ARG A 1 381 ? 15.678 7.038 6.329 1.00 34.14 381 ARG A C 1
ATOM 3095 O O . ARG A 1 381 ? 14.860 7.318 5.461 1.00 34.59 381 ARG A O 1
ATOM 3103 N N . ASP A 1 382 ? 15.413 7.094 7.620 1.00 36.03 382 ASP A N 1
ATOM 3104 C CA . ASP A 1 382 ? 14.131 7.537 8.126 1.00 37.92 382 ASP A CA 1
ATOM 3105 C C . ASP A 1 382 ? 13.656 8.770 7.341 1.00 38.87 382 ASP A C 1
ATOM 3106 O O . ASP A 1 382 ? 14.352 9.779 7.290 1.00 38.53 382 ASP A O 1
ATOM 3111 N N . VAL A 1 383 ? 12.472 8.653 6.730 1.00 40.00 383 VAL A N 1
ATOM 3112 C CA . VAL A 1 383 ? 11.862 9.718 5.931 1.00 41.79 383 VAL A CA 1
ATOM 3113 C C . VAL A 1 383 ? 11.828 11.048 6.701 1.00 42.69 383 VAL A C 1
ATOM 3114 O O . VAL A 1 383 ? 11.872 12.119 6.086 1.00 42.81 383 VAL A O 1
ATOM 3118 N N . SER A 1 384 ? 11.731 10.967 8.037 1.00 43.84 384 SER A N 1
ATOM 3119 C CA . SER A 1 384 ? 11.680 12.154 8.922 1.00 44.96 384 SER A CA 1
ATOM 3120 C C . SER A 1 384 ? 12.866 13.088 8.732 1.00 45.15 384 SER A C 1
ATOM 3121 O O . SER A 1 384 ? 12.700 14.302 8.671 1.00 45.17 384 SER A O 1
ATOM 3124 N N . ALA A 1 385 ? 14.057 12.501 8.670 1.00 45.66 385 ALA A N 1
ATOM 3125 C CA . ALA A 1 385 ? 15.285 13.248 8.493 1.00 46.16 385 ALA A CA 1
ATOM 3126 C C . ALA A 1 385 ? 15.235 14.026 7.185 1.00 46.71 385 ALA A C 1
ATOM 3127 O O . ALA A 1 385 ? 15.435 15.243 7.175 1.00 46.87 385 ALA A O 1
ATOM 3129 N N . LEU A 1 386 ? 14.931 13.315 6.096 1.00 47.17 386 LEU A N 1
ATOM 3130 C CA . LEU A 1 386 ? 14.847 13.891 4.756 1.00 47.28 386 LEU A CA 1
ATOM 3131 C C . LEU A 1 386 ? 13.876 15.074 4.674 1.00 47.89 386 LEU A C 1
ATOM 3132 O O . LEU A 1 386 ? 14.156 16.051 3.980 1.00 47.85 386 LEU A O 1
ATOM 3137 N N . ARG A 1 387 ? 12.762 15.000 5.386 1.00 48.52 387 ARG A N 1
ATOM 3138 C CA . ARG A 1 387 ? 11.738 16.026 5.271 1.00 48.93 387 ARG A CA 1
ATOM 3139 C C . ARG A 1 387 ? 12.253 17.400 5.696 1.00 49.12 387 ARG A C 1
ATOM 3140 O O . ARG A 1 387 ? 12.812 17.567 6.775 1.00 49.48 387 ARG A O 1
ATOM 3142 N N . ILE A 1 405 ? 20.325 19.429 12.943 1.00 43.36 401 ILE A N 1
ATOM 3143 C CA . ILE A 1 405 ? 19.319 18.749 13.745 1.00 43.40 401 ILE A CA 1
ATOM 3144 C C . ILE A 1 405 ? 19.254 17.231 13.539 1.00 43.29 401 ILE A C 1
ATOM 3145 O O . ILE A 1 405 ? 18.882 16.510 14.450 1.00 43.32 401 ILE A O 1
ATOM 3147 N N . ILE A 1 406 ? 19.631 16.757 12.354 1.00 43.01 402 ILE A N 1
ATOM 3148 C CA . ILE A 1 406 ? 19.643 15.315 12.044 1.00 43.09 402 ILE A CA 1
ATOM 3149 C C . ILE A 1 406 ? 20.794 14.682 12.846 1.00 43.38 402 ILE A C 1
ATOM 3150 O O . ILE A 1 406 ? 20.610 13.668 13.517 1.00 42.93 402 ILE A O 1
ATOM 3155 N N . TRP A 1 407 ? 21.982 15.283 12.726 1.00 43.94 403 TRP A N 1
ATOM 3156 C CA . TRP A 1 407 ? 23.198 14.868 13.430 1.00 44.17 403 TRP A CA 1
ATOM 3157 C C . TRP A 1 407 ? 22.983 14.742 14.939 1.00 43.74 403 TRP A C 1
ATOM 3158 O O . TRP A 1 407 ? 23.593 13.888 15.598 1.00 44.04 403 TRP A O 1
ATOM 3169 N N . LYS A 1 408 ? 22.088 15.563 15.474 1.00 42.30 404 LYS A N 1
ATOM 3170 C CA . LYS A 1 408 ? 21.813 15.551 16.896 1.00 41.55 404 LYS A CA 1
ATOM 3171 C C . LYS A 1 408 ? 20.595 14.793 17.390 1.00 41.13 404 LYS A C 1
ATOM 3172 O O . LYS A 1 408 ? 20.704 14.072 18.381 1.00 41.21 404 LYS A O 1
ATOM 3174 N N . THR A 1 409 ? 19.460 14.944 16.701 1.00 40.30 405 THR A N 1
ATOM 3175 C CA . THR A 1 409 ? 18.205 14.293 17.082 1.00 39.69 405 THR A CA 1
ATOM 3176 C C . THR A 1 409 ? 17.699 13.149 16.203 1.00 38.79 405 THR A C 1
ATOM 3177 O O . THR A 1 409 ? 16.680 12.536 16.525 1.00 38.68 405 THR A O 1
ATOM 3181 N N . GLY A 1 410 ? 18.396 12.849 15.114 1.00 37.55 406 GLY A N 1
ATOM 3182 C CA . GLY A 1 410 ? 17.972 11.779 14.215 1.00 35.81 406 GLY A CA 1
ATOM 3183 C C . GLY A 1 410 ? 17.767 10.384 14.780 1.00 34.97 406 GLY A C 1
ATOM 3184 O O . GLY A 1 410 ? 18.475 9.962 15.705 1.00 34.02 406 GLY A O 1
ATOM 3185 N N . ARG A 1 411 ? 16.778 9.678 14.2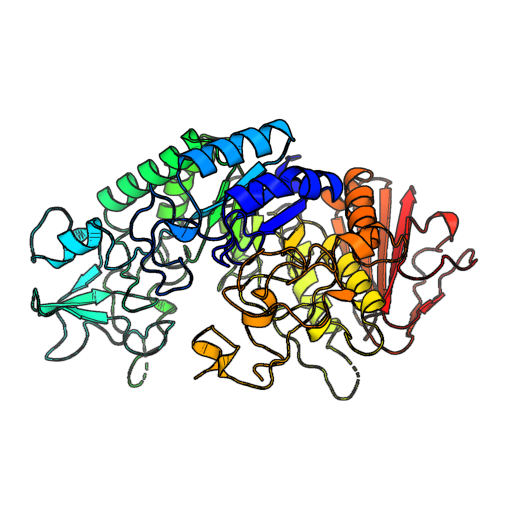24 1.00 33.91 407 ARG A N 1
ATOM 3186 C CA . ARG A 1 411 ? 16.471 8.311 14.650 1.00 33.67 407 ARG A CA 1
ATOM 3187 C C . ARG A 1 411 ? 17.531 7.335 14.156 1.00 31.98 407 ARG A C 1
ATOM 3188 O O . ARG A 1 411 ? 17.827 6.360 14.824 1.00 32.24 407 ARG A O 1
ATOM 3196 N N . ASP A 1 412 ? 18.100 7.601 12.989 1.00 30.62 408 ASP A N 1
ATOM 3197 C CA . ASP A 1 412 ? 19.144 6.736 12.416 1.00 29.90 408 ASP A CA 1
ATOM 3198 C C . ASP A 1 412 ? 20.373 6.548 13.319 1.00 29.31 408 ASP A C 1
ATOM 3199 O O . ASP A 1 412 ? 21.127 5.570 13.188 1.00 29.15 408 ASP A O 1
ATOM 3204 N N . ASN A 1 413 ? 20.551 7.483 14.248 1.00 28.65 409 ASN A N 1
ATOM 3205 C CA . ASN A 1 413 ? 21.643 7.446 15.212 1.00 27.55 409 ASN A CA 1
ATOM 3206 C C . ASN A 1 413 ? 21.642 6.130 15.966 1.00 26.90 409 ASN A C 1
ATOM 3207 O O . ASN A 1 413 ? 22.688 5.656 16.391 1.00 26.85 409 ASN A O 1
ATOM 3212 N N . SER A 1 414 ? 20.463 5.533 16.099 1.00 25.93 410 SER A N 1
ATOM 3213 C CA . SER A 1 414 ? 20.315 4.268 16.803 1.00 25.42 410 SER A CA 1
ATOM 3214 C C . SER A 1 414 ? 20.031 3.079 15.880 1.00 24.85 410 SER A C 1
ATOM 3215 O O . SER A 1 414 ? 19.760 1.953 16.355 1.00 24.24 410 SER A O 1
ATOM 3218 N N . ARG A 1 415 ? 20.106 3.326 14.567 1.00 24.15 411 ARG A N 1
ATOM 3219 C CA . ARG A 1 415 ? 19.837 2.290 13.587 1.00 23.43 411 ARG A CA 1
ATOM 3220 C C . ARG A 1 415 ? 21.017 1.900 12.708 1.00 23.66 411 ARG A C 1
ATOM 3221 O O . ARG A 1 415 ? 20.876 1.080 11.797 1.00 22.84 411 ARG A O 1
ATOM 3229 N N . THR A 1 416 ? 22.172 2.513 12.951 1.00 23.62 412 THR A N 1
ATOM 3230 C CA . THR A 1 416 ? 23.346 2.177 12.174 1.00 24.29 412 THR A CA 1
ATOM 3231 C C . THR A 1 416 ? 23.676 0.780 12.730 1.00 24.20 412 THR A C 1
ATOM 3232 O O . THR A 1 416 ? 23.274 0.455 13.866 1.00 24.66 412 THR A O 1
ATOM 3236 N N . PRO A 1 417 ? 24.363 -0.066 11.947 1.00 23.97 413 PRO A N 1
ATOM 3237 C CA . PRO A 1 417 ? 24.700 -1.415 12.400 1.00 23.66 413 PRO A CA 1
ATOM 3238 C C . PRO A 1 417 ? 25.481 -1.533 13.708 1.00 23.89 413 PRO A C 1
ATOM 3239 O O . PRO A 1 417 ? 26.372 -0.718 13.971 1.00 23.87 413 PRO A O 1
ATOM 3243 N N . MET A 1 418 ? 25.125 -2.550 14.500 1.00 22.97 414 MET A N 1
ATOM 3244 C CA . MET A 1 418 ? 25.737 -2.857 15.786 1.00 23.18 414 MET A CA 1
ATOM 3245 C C . MET A 1 418 ? 27.214 -3.119 15.518 1.00 23.72 414 MET A C 1
ATOM 3246 O O . MET A 1 418 ? 27.575 -3.844 14.584 1.00 23.99 414 MET A O 1
ATOM 3251 N N . GLN A 1 419 ? 28.063 -2.550 16.359 1.00 23.78 415 GLN A N 1
ATOM 3252 C CA . GLN A 1 419 ? 29.523 -2.667 16.208 1.00 23.80 415 GLN A CA 1
ATOM 3253 C C . GLN A 1 419 ? 30.183 -3.802 16.975 1.00 23.71 415 GLN A C 1
ATOM 3254 O O . GLN A 1 419 ? 30.607 -3.636 18.118 1.00 24.02 415 GLN A O 1
ATOM 3260 N N . TRP A 1 420 ? 30.299 -4.950 16.301 1.00 23.71 416 TRP A N 1
ATOM 3261 C CA . TRP A 1 420 ? 30.881 -6.168 16.872 1.00 23.73 416 TRP A CA 1
ATOM 3262 C C . TRP A 1 420 ? 32.397 -6.336 16.923 1.00 24.81 416 TRP A C 1
ATOM 3263 O O . TRP A 1 420 ? 32.923 -6.894 17.888 1.00 24.46 416 TRP A O 1
ATOM 3274 N N . SER A 1 421 ? 33.094 -5.880 15.886 1.00 26.16 417 SER A N 1
ATOM 3275 C CA . SER A 1 421 ? 34.539 -6.012 15.839 1.00 27.53 417 SER A CA 1
ATOM 3276 C C . SER A 1 421 ? 35.094 -4.889 15.000 1.00 28.70 417 SER A C 1
ATOM 3277 O O . SER A 1 421 ? 34.368 -3.968 14.620 1.00 28.60 417 SER A O 1
ATOM 3280 N N . GLY A 1 422 ? 36.391 -4.965 14.712 1.00 29.97 418 GLY A N 1
ATOM 3281 C CA . GLY A 1 422 ? 37.054 -3.949 13.903 1.00 30.70 418 GLY A CA 1
ATOM 3282 C C . GLY A 1 422 ? 37.124 -4.438 12.473 1.00 31.49 418 GLY A C 1
ATOM 3283 O O . GLY A 1 422 ? 37.780 -3.815 11.628 1.00 31.98 418 GLY A O 1
ATOM 3284 N N . ALA A 1 423 ? 36.430 -5.546 12.203 1.00 31.56 419 ALA A N 1
ATOM 3285 C CA . ALA A 1 423 ? 36.373 -6.173 10.872 1.00 31.54 419 ALA A CA 1
ATOM 3286 C C . ALA A 1 423 ? 35.595 -5.312 9.901 1.00 31.63 419 ALA A C 1
ATOM 3287 O O . ALA A 1 423 ? 35.014 -4.300 10.288 1.00 31.95 419 ALA A O 1
ATOM 3289 N N . SER A 1 424 ? 35.583 -5.705 8.633 1.00 31.39 420 SER A N 1
ATOM 3290 C CA . SER A 1 424 ? 34.861 -4.959 7.611 1.00 31.24 420 SER A CA 1
ATOM 3291 C C . SER A 1 424 ? 33.441 -4.690 8.127 1.00 31.10 420 SER A C 1
ATOM 3292 O O . SER A 1 424 ? 32.811 -5.591 8.675 1.00 31.35 420 SER A O 1
ATOM 3295 N N . ASN A 1 425 ? 32.945 -3.463 8.005 1.00 30.86 421 ASN A N 1
ATOM 3296 C CA . ASN A 1 425 ? 31.583 -3.163 8.483 1.00 30.38 421 ASN A CA 1
ATOM 3297 C C . ASN A 1 425 ? 31.267 -3.579 9.904 1.00 29.87 421 ASN A C 1
ATOM 3298 O O . ASN A 1 425 ? 30.141 -3.982 10.213 1.00 29.84 421 ASN A O 1
ATOM 3303 N N . ALA A 1 426 ? 32.286 -3.466 10.755 1.00 28.54 422 ALA A N 1
ATOM 3304 C CA . ALA A 1 426 ? 32.201 -3.795 12.173 1.00 27.90 422 ALA A CA 1
ATOM 3305 C C . ALA A 1 426 ? 31.756 -5.210 12.482 1.00 27.25 422 ALA A C 1
ATOM 3306 O O . ALA A 1 426 ? 31.269 -5.488 13.578 1.00 27.41 422 ALA A O 1
ATOM 3308 N N . GLY A 1 427 ? 31.953 -6.117 11.536 1.00 26.52 423 GLY A N 1
ATOM 3309 C CA . GLY A 1 427 ? 31.552 -7.496 11.750 1.00 24.93 423 GLY A CA 1
ATOM 3310 C C . GLY A 1 427 ? 30.056 -7.696 11.630 1.00 24.38 423 GLY A C 1
ATOM 3311 O O . GLY A 1 427 ? 29.576 -8.778 11.894 1.00 24.31 423 GLY A O 1
ATOM 3312 N N . PHE A 1 428 ? 29.316 -6.633 11.300 1.00 24.68 424 PHE A N 1
ATOM 3313 C CA . PHE A 1 428 ? 27.851 -6.722 11.132 1.00 25.12 424 PHE A CA 1
ATOM 3314 C C . PHE A 1 428 ? 27.401 -7.529 9.915 1.00 25.71 424 PHE A C 1
ATOM 3315 O O . PHE A 1 428 ? 26.401 -8.238 9.969 1.00 25.10 424 PHE A O 1
ATOM 3323 N N . THR A 1 429 ? 28.113 -7.380 8.805 1.00 26.35 425 THR A N 1
ATOM 3324 C CA . THR A 1 429 ? 27.753 -8.101 7.602 1.00 27.47 425 THR A CA 1
ATOM 3325 C C . THR A 1 429 ? 28.994 -8.308 6.764 1.00 28.62 425 THR A C 1
ATOM 3326 O O . THR A 1 429 ? 30.044 -7.697 7.027 1.00 28.99 425 THR A O 1
ATOM 3330 N N . THR A 1 430 ? 28.868 -9.213 5.795 1.00 29.35 426 THR A N 1
ATOM 3331 C CA . THR A 1 430 ? 29.943 -9.546 4.858 1.00 29.83 426 THR A CA 1
ATOM 3332 C C . THR A 1 430 ? 29.544 -8.921 3.529 1.00 30.00 426 THR A C 1
ATOM 3333 O O . THR A 1 430 ? 30.278 -8.994 2.550 1.00 30.81 426 THR A O 1
ATOM 3337 N N . GLY A 1 431 ? 28.365 -8.303 3.519 1.00 29.45 427 GLY A N 1
ATOM 3338 C CA . GLY A 1 431 ? 27.815 -7.639 2.347 1.00 29.19 427 GLY A CA 1
ATOM 3339 C C . GLY A 1 431 ? 27.891 -6.142 2.551 1.00 28.94 427 GLY A C 1
ATOM 3340 O O . GLY A 1 431 ? 28.829 -5.635 3.153 1.00 28.93 427 GLY A O 1
ATOM 3341 N N . THR A 1 432 ? 26.902 -5.426 2.040 1.00 29.05 428 THR A N 1
ATOM 3342 C CA . THR A 1 432 ? 26.843 -3.977 2.165 1.00 29.35 428 THR A CA 1
ATOM 3343 C C . THR A 1 432 ? 25.685 -3.721 3.134 1.00 28.89 428 THR A C 1
ATOM 3344 O O . THR A 1 432 ? 24.559 -4.107 2.854 1.00 28.36 428 THR A O 1
ATOM 3348 N N . PRO A 1 433 ? 25.962 -3.047 4.274 1.00 28.82 429 PRO A N 1
ATOM 3349 C CA . PRO A 1 433 ? 24.874 -2.813 5.242 1.00 27.90 429 PRO A CA 1
ATOM 3350 C C . PRO A 1 433 ? 23.781 -1.941 4.641 1.00 27.61 429 PRO A C 1
ATOM 3351 O O . PRO A 1 433 ? 24.083 -1.018 3.863 1.00 27.67 429 PRO A O 1
ATOM 3355 N N . TRP A 1 434 ? 22.528 -2.207 5.016 1.00 26.27 430 TRP A N 1
ATOM 3356 C CA . TRP A 1 434 ? 21.389 -1.445 4.487 1.00 25.68 430 TRP A CA 1
ATOM 3357 C C . TRP A 1 434 ? 21.560 0.044 4.791 1.00 25.47 430 TRP A C 1
ATOM 3358 O O . TRP A 1 434 ? 20.917 0.887 4.171 1.00 25.47 430 TRP A O 1
ATOM 3369 N N . ILE A 1 435 ? 22.376 0.344 5.800 1.00 26.11 431 ILE A N 1
ATOM 3370 C CA . ILE A 1 435 ? 22.686 1.719 6.209 1.00 26.30 431 ILE A CA 1
ATOM 3371 C C . ILE A 1 435 ? 24.154 1.617 6.662 1.00 27.34 431 ILE A C 1
ATOM 3372 O O . ILE A 1 435 ? 24.578 0.588 7.215 1.00 27.51 431 ILE A O 1
ATOM 3377 N N . LYS A 1 436 ? 24.940 2.664 6.421 1.00 28.07 432 LYS A N 1
ATOM 3378 C CA . LYS A 1 436 ? 26.360 2.641 6.800 1.00 28.50 432 LYS A CA 1
ATOM 3379 C C . LYS A 1 436 ? 26.693 2.548 8.281 1.00 28.44 432 LYS A C 1
ATOM 3380 O O . LYS A 1 436 ? 26.016 3.128 9.115 1.00 28.35 432 LYS A O 1
ATOM 3386 N N . VAL A 1 437 ? 27.761 1.811 8.571 1.00 28.52 433 VAL A N 1
ATOM 3387 C CA . VAL A 1 437 ? 28.267 1.617 9.924 1.00 29.14 433 VAL A CA 1
ATOM 3388 C C . VAL A 1 437 ? 28.898 2.957 10.308 1.00 29.50 433 VAL A C 1
ATOM 3389 O O . VAL A 1 437 ? 29.414 3.663 9.441 1.00 29.22 433 VAL A O 1
ATOM 3393 N N . ASN A 1 438 ? 28.871 3.300 11.591 1.00 29.73 434 ASN A N 1
ATOM 3394 C CA . ASN A 1 438 ? 29.447 4.562 12.053 1.00 30.33 434 ASN A CA 1
ATOM 3395 C C . ASN A 1 438 ? 30.959 4.370 11.919 1.00 30.78 434 ASN A C 1
ATOM 3396 O O . ASN A 1 438 ? 31.465 3.302 12.263 1.00 29.89 434 ASN A O 1
ATOM 3401 N N . GLU A 1 439 ? 31.654 5.366 11.356 1.00 32.03 435 GLU A N 1
ATOM 3402 C CA . GLU A 1 439 ? 33.121 5.323 11.151 1.00 34.11 435 GLU A CA 1
ATOM 3403 C C . GLU A 1 439 ? 33.956 5.076 12.433 1.00 33.64 435 GLU A C 1
ATOM 3404 O O . GLU A 1 439 ? 35.133 4.728 12.356 1.00 34.00 435 GLU A O 1
ATOM 3410 N N . ASN A 1 440 ? 33.349 5.245 13.607 1.00 33.53 436 ASN A N 1
ATOM 3411 C CA . ASN A 1 440 ? 34.053 5.046 14.873 1.00 32.92 436 ASN A CA 1
ATOM 3412 C C . ASN A 1 440 ? 34.060 3.610 15.368 1.00 32.60 436 ASN A C 1
ATOM 3413 O O . ASN A 1 440 ? 34.476 3.353 16.501 1.00 32.75 436 ASN A O 1
ATOM 3418 N N . TYR A 1 441 ? 33.654 2.670 14.520 1.00 32.28 437 TYR A N 1
ATOM 3419 C CA . TYR A 1 441 ? 33.596 1.259 14.929 1.00 32.02 437 TYR A CA 1
ATOM 3420 C C . TYR A 1 441 ? 34.970 0.618 15.182 1.00 32.12 437 TYR A C 1
ATOM 3421 O O . TYR A 1 441 ? 35.088 -0.385 15.906 1.00 31.55 437 TYR A O 1
ATOM 3430 N N . ARG A 1 442 ? 36.019 1.174 14.577 1.00 32.80 438 ARG A N 1
ATOM 3431 C CA . ARG A 1 442 ? 37.359 0.603 14.765 1.00 32.98 438 ARG A CA 1
ATOM 3432 C C . ARG A 1 442 ? 37.790 0.640 16.226 1.00 31.86 438 ARG A C 1
ATOM 3433 O O . ARG A 1 442 ? 38.576 -0.201 16.692 1.00 32.04 438 ARG A O 1
ATOM 3441 N N . THR A 1 443 ? 37.198 1.582 16.951 1.00 30.82 439 THR A N 1
ATOM 3442 C CA . THR A 1 443 ? 37.454 1.779 18.366 1.00 29.63 439 THR A CA 1
ATOM 3443 C C . THR A 1 443 ? 36.249 1.295 19.184 1.00 28.16 439 THR A C 1
ATOM 3444 O O . THR A 1 443 ? 36.406 0.511 20.117 1.00 27.49 439 THR A O 1
ATOM 3448 N N . ILE A 1 444 ? 35.057 1.786 18.833 1.00 27.04 440 ILE A N 1
ATOM 3449 C CA . ILE A 1 444 ? 33.824 1.423 19.536 1.00 26.15 440 ILE A CA 1
ATOM 3450 C C . ILE A 1 444 ? 33.253 0.123 18.973 1.00 25.94 440 ILE A C 1
ATOM 3451 O O . ILE A 1 444 ? 32.463 0.143 18.030 1.00 25.99 440 ILE A O 1
ATOM 3456 N N . ASN A 1 445 ? 33.683 -1.012 19.506 1.00 25.96 441 ASN A N 1
ATOM 3457 C CA . ASN A 1 445 ? 33.149 -2.272 18.999 1.00 26.26 441 ASN A CA 1
ATOM 3458 C C . ASN A 1 445 ? 33.307 -3.283 20.111 1.00 26.43 441 ASN A C 1
ATOM 3459 O O . ASN A 1 445 ? 34.200 -3.149 20.952 1.00 26.59 441 ASN A O 1
ATOM 3464 N N . VAL A 1 446 ? 32.452 -4.300 20.118 1.00 26.12 442 VAL A N 1
ATOM 3465 C CA . VAL A 1 446 ? 32.501 -5.315 21.153 1.00 26.15 442 VAL A CA 1
ATOM 3466 C C . VAL A 1 446 ? 33.842 -6.001 21.363 1.00 27.01 442 VAL A C 1
ATOM 3467 O O . VAL A 1 446 ? 34.321 -6.066 22.492 1.00 26.67 442 VAL A O 1
ATOM 3471 N N . GLU A 1 447 ? 34.450 -6.475 20.273 1.00 27.42 443 GLU A N 1
ATOM 3472 C CA . GLU A 1 447 ? 35.719 -7.176 20.328 1.00 28.62 443 GLU A CA 1
ATOM 3473 C C . GLU A 1 447 ? 36.778 -6.394 21.125 1.00 28.54 443 GLU A C 1
ATOM 3474 O O . GLU A 1 447 ? 37.325 -6.918 22.098 1.00 29.10 443 GLU A O 1
ATOM 3480 N N . ALA A 1 448 ? 37.034 -5.147 20.715 1.00 28.32 444 ALA A N 1
ATOM 3481 C CA . ALA A 1 448 ? 38.009 -4.259 21.353 1.00 28.48 444 ALA A CA 1
ATOM 3482 C C . ALA A 1 448 ? 37.600 -3.910 22.790 1.00 28.84 444 ALA A C 1
ATOM 3483 O O . ALA A 1 448 ? 38.424 -3.964 23.716 1.00 28.53 444 ALA A O 1
ATOM 3485 N N . GLU A 1 449 ? 36.320 -3.602 22.996 1.00 29.23 445 GLU A N 1
ATOM 3486 C CA . GLU A 1 449 ? 35.884 -3.264 24.350 1.00 29.17 445 GLU A CA 1
ATOM 3487 C C . GLU A 1 449 ? 35.989 -4.395 25.362 1.00 30.75 445 GLU A C 1
ATOM 3488 O O . GLU A 1 449 ? 36.267 -4.143 26.539 1.00 30.50 445 GLU A O 1
ATOM 3494 N N . ARG A 1 450 ? 35.793 -5.640 24.918 1.00 32.46 446 ARG A N 1
ATOM 3495 C CA . ARG A 1 450 ? 35.894 -6.788 25.828 1.00 34.92 446 ARG A CA 1
ATOM 3496 C C . ARG A 1 450 ? 37.338 -7.073 26.222 1.00 35.79 446 ARG A C 1
ATOM 3497 O O . ARG A 1 450 ? 37.5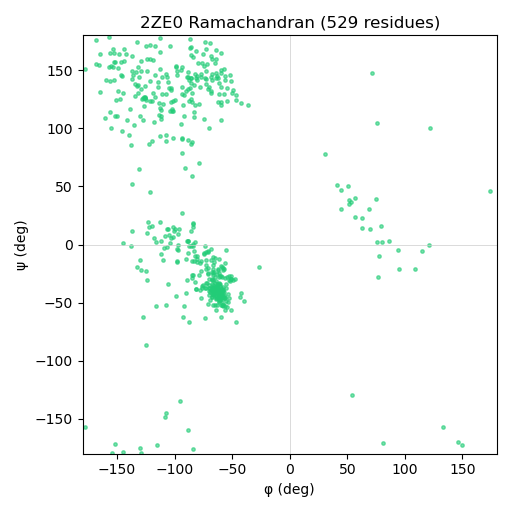68 -7.735 27.226 1.00 36.01 446 ARG A O 1
ATOM 3505 N N . ARG A 1 451 ? 38.294 -6.593 25.424 1.00 36.71 447 ARG A N 1
ATOM 3506 C CA . ARG A 1 451 ? 39.707 -6.804 25.717 1.00 38.30 447 ARG A CA 1
ATOM 3507 C C . ARG A 1 451 ? 40.195 -5.746 26.701 1.00 38.28 447 ARG A C 1
ATOM 3508 O O . ARG A 1 451 ? 41.146 -5.971 27.456 1.00 38.13 447 ARG A O 1
ATOM 3516 N N . ASP A 1 452 ? 39.510 -4.600 26.680 1.00 38.39 448 ASP A N 1
ATOM 3517 C CA . ASP A 1 452 ? 39.808 -3.456 27.522 1.00 38.24 448 ASP A CA 1
ATOM 3518 C C . ASP A 1 452 ? 39.021 -3.484 28.823 1.00 38.02 448 ASP A C 1
ATOM 3519 O O . ASP A 1 452 ? 37.792 -3.312 28.817 1.00 37.66 448 ASP A O 1
ATOM 3524 N N . PRO A 1 453 ? 39.721 -3.707 29.952 1.00 37.86 449 PRO A N 1
ATOM 3525 C CA . PRO A 1 453 ? 39.028 -3.738 31.241 1.00 37.12 449 PRO A CA 1
ATOM 3526 C C . PRO A 1 453 ? 38.526 -2.352 31.736 1.00 35.92 449 PRO A C 1
ATOM 3527 O O . PRO A 1 453 ? 37.838 -2.303 32.745 1.00 35.95 449 PRO A O 1
ATOM 3531 N N . ASN A 1 454 ? 38.849 -1.261 31.031 1.00 34.72 450 ASN A N 1
ATOM 3532 C CA . ASN A 1 454 ? 38.427 0.096 31.407 1.00 33.92 450 ASN A CA 1
ATOM 3533 C C . ASN A 1 454 ? 37.435 0.605 30.322 1.00 32.64 450 ASN A C 1
ATOM 3534 O O . ASN A 1 454 ? 37.170 1.819 30.193 1.00 32.27 450 ASN A O 1
ATOM 3539 N N . SER A 1 455 ? 36.861 -0.327 29.553 1.00 30.20 451 SER A N 1
ATOM 3540 C CA . SER A 1 455 ? 35.929 0.073 28.486 1.00 28.01 451 SER A CA 1
ATOM 3541 C C . SER A 1 455 ? 34.517 0.247 28.995 1.00 26.88 451 SER A C 1
ATOM 3542 O O . SER A 1 455 ? 34.169 -0.234 30.067 1.00 26.70 451 SER A O 1
ATOM 3545 N N . VAL A 1 456 ? 33.700 0.932 28.205 1.00 26.81 452 VAL A N 1
ATOM 3546 C CA . VAL A 1 456 ? 32.311 1.153 28.563 1.00 25.86 452 VAL A CA 1
ATOM 3547 C C . VAL A 1 456 ? 31.638 -0.214 28.731 1.00 25.61 452 VAL A C 1
ATOM 3548 O O . VAL A 1 456 ? 30.865 -0.413 29.653 1.00 25.75 452 VAL A O 1
ATOM 3552 N N . TRP A 1 457 ? 31.999 -1.171 27.879 1.00 25.33 453 TRP A N 1
ATOM 3553 C CA . TRP A 1 457 ? 31.428 -2.519 27.910 1.00 25.47 453 TRP A CA 1
ATOM 3554 C C . TRP A 1 457 ? 31.706 -3.217 29.228 1.00 24.95 453 TRP A C 1
ATOM 3555 O O . TRP A 1 457 ? 30.799 -3.806 29.845 1.00 24.47 453 TRP A O 1
ATOM 3566 N N . SER A 1 458 ? 32.959 -3.134 29.668 1.00 24.66 454 SER A N 1
ATOM 3567 C CA . SER A 1 458 ? 33.381 -3.751 30.919 1.00 25.14 454 SER A CA 1
ATOM 3568 C C . SER A 1 458 ? 32.637 -3.101 32.080 1.00 24.62 454 SER A C 1
ATOM 3569 O O . SER A 1 458 ? 32.252 -3.798 33.032 1.00 24.26 454 SER A O 1
ATOM 3572 N N . PHE A 1 459 ? 32.434 -1.782 31.995 1.00 23.86 455 PHE A N 1
ATOM 3573 C CA . PHE A 1 459 ? 31.715 -1.043 33.048 1.00 24.31 455 PHE A CA 1
ATOM 3574 C C . PHE A 1 459 ? 30.301 -1.631 33.119 1.00 24.26 455 PHE A C 1
ATOM 3575 O O . PHE A 1 459 ? 29.832 -1.962 34.199 1.00 25.60 455 PHE A O 1
ATOM 3583 N N . TYR A 1 460 ? 29.633 -1.754 31.964 1.00 24.01 456 TYR A N 1
ATOM 3584 C CA . TYR A 1 460 ? 28.288 -2.337 31.877 1.00 23.37 456 TYR A CA 1
ATOM 3585 C C . TYR A 1 460 ? 28.188 -3.744 32.425 1.00 24.13 456 TYR A C 1
ATOM 3586 O O . TYR A 1 460 ? 27.221 -4.072 33.122 1.00 24.19 456 TYR A O 1
ATOM 3595 N N . ARG A 1 461 ? 29.200 -4.561 32.139 1.00 24.18 457 ARG A N 1
ATOM 3596 C CA . ARG A 1 461 ? 29.219 -5.932 32.613 1.00 24.73 457 ARG A CA 1
ATOM 3597 C C . ARG A 1 461 ? 29.329 -5.865 34.150 1.00 24.83 457 ARG A C 1
ATOM 3598 O O . ARG A 1 461 ? 28.616 -6.571 34.857 1.00 24.66 457 ARG A O 1
ATOM 3606 N N . GLN A 1 462 ? 30.182 -4.985 34.678 1.00 25.49 458 GLN A N 1
ATOM 3607 C CA . GLN A 1 462 ? 30.308 -4.880 36.131 1.00 26.54 458 GLN A CA 1
ATOM 3608 C C . GLN A 1 462 ? 28.966 -4.397 36.710 1.00 25.95 458 GLN A C 1
ATOM 3609 O O . GLN A 1 462 ? 28.570 -4.853 37.785 1.00 26.21 458 GLN A O 1
ATOM 3615 N N . MET A 1 463 ? 28.284 -3.461 36.026 1.00 25.64 459 MET A N 1
ATOM 3616 C CA . MET A 1 463 ? 26.998 -2.992 36.544 1.00 25.09 459 MET A CA 1
ATOM 3617 C C . MET A 1 463 ? 26.024 -4.141 36.630 1.00 25.05 459 MET A C 1
ATOM 3618 O O . MET A 1 463 ? 25.341 -4.289 37.622 1.00 24.86 459 MET A O 1
ATOM 3623 N N . ILE A 1 464 ? 25.960 -4.944 35.578 1.00 25.39 460 ILE A N 1
ATOM 3624 C CA . ILE A 1 464 ? 25.055 -6.100 35.564 1.00 25.41 460 ILE A CA 1
ATOM 3625 C C . ILE A 1 464 ? 25.450 -7.055 36.710 1.00 26.20 460 ILE A C 1
ATOM 3626 O O . ILE A 1 464 ? 24.572 -7.549 37.435 1.00 25.46 460 ILE A O 1
ATOM 3631 N N . GLN A 1 465 ? 26.758 -7.298 36.865 1.00 26.98 461 GLN A N 1
ATOM 3632 C CA . GLN A 1 465 ? 27.256 -8.160 37.948 1.00 28.78 461 GLN A CA 1
ATOM 3633 C C . GLN A 1 465 ? 26.819 -7.581 39.306 1.00 27.82 461 GLN A C 1
ATOM 3634 O O . GLN A 1 465 ? 26.313 -8.326 40.130 1.00 27.85 461 GLN A O 1
ATOM 3640 N N . LEU A 1 466 ? 27.010 -6.288 39.533 1.00 28.60 462 LEU A N 1
ATOM 3641 C CA . LEU A 1 466 ? 26.611 -5.652 40.786 1.00 28.81 462 LEU A CA 1
ATOM 3642 C C . LEU A 1 466 ? 25.135 -5.887 41.132 1.00 28.72 462 LEU A C 1
ATOM 3643 O O . LEU A 1 466 ? 24.813 -6.345 42.204 1.00 28.27 462 LEU A O 1
ATOM 3648 N N . ARG A 1 467 ? 24.247 -5.571 40.203 1.00 29.20 463 ARG A N 1
ATOM 3649 C CA . ARG A 1 467 ? 22.803 -5.713 40.421 1.00 29.67 463 ARG A CA 1
ATOM 3650 C C . ARG A 1 467 ? 22.404 -7.162 40.718 1.00 29.65 463 ARG A C 1
ATOM 3651 O O . ARG A 1 467 ? 21.515 -7.401 41.533 1.00 29.96 463 ARG A O 1
ATOM 3659 N N . LYS A 1 468 ? 23.064 -8.135 40.091 1.00 30.82 464 LYS A N 1
ATOM 3660 C CA . LYS A 1 468 ? 22.733 -9.565 40.337 1.00 31.68 464 LYS A CA 1
ATOM 3661 C C . LYS A 1 468 ? 23.175 -10.090 41.696 1.00 31.42 464 LYS A C 1
ATOM 3662 O O . LYS A 1 468 ? 22.546 -10.977 42.257 1.00 31.91 464 LYS A O 1
ATOM 3668 N N . ALA A 1 469 ? 24.287 -9.559 42.181 1.00 31.50 465 ALA A N 1
ATOM 3669 C CA . ALA A 1 469 ? 24.878 -9.927 43.447 1.00 31.20 465 ALA A CA 1
ATOM 3670 C C . ALA A 1 469 ? 24.358 -9.127 44.639 1.00 31.42 465 ALA A C 1
ATOM 3671 O O . ALA A 1 469 ? 24.686 -9.437 45.779 1.00 31.88 465 ALA A O 1
ATOM 3673 N N . ASN A 1 470 ? 23.558 -8.098 44.384 1.00 31.42 466 ASN A N 1
ATOM 3674 C CA . ASN A 1 470 ? 23.018 -7.241 45.449 1.00 30.76 466 ASN A CA 1
ATOM 3675 C C . ASN A 1 470 ? 21.579 -6.920 45.196 1.00 30.69 466 ASN A C 1
ATOM 3676 O O . ASN A 1 470 ? 21.281 -5.872 44.623 1.00 30.05 466 ASN A O 1
ATOM 3681 N N . GLU A 1 471 ? 20.670 -7.790 45.632 1.00 30.81 467 GLU A N 1
ATOM 3682 C CA . GLU A 1 471 ? 19.236 -7.533 45.400 1.00 31.48 467 GLU A CA 1
ATOM 3683 C C . GLU A 1 471 ? 18.707 -6.179 45.917 1.00 31.14 467 GLU A C 1
ATOM 3684 O O . GLU A 1 471 ? 17.552 -5.845 45.660 1.00 31.38 467 GLU A O 1
ATOM 3690 N N . LEU A 1 472 ? 19.539 -5.395 46.610 1.00 31.22 468 LEU A N 1
ATOM 3691 C CA . LEU A 1 472 ? 19.088 -4.098 47.113 1.00 31.31 468 LEU A CA 1
ATOM 3692 C C . LEU A 1 472 ? 18.806 -3.177 45.909 1.00 30.85 468 LEU A C 1
ATOM 3693 O O . LEU A 1 472 ? 18.011 -2.246 46.032 1.00 30.15 468 LEU A O 1
ATOM 3698 N N . PHE A 1 473 ? 19.480 -3.423 44.771 1.00 30.24 469 PHE A N 1
ATOM 3699 C CA . PHE A 1 473 ? 19.278 -2.616 43.562 1.00 29.69 469 PHE A CA 1
ATOM 3700 C C . PHE A 1 473 ? 17.986 -3.031 42.867 1.00 30.39 469 PHE A C 1
ATOM 3701 O O . PHE A 1 473 ? 17.484 -2.325 41.980 1.00 31.02 469 PHE A O 1
ATOM 3709 N N . VAL A 1 474 ? 17.466 -4.193 43.244 1.00 30.03 470 VAL A N 1
ATOM 3710 C CA . VAL A 1 474 ? 16.242 -4.656 42.656 1.00 29.87 470 VAL A CA 1
ATOM 3711 C C . VAL A 1 474 ? 15.073 -4.205 43.539 1.00 29.96 470 VAL A C 1
ATOM 3712 O O . VAL A 1 474 ? 14.281 -3.367 43.119 1.00 30.09 470 VAL A O 1
ATOM 3716 N N . TYR A 1 475 ? 15.025 -4.669 44.787 1.00 29.45 471 TYR A N 1
ATOM 3717 C CA . TYR A 1 475 ? 13.912 -4.318 45.677 1.00 29.39 471 TYR A CA 1
ATOM 3718 C C . TYR A 1 475 ? 14.095 -3.184 46.649 1.00 29.48 471 TYR A C 1
ATOM 3719 O O . TYR A 1 475 ? 13.156 -2.834 47.350 1.00 29.93 471 TYR A O 1
ATOM 3728 N N . GLY A 1 476 ? 15.296 -2.627 46.708 1.00 29.20 472 GLY A N 1
ATOM 3729 C CA . GLY A 1 476 ? 15.575 -1.525 47.607 1.00 29.19 472 GLY A CA 1
ATOM 3730 C C . GLY A 1 476 ? 14.837 -0.290 47.151 1.00 28.93 472 GLY A C 1
ATOM 3731 O O . GLY A 1 476 ? 14.680 -0.056 45.953 1.00 28.92 472 GLY A O 1
ATOM 3732 N N . THR A 1 477 ? 14.376 0.500 48.112 1.00 28.71 473 THR A N 1
ATOM 3733 C CA . THR A 1 477 ? 13.651 1.719 47.798 1.00 28.12 473 THR A CA 1
ATOM 3734 C C . THR A 1 477 ? 14.638 2.827 47.477 1.00 26.90 473 THR A C 1
ATOM 3735 O O . THR A 1 477 ? 15.695 2.926 48.082 1.00 27.40 473 THR A O 1
ATOM 3739 N N . TYR A 1 478 ? 14.259 3.654 46.520 1.00 25.39 474 TYR A N 1
ATOM 3740 C CA . TYR A 1 478 ? 15.021 4.785 46.043 1.00 24.59 474 TYR A CA 1
ATOM 3741 C C . TYR A 1 478 ? 14.695 6.034 46.855 1.00 24.72 474 TYR A C 1
ATOM 3742 O O . TYR A 1 478 ? 13.543 6.246 47.249 1.00 24.94 474 TYR A O 1
ATOM 3751 N N . ASP A 1 479 ? 15.710 6.861 47.071 1.00 24.61 475 ASP A N 1
ATOM 3752 C CA . ASP A 1 479 ? 15.593 8.132 47.809 1.00 24.99 475 ASP A CA 1
ATOM 3753 C C . ASP A 1 479 ? 16.576 9.066 47.198 1.00 25.08 475 ASP A C 1
ATOM 3754 O O . ASP A 1 479 ? 17.747 8.745 47.106 1.00 24.96 475 ASP A O 1
ATOM 3759 N N . LEU A 1 480 ? 16.095 10.231 46.768 1.00 25.09 476 LEU A N 1
ATOM 3760 C CA . LEU A 1 480 ? 16.948 11.231 46.170 1.00 24.17 476 LEU A CA 1
ATOM 3761 C C . LEU A 1 480 ? 17.666 12.014 47.279 1.00 24.65 476 LEU A C 1
ATOM 3762 O O . LEU A 1 480 ? 17.092 12.288 48.338 1.00 24.22 476 LEU A O 1
ATOM 3767 N N . LEU A 1 481 ? 18.933 12.342 47.035 1.00 25.17 477 LEU A N 1
ATOM 3768 C CA . LEU A 1 481 ? 19.750 13.103 47.971 1.00 25.17 477 LEU A CA 1
ATOM 3769 C C . LEU A 1 481 ? 20.167 14.333 47.213 1.00 24.57 477 LEU A C 1
ATOM 3770 O O . LEU A 1 481 ? 20.134 14.333 45.980 1.00 24.51 477 LEU A O 1
ATOM 3775 N N . LEU A 1 482 ? 20.565 15.376 47.937 1.00 23.71 478 LEU A N 1
ATOM 3776 C CA . LEU A 1 482 ? 20.992 16.627 47.314 1.00 23.30 478 LEU A CA 1
ATOM 3777 C C . LEU A 1 482 ? 20.123 17.032 46.136 1.00 22.94 478 LEU A C 1
ATOM 3778 O O . LEU A 1 482 ? 20.634 17.329 45.068 1.00 22.66 478 LEU A O 1
ATOM 3783 N N . GLU A 1 483 ? 18.809 17.066 46.340 1.00 22.87 479 GLU A N 1
ATOM 3784 C CA . GLU A 1 483 ? 17.888 17.429 45.270 1.00 24.09 479 GLU A CA 1
ATOM 3785 C C . GLU A 1 483 ? 18.098 18.753 44.556 1.00 23.92 479 GLU A C 1
ATOM 3786 O O . GLU A 1 483 ? 17.847 18.861 43.350 1.00 24.48 479 GLU A O 1
ATOM 3792 N N . ASN A 1 484 ? 18.561 19.756 45.294 1.00 23.80 480 ASN A N 1
ATOM 3793 C CA . ASN A 1 484 ? 18.796 21.086 44.746 1.00 23.42 480 ASN A CA 1
ATOM 3794 C C . ASN A 1 484 ? 20.186 21.255 44.146 1.00 23.34 480 ASN A C 1
ATOM 3795 O O . ASN A 1 484 ? 20.499 22.311 43.590 1.00 23.16 480 ASN A O 1
ATOM 3800 N N . HIS A 1 485 ? 21.020 20.219 44.203 1.00 22.98 481 HIS A N 1
ATOM 3801 C CA . HIS A 1 485 ? 22.364 20.392 43.656 1.00 22.28 481 HIS A CA 1
ATOM 3802 C C . HIS A 1 485 ? 22.228 20.542 42.146 1.00 22.75 481 HIS A C 1
ATOM 3803 O O . HIS A 1 485 ? 21.535 19.760 41.515 1.00 22.60 481 HIS A O 1
ATOM 3810 N N . PRO A 1 486 ? 22.887 21.555 41.554 1.00 23.54 482 PRO A N 1
ATOM 3811 C CA . PRO A 1 486 ? 22.761 21.736 40.099 1.00 23.69 482 PRO A CA 1
ATOM 3812 C C . PRO A 1 486 ? 23.424 20.746 39.167 1.00 24.93 482 PRO A C 1
ATOM 3813 O O . PRO A 1 486 ? 23.038 20.699 38.010 1.00 25.24 482 PRO A O 1
ATOM 3817 N N . SER A 1 487 ? 24.416 19.989 39.627 1.00 25.59 483 SER A N 1
ATOM 3818 C CA . SER A 1 487 ? 25.117 19.034 38.757 1.00 26.19 483 SER A CA 1
ATOM 3819 C C . SER A 1 487 ? 25.146 17.586 39.194 1.00 26.17 483 SER A C 1
ATOM 3820 O O . SER A 1 487 ? 25.241 16.683 38.366 1.00 26.08 483 SER A O 1
ATOM 3823 N N . ILE A 1 488 ? 25.138 17.373 40.494 1.00 25.83 484 ILE A N 1
ATOM 3824 C CA . ILE A 1 488 ? 25.193 16.036 41.028 1.00 25.89 484 ILE A CA 1
ATOM 3825 C C . ILE A 1 488 ? 23.833 15.416 41.223 1.00 25.86 484 ILE A C 1
ATOM 3826 O O . ILE A 1 488 ? 22.944 16.036 41.812 1.00 25.50 484 ILE A O 1
ATOM 3831 N N . TYR A 1 489 ? 23.702 14.177 40.737 1.00 24.88 485 TYR A N 1
ATOM 3832 C CA . TYR A 1 489 ? 22.479 13.431 40.840 1.00 24.30 485 TYR A CA 1
ATOM 3833 C C . TYR A 1 489 ? 22.933 12.313 41.772 1.00 24.20 485 TYR A C 1
ATOM 3834 O O . TYR A 1 489 ? 23.759 11.490 41.381 1.00 23.84 485 TYR A O 1
ATOM 3843 N N . ALA A 1 490 ? 22.429 12.295 42.999 1.00 23.82 486 ALA A N 1
ATOM 3844 C CA . ALA A 1 490 ? 22.785 11.287 43.977 1.00 23.36 486 ALA A CA 1
ATOM 3845 C C . ALA A 1 490 ? 21.542 10.660 44.581 1.00 24.02 486 ALA A C 1
ATOM 3846 O O . ALA A 1 490 ? 20.601 11.353 44.974 1.00 24.41 486 ALA A O 1
ATOM 3848 N N . TYR A 1 491 ? 21.526 9.345 44.673 1.00 23.28 487 TYR A N 1
ATOM 3849 C CA . TYR A 1 491 ? 20.373 8.699 45.242 1.00 23.62 487 TYR A CA 1
ATOM 3850 C C . TYR A 1 491 ? 20.814 7.485 45.965 1.00 24.28 487 TYR A C 1
ATOM 3851 O O . TYR A 1 491 ? 21.892 6.968 45.678 1.00 25.30 487 TYR A O 1
ATOM 3860 N N . THR A 1 492 ? 20.004 7.040 46.919 1.00 24.30 488 THR A N 1
ATOM 3861 C CA . THR A 1 492 ? 20.332 5.852 47.681 1.00 24.54 488 THR A CA 1
ATOM 3862 C C . THR A 1 492 ? 19.354 4.722 47.370 1.00 24.50 488 THR A C 1
ATOM 3863 O O . THR A 1 492 ? 18.332 4.928 46.732 1.00 24.54 488 THR A O 1
ATOM 3867 N N . ARG A 1 493 ? 19.715 3.511 47.770 1.00 25.16 489 ARG A N 1
ATOM 3868 C CA . ARG A 1 493 ? 18.869 2.349 47.571 1.00 24.90 489 ARG A CA 1
ATOM 3869 C C . ARG A 1 493 ? 18.958 1.697 48.927 1.00 25.70 489 ARG A C 1
ATOM 3870 O O . ARG A 1 493 ? 20.054 1.438 49.421 1.00 25.98 489 ARG A O 1
ATOM 3878 N N . THR A 1 494 ? 17.803 1.406 49.509 1.00 26.38 490 THR A N 1
ATOM 3879 C CA . THR A 1 494 ? 17.716 0.804 50.829 1.00 26.67 490 THR A CA 1
ATOM 3880 C C . THR A 1 494 ? 16.866 -0.455 50.892 1.00 27.24 490 THR A C 1
ATOM 3881 O O . THR A 1 494 ? 15.733 -0.467 50.431 1.00 27.09 490 THR A O 1
ATOM 3885 N N . LEU A 1 495 ? 17.445 -1.533 51.406 1.00 28.53 491 LEU A N 1
ATOM 3886 C CA . LEU A 1 495 ? 16.727 -2.787 51.547 1.00 30.24 491 LEU A CA 1
ATOM 3887 C C . LEU A 1 495 ? 17.252 -3.288 52.895 1.00 31.71 491 LEU A C 1
A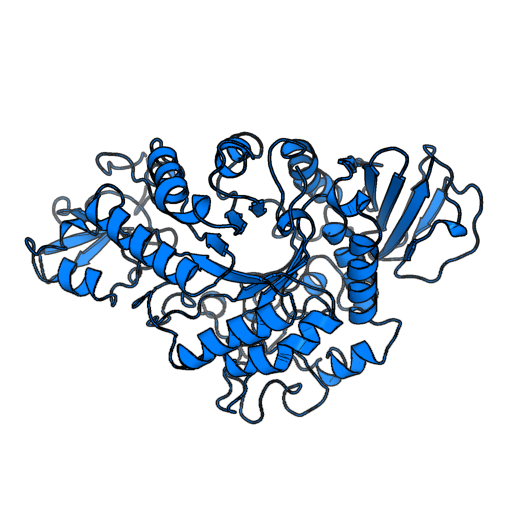TOM 3888 O O . LEU A 1 495 ? 18.428 -3.659 53.016 1.00 32.13 491 LEU A O 1
ATOM 3893 N N . GLY A 1 496 ? 16.401 -3.221 53.923 1.00 33.06 492 GLY A N 1
ATOM 3894 C CA . GLY A 1 496 ? 16.793 -3.664 55.273 1.00 34.47 492 GLY A CA 1
ATOM 3895 C C . GLY A 1 496 ? 18.070 -2.965 55.710 1.00 35.15 492 GLY A C 1
ATOM 3896 O O . GLY A 1 496 ? 18.178 -1.734 55.584 1.00 34.97 492 GLY A O 1
ATOM 3897 N N . ARG A 1 497 ? 19.058 -3.739 56.173 1.00 36.10 493 ARG A N 1
ATOM 3898 C CA . ARG A 1 497 ? 20.324 -3.140 56.623 1.00 37.26 493 ARG A CA 1
ATOM 3899 C C . ARG A 1 497 ? 21.297 -2.874 55.470 1.00 37.01 493 ARG A C 1
ATOM 3900 O O . ARG A 1 497 ? 22.392 -2.346 55.687 1.00 37.61 493 ARG A O 1
ATOM 3908 N N . ASP A 1 498 ? 20.895 -3.241 54.257 1.00 36.45 494 ASP A N 1
ATOM 3909 C CA . ASP A 1 498 ? 21.703 -3.060 53.041 1.00 35.86 494 ASP A CA 1
ATOM 3910 C C . ASP A 1 498 ? 21.396 -1.743 52.344 1.00 35.51 494 ASP A C 1
ATOM 3911 O O . ASP A 1 498 ? 20.261 -1.474 51.946 1.00 35.58 494 ASP A O 1
ATOM 3916 N N . ARG A 1 499 ? 22.423 -0.920 52.223 1.00 34.93 495 ARG A N 1
ATOM 3917 C CA . ARG A 1 499 ? 22.297 0.376 51.588 1.00 34.96 495 ARG A CA 1
ATOM 3918 C C . ARG A 1 499 ? 23.345 0.609 50.527 1.00 33.39 495 ARG A C 1
ATOM 3919 O O . ARG A 1 499 ? 24.378 -0.057 50.496 1.00 33.79 495 ARG A O 1
ATOM 3927 N N . ALA A 1 500 ? 23.040 1.528 49.624 1.00 31.76 496 ALA A N 1
ATOM 3928 C CA . ALA A 1 500 ? 23.944 1.879 48.553 1.00 30.23 496 ALA A CA 1
ATOM 3929 C C . ALA A 1 500 ? 23.717 3.328 48.203 1.00 29.14 496 ALA A C 1
ATOM 3930 O O . ALA A 1 500 ? 22.627 3.863 48.415 1.00 29.21 496 ALA A O 1
ATOM 3932 N N . LEU A 1 501 ? 24.769 3.956 47.703 1.00 27.60 497 LEU A N 1
ATOM 3933 C CA . LEU A 1 501 ? 24.752 5.332 47.278 1.00 26.81 497 LEU A CA 1
ATOM 3934 C C . LEU A 1 501 ? 25.253 5.338 45.851 1.00 25.93 497 LEU A C 1
ATOM 3935 O O . LEU A 1 501 ? 26.321 4.799 45.563 1.00 25.39 497 LEU A O 1
ATOM 3940 N N . VAL A 1 502 ? 24.461 5.926 44.963 1.00 25.12 498 VAL A N 1
ATOM 3941 C CA . VAL A 1 502 ? 24.825 6.044 43.558 1.00 24.45 498 VAL A CA 1
ATOM 3942 C C . VAL A 1 502 ? 24.995 7.557 43.443 1.00 24.46 498 VAL A C 1
ATOM 3943 O O . VAL A 1 502 ? 24.054 8.299 43.697 1.00 25.36 498 VAL A O 1
ATOM 3947 N N . VAL A 1 503 ? 26.199 8.029 43.132 1.00 24.43 499 VAL A N 1
ATOM 3948 C CA . VAL A 1 503 ? 26.445 9.484 43.020 1.00 24.22 499 VAL A CA 1
ATOM 3949 C C . VAL A 1 503 ? 27.050 9.786 41.669 1.00 24.31 499 VAL A C 1
ATOM 3950 O O . VAL A 1 503 ? 28.072 9.220 41.314 1.00 24.56 499 VAL A O 1
ATOM 3954 N N . VAL A 1 504 ? 26.438 10.710 40.931 1.00 24.00 500 VAL A N 1
ATOM 3955 C CA . VAL A 1 504 ? 26.930 11.032 39.604 1.00 23.72 500 VAL A CA 1
ATOM 3956 C C . VAL A 1 504 ? 27.078 12.520 39.320 1.00 24.64 500 VAL A C 1
ATOM 3957 O O . VAL A 1 504 ? 26.158 13.292 39.545 1.00 24.79 500 VAL A O 1
ATOM 3961 N N . ASN A 1 505 ? 28.239 12.912 38.811 1.00 24.95 501 ASN A N 1
ATOM 3962 C CA . ASN A 1 505 ? 28.497 14.308 38.481 1.00 26.07 501 ASN A CA 1
ATOM 3963 C C . ASN A 1 505 ? 28.159 14.524 37.011 1.00 26.39 501 ASN A C 1
ATOM 3964 O O . ASN A 1 505 ? 29.011 14.359 36.148 1.00 26.34 501 ASN A O 1
ATOM 3969 N N . LEU A 1 506 ? 26.920 14.894 36.714 1.00 27.11 502 LEU A N 1
ATOM 3970 C CA . LEU A 1 506 ? 26.549 15.112 35.317 1.00 28.36 502 LEU A CA 1
ATOM 3971 C C . LEU A 1 506 ? 26.983 16.419 34.711 1.00 28.64 502 LEU A C 1
ATOM 3972 O O . LEU A 1 506 ? 26.161 17.296 34.466 1.00 28.05 502 LEU A O 1
ATOM 3977 N N . SER A 1 507 ? 28.281 16.562 34.497 1.00 29.00 503 SER A N 1
ATOM 3978 C CA . SER A 1 507 ? 28.812 17.774 33.892 1.00 30.57 503 SER A CA 1
ATOM 3979 C C . SER A 1 507 ? 30.249 17.547 33.515 1.00 30.96 503 SER A C 1
ATOM 3980 O O . SER A 1 507 ? 30.919 16.671 34.064 1.00 30.01 503 SER A O 1
ATOM 3983 N N . ASP A 1 508 ? 30.696 18.324 32.543 1.00 32.49 504 ASP A N 1
ATOM 3984 C CA . ASP A 1 508 ? 32.060 18.241 32.061 1.00 34.74 504 ASP A CA 1
ATOM 3985 C C . ASP A 1 508 ? 33.065 19.055 32.890 1.00 35.43 504 ASP A C 1
ATOM 3986 O O . ASP A 1 508 ? 34.197 19.267 32.471 1.00 35.46 504 ASP A O 1
ATOM 3991 N N . ARG A 1 509 ? 32.645 19.468 34.086 1.00 36.07 505 ARG A N 1
ATOM 3992 C CA . ARG A 1 509 ? 33.498 20.241 34.979 1.00 37.57 505 ARG A CA 1
ATOM 3993 C C . ARG A 1 509 ? 33.378 19.549 36.325 1.00 36.50 505 ARG A C 1
ATOM 3994 O O . ARG A 1 509 ? 32.361 18.904 36.579 1.00 37.01 505 ARG A O 1
ATOM 4002 N N . PRO A 1 510 ? 34.411 19.649 37.189 1.00 36.22 506 PRO A N 1
ATOM 4003 C CA . PRO A 1 510 ? 34.298 18.982 38.493 1.00 35.67 506 PRO A CA 1
ATOM 4004 C C . PRO A 1 510 ? 33.184 19.584 39.330 1.00 34.84 506 PRO A C 1
ATOM 4005 O O . PRO A 1 510 ? 32.681 20.646 38.996 1.00 34.30 506 PRO A O 1
ATOM 4009 N N . SER A 1 511 ? 32.812 18.902 40.406 1.00 34.68 507 SER A N 1
ATOM 4010 C CA . SER A 1 511 ? 31.758 19.370 41.298 1.00 34.87 507 SER A CA 1
ATOM 4011 C C . SER A 1 511 ? 31.959 18.851 42.700 1.00 35.40 507 SER A C 1
ATOM 4012 O O . SER A 1 511 ? 32.393 17.714 42.888 1.00 35.10 507 SER A O 1
ATOM 4015 N N . LEU A 1 512 ? 31.660 19.696 43.686 1.00 36.14 508 LEU A N 1
ATOM 4016 C CA . LEU A 1 512 ? 31.792 19.276 45.072 1.00 36.75 508 LEU A CA 1
ATOM 4017 C C . LEU A 1 512 ? 30.559 18.601 45.589 1.00 37.34 508 LEU A C 1
ATOM 4018 O O . LEU A 1 512 ? 29.440 19.144 45.550 1.00 36.96 508 LEU A O 1
ATOM 4023 N N . TYR A 1 513 ? 30.815 17.394 46.052 1.00 37.71 509 TYR A N 1
ATOM 4024 C CA . TYR A 1 513 ? 29.852 16.553 46.634 1.00 38.85 509 TYR A CA 1
ATOM 4025 C C . TYR A 1 513 ? 30.070 16.921 48.069 1.00 40.39 509 TYR A C 1
ATOM 4026 O O . TYR A 1 513 ? 31.209 16.960 48.528 1.00 40.65 509 TYR A O 1
ATOM 4035 N N . ARG A 1 514 ? 28.981 17.241 48.751 1.00 41.96 510 ARG A N 1
ATOM 4036 C CA . ARG A 1 514 ? 28.985 17.612 50.161 1.00 44.13 510 ARG A CA 1
ATOM 4037 C C . ARG A 1 514 ? 27.667 17.196 50.745 1.00 44.59 510 ARG A C 1
ATOM 4038 O O . ARG A 1 514 ? 26.621 17.732 50.388 1.00 44.99 510 ARG A O 1
ATOM 4046 N N . TYR A 1 515 ? 27.728 16.187 51.601 1.00 45.85 511 TYR A N 1
ATOM 4047 C CA . TYR A 1 515 ? 26.540 15.667 52.251 1.00 47.08 511 TYR A CA 1
ATOM 4048 C C . TYR A 1 515 ? 26.897 15.050 53.610 1.00 47.93 511 TYR A C 1
ATOM 4049 O O . TYR A 1 515 ? 27.582 14.021 53.684 1.00 47.97 511 TYR A O 1
ATOM 4058 N N . ASP A 1 516 ? 26.457 15.725 54.673 1.00 48.77 512 ASP A N 1
ATOM 4059 C CA . ASP A 1 516 ? 26.691 15.299 56.047 1.00 49.63 512 ASP A CA 1
ATOM 4060 C C . ASP A 1 516 ? 25.513 14.428 56.473 1.00 49.97 512 ASP A C 1
ATOM 4061 O O . ASP A 1 516 ? 24.721 14.831 57.329 1.00 50.92 512 ASP A O 1
ATOM 4066 N N . GLY A 1 517 ? 25.364 13.263 55.853 1.00 49.68 513 GLY A N 1
ATOM 4067 C CA . GLY A 1 517 ? 24.266 12.352 56.189 1.00 49.77 513 GLY A CA 1
ATOM 4068 C C . GLY A 1 517 ? 24.811 10.989 56.546 1.00 49.57 513 GLY A C 1
ATOM 4069 O O . GLY A 1 517 ? 24.172 10.197 57.234 1.00 50.00 513 GLY A O 1
ATOM 4070 N N . PHE A 1 518 ? 26.012 10.745 56.048 1.00 49.65 514 PHE A N 1
ATOM 4071 C CA . PHE A 1 518 ? 26.798 9.524 56.224 1.00 49.69 514 PHE A CA 1
ATOM 4072 C C . PHE A 1 518 ? 28.256 9.771 55.801 1.00 49.94 514 PHE A C 1
ATOM 4073 O O . PHE A 1 518 ? 28.535 10.677 54.995 1.00 50.17 514 PHE A O 1
ATOM 4081 N N . ARG A 1 519 ? 29.173 8.982 56.364 1.00 49.92 515 ARG A N 1
ATOM 4082 C CA . ARG A 1 519 ? 30.590 9.110 56.062 1.00 50.22 515 ARG A CA 1
ATOM 4083 C C . ARG A 1 519 ? 30.915 7.993 55.070 1.00 49.60 515 ARG A C 1
ATOM 4084 O O . ARG A 1 519 ? 30.692 6.806 55.355 1.00 49.64 515 ARG A O 1
ATOM 4092 N N . LEU A 1 520 ? 31.447 8.367 53.910 1.00 48.60 516 LEU A N 1
ATOM 4093 C CA . LEU A 1 520 ? 31.793 7.382 52.879 1.00 47.39 516 LEU A CA 1
ATOM 4094 C C . LEU A 1 520 ? 33.215 6.825 53.046 1.00 47.02 516 LEU A C 1
ATOM 4095 O O . LEU A 1 520 ? 34.170 7.584 53.271 1.00 46.70 516 LEU A O 1
ATOM 4100 N N . GLN A 1 521 ? 33.341 5.500 52.935 1.00 46.27 517 GLN A N 1
ATOM 4101 C CA . GLN A 1 521 ? 34.627 4.833 53.076 1.00 45.69 517 GLN A CA 1
ATOM 4102 C C . GLN A 1 521 ? 34.985 4.212 51.736 1.00 45.00 517 GLN A C 1
ATOM 4103 O O . GLN A 1 521 ? 34.137 3.589 51.107 1.00 44.67 517 GLN A O 1
ATOM 4109 N N . SER A 1 522 ? 36.242 4.370 51.313 1.00 44.79 518 SER A N 1
ATOM 4110 C CA . SER A 1 522 ? 36.740 3.821 50.035 1.00 44.15 518 SER A CA 1
ATOM 4111 C C . SER A 1 522 ? 36.634 2.308 49.888 1.00 43.57 518 SER A C 1
ATOM 4112 O O . SER A 1 522 ? 36.696 1.807 48.766 1.00 43.77 518 SER A O 1
ATOM 4115 N N . SER A 1 523 ? 36.490 1.586 51.003 1.00 42.74 519 SER A N 1
ATOM 4116 C CA . SER A 1 523 ? 36.377 0.116 50.982 1.00 41.75 519 SER A CA 1
ATOM 4117 C C . SER A 1 523 ? 34.953 -0.315 50.633 1.00 41.04 519 SER A C 1
ATOM 4118 O O . SER A 1 523 ? 34.685 -1.488 50.364 1.00 41.35 519 SER A O 1
ATOM 4121 N N . ASP A 1 524 ? 34.039 0.648 50.671 1.00 39.53 520 ASP A N 1
ATOM 4122 C CA . ASP A 1 524 ? 32.640 0.426 50.363 1.00 38.12 520 ASP A CA 1
ATOM 4123 C C . ASP A 1 524 ? 32.337 0.833 48.918 1.00 36.97 520 ASP A C 1
ATOM 4124 O O . ASP A 1 524 ? 31.218 0.631 48.430 1.00 37.02 520 ASP A O 1
ATOM 4129 N N . LEU A 1 525 ? 33.331 1.374 48.219 1.00 35.09 521 LEU A N 1
ATOM 4130 C CA . LEU A 1 525 ? 33.098 1.782 46.853 1.00 34.32 521 LEU A CA 1
ATOM 4131 C C . LEU A 1 525 ? 33.050 0.488 46.020 1.00 33.32 521 LEU A C 1
ATOM 4132 O O . LEU A 1 525 ? 34.061 -0.187 45.825 1.00 32.54 521 LEU A O 1
ATOM 4137 N N . ALA A 1 526 ? 31.852 0.137 45.565 1.00 32.00 522 ALA A N 1
ATOM 4138 C CA . ALA A 1 526 ? 31.635 -1.062 44.765 1.00 30.48 522 ALA A CA 1
ATOM 4139 C C . ALA A 1 526 ? 31.952 -0.880 43.280 1.00 29.57 522 ALA A C 1
ATOM 4140 O O . ALA A 1 526 ? 32.390 -1.833 42.621 1.00 29.81 522 ALA A O 1
ATOM 4142 N N . LEU A 1 527 ? 31.735 0.330 42.761 1.00 28.10 523 LEU A N 1
ATOM 4143 C CA . LEU A 1 527 ? 31.988 0.634 41.360 1.00 26.58 523 LEU A CA 1
ATOM 4144 C C . LEU A 1 527 ? 32.146 2.119 41.110 1.00 26.46 523 LEU A C 1
ATOM 4145 O O . LEU A 1 527 ? 31.434 2.932 41.686 1.00 26.37 523 LEU A O 1
ATOM 4150 N N . SER A 1 528 ? 33.078 2.461 40.227 1.00 25.92 524 SER A N 1
ATOM 4151 C CA . SER A 1 528 ? 33.349 3.838 39.864 1.00 25.69 524 SER A CA 1
ATOM 4152 C C . SER A 1 528 ? 33.912 3.880 38.454 1.00 25.82 524 SER A C 1
ATOM 4153 O O . SER A 1 528 ? 34.450 2.865 37.984 1.00 26.14 524 SER A O 1
ATOM 4156 N N . ASN A 1 529 ? 33.794 5.021 37.770 1.00 25.57 525 ASN A N 1
ATOM 4157 C CA . ASN A 1 529 ? 34.319 5.149 36.389 1.00 25.68 525 ASN A CA 1
ATOM 4158 C C . ASN A 1 529 ? 35.696 5.798 36.356 1.00 26.50 525 ASN A C 1
ATOM 4159 O O . ASN A 1 529 ? 36.289 6.031 35.294 1.00 25.97 525 ASN A O 1
ATOM 4164 N N . TYR A 1 530 ? 36.150 6.126 37.563 1.00 27.77 526 TYR A N 1
ATOM 4165 C CA . TYR A 1 530 ? 37.448 6.728 37.874 1.00 28.66 526 TYR A CA 1
ATOM 4166 C C . TYR A 1 530 ? 38.063 5.893 38.970 1.00 29.93 526 TYR A C 1
ATOM 4167 O O . TYR A 1 530 ? 37.333 5.323 39.784 1.00 29.35 526 TYR A O 1
ATOM 4176 N N . PRO A 1 531 ? 39.407 5.820 38.993 1.00 31.36 527 PRO A N 1
ATOM 4177 C CA . PRO A 1 531 ? 40.137 5.063 39.989 1.00 32.81 527 PRO A CA 1
ATOM 4178 C C . PRO A 1 531 ? 39.719 5.386 41.420 1.00 34.80 527 PRO A C 1
ATOM 4179 O O . PRO A 1 531 ? 39.461 6.537 41.752 1.00 34.41 527 PRO A O 1
ATOM 4183 N N . VAL A 1 532 ? 39.656 4.339 42.240 1.00 37.24 528 VAL A N 1
ATOM 4184 C CA . VAL A 1 532 ? 39.286 4.423 43.652 1.00 39.73 528 VAL A CA 1
ATOM 4185 C C . VAL A 1 532 ? 40.428 5.124 44.449 1.00 40.48 528 VAL A C 1
ATOM 4186 O O . VAL A 1 532 ? 41.446 4.498 44.742 1.00 41.51 528 VAL A O 1
ATOM 4190 N N . ARG A 1 533 ? 40.254 6.420 44.737 1.00 41.48 529 ARG A N 1
ATOM 4191 C CA . ARG A 1 533 ? 41.181 7.302 45.479 1.00 42.26 529 ARG A CA 1
ATOM 4192 C C . ARG A 1 533 ? 41.029 7.078 47.003 1.00 42.56 529 ARG A C 1
ATOM 4193 O O . ARG A 1 533 ? 39.912 6.887 47.483 1.00 42.35 529 ARG A O 1
ATOM 4201 N N . PRO A 1 534 ? 42.126 7.176 47.783 1.00 42.92 530 PRO A N 1
ATOM 4202 C CA . PRO A 1 534 ? 41.980 6.958 49.226 1.00 43.59 530 PRO A CA 1
ATOM 4203 C C . PRO A 1 534 ? 41.193 8.038 49.973 1.00 44.30 530 PRO A C 1
ATOM 4204 O O . PRO A 1 534 ? 41.457 9.225 49.773 1.00 44.38 530 PRO A O 1
ATOM 4208 N N . HIS A 1 535 ? 40.220 7.619 50.788 1.00 44.95 531 HIS A N 1
ATOM 4209 C CA . HIS A 1 535 ? 39.391 8.541 51.584 1.00 46.27 531 HIS A CA 1
ATOM 4210 C C . HIS A 1 535 ? 38.615 7.832 52.710 1.00 46.54 531 HIS A C 1
ATOM 4211 O O . HIS A 1 535 ? 37.983 6.783 52.493 1.00 46.57 531 HIS A O 1
ATOM 4218 N N . LYS A 1 536 ? 38.713 8.399 53.912 1.00 46.80 532 LYS A N 1
ATOM 4219 C CA . LYS A 1 536 ? 38.040 7.904 55.119 1.00 47.70 532 LYS A CA 1
ATOM 4220 C C . LYS A 1 536 ? 37.139 8.993 55.689 1.00 47.73 532 LYS A C 1
ATOM 4221 O O . LYS A 1 536 ? 37.511 10.172 55.674 1.00 47.61 532 LYS A O 1
ATOM 4227 N N . ASN A 1 537 ? 35.953 8.604 56.168 1.00 47.88 533 ASN A N 1
ATOM 4228 C CA . ASN A 1 537 ? 35.005 9.564 56.752 1.00 48.19 533 ASN A CA 1
ATOM 4229 C C . ASN A 1 537 ? 34.709 10.790 55.869 1.00 47.62 533 ASN A C 1
ATOM 4230 O O . ASN A 1 537 ? 34.544 11.918 56.356 1.00 47.59 533 ASN A O 1
ATOM 4235 N N . ALA A 1 538 ? 34.625 10.548 54.566 1.00 46.96 534 ALA A N 1
ATOM 4236 C CA . ALA A 1 538 ? 34.356 11.608 53.608 1.00 46.47 534 ALA A CA 1
ATOM 4237 C C . ALA A 1 538 ? 32.881 12.025 53.530 1.00 46.21 534 ALA A C 1
ATOM 4238 O O . ALA A 1 538 ? 31.992 11.211 53.242 1.00 46.27 534 ALA A O 1
ATOM 4240 N N . THR A 1 539 ? 32.650 13.305 53.813 1.00 45.99 535 THR A N 1
ATOM 4241 C CA . THR A 1 539 ? 31.329 13.921 53.784 1.00 45.48 535 THR A CA 1
ATOM 4242 C C . THR A 1 539 ? 31.362 14.903 52.611 1.00 45.45 535 THR A C 1
ATOM 4243 O O . THR A 1 539 ? 30.341 15.498 52.230 1.00 45.22 535 THR A O 1
ATOM 4247 N N . ARG A 1 540 ? 32.562 15.071 52.058 1.00 44.91 536 ARG A N 1
ATOM 4248 C CA . ARG A 1 540 ? 32.789 15.955 50.931 1.00 45.04 536 ARG A CA 1
ATOM 4249 C C . ARG A 1 540 ? 33.996 15.479 50.116 1.00 44.00 536 ARG A C 1
ATOM 4250 O O . ARG A 1 540 ? 34.891 14.798 50.625 1.00 44.04 536 ARG A O 1
ATOM 4258 N N . PHE A 1 541 ? 33.966 15.812 48.829 1.00 43.00 537 PHE A N 1
ATOM 4259 C CA . PHE A 1 541 ? 35.005 15.473 47.849 1.00 41.09 537 PHE A CA 1
ATOM 4260 C C . PHE A 1 541 ? 34.675 16.040 46.498 1.00 39.90 537 PHE A C 1
ATOM 4261 O O . PHE A 1 541 ? 33.504 16.204 46.145 1.00 39.79 537 PHE A O 1
ATOM 4269 N N . LYS A 1 542 ? 35.721 16.333 45.741 1.00 38.16 538 LYS A N 1
ATOM 4270 C CA . LYS A 1 542 ? 35.537 16.883 44.434 1.00 37.33 538 LYS A CA 1
ATOM 4271 C C . LYS A 1 542 ? 35.365 15.691 43.472 1.00 36.24 538 LYS A C 1
ATOM 4272 O O . LYS A 1 542 ? 36.042 14.659 43.591 1.00 35.93 538 LYS A O 1
ATOM 4278 N N . LEU A 1 543 ? 34.377 15.804 42.590 1.00 34.88 539 LEU A N 1
ATOM 4279 C CA . LEU A 1 543 ? 34.099 14.767 41.609 1.00 33.41 539 LEU A CA 1
ATOM 4280 C C . LEU A 1 543 ? 34.593 15.269 40.291 1.00 32.77 539 LEU A C 1
ATOM 4281 O O . LEU A 1 543 ? 34.354 16.425 39.912 1.00 33.11 539 LEU A O 1
ATOM 4286 N N . LYS A 1 544 ? 35.287 14.389 39.589 1.00 31.62 540 LYS A N 1
ATOM 4287 C CA . LYS A 1 544 ? 35.829 14.705 38.296 1.00 30.88 540 LYS A CA 1
ATOM 4288 C C . LYS A 1 544 ? 34.712 14.775 37.254 1.00 30.00 540 LYS A C 1
ATOM 4289 O O . LYS A 1 544 ? 33.579 14.381 37.537 1.00 30.06 540 LYS A O 1
ATOM 4295 N N . PRO A 1 545 ? 35.006 15.297 36.060 1.00 29.36 541 PRO A N 1
ATOM 4296 C CA . PRO A 1 545 ? 33.943 15.365 35.063 1.00 29.10 541 PRO A CA 1
ATOM 4297 C C . PRO A 1 545 ? 33.290 13.993 34.810 1.00 28.74 541 PRO A C 1
ATOM 4298 O O . PRO A 1 545 ? 33.968 13.006 34.490 1.00 28.47 541 PRO A O 1
ATOM 4302 N N . TYR A 1 546 ? 31.979 13.938 35.001 1.00 27.67 542 TYR A N 1
ATOM 4303 C CA . TYR A 1 546 ? 31.219 12.710 34.802 1.00 27.04 542 TYR A CA 1
ATOM 4304 C C . TYR A 1 546 ? 31.576 11.566 35.705 1.00 26.11 542 TYR A C 1
ATOM 4305 O O . TYR A 1 546 ? 31.288 10.406 35.387 1.00 25.90 542 TYR A O 1
ATOM 4314 N N . GLU A 1 547 ? 32.162 11.886 36.850 1.00 24.99 543 GLU A N 1
ATOM 4315 C CA . GLU A 1 547 ? 32.521 10.842 37.770 1.00 23.91 543 GLU A CA 1
ATOM 4316 C C . GLU A 1 547 ? 31.270 10.254 38.379 1.00 23.83 543 GLU A C 1
ATOM 4317 O O . GLU A 1 547 ? 30.353 10.986 38.757 1.00 22.99 543 GLU A O 1
ATOM 4323 N N . ALA A 1 548 ? 31.237 8.925 38.445 1.00 22.87 544 ALA A N 1
ATOM 4324 C CA . ALA A 1 548 ? 30.105 8.207 39.000 1.00 23.57 544 ALA A CA 1
ATOM 4325 C C . ALA A 1 548 ? 30.663 7.173 39.952 1.00 23.96 544 ALA A C 1
ATOM 4326 O O . ALA A 1 548 ? 31.636 6.493 39.627 1.00 23.61 544 ALA A O 1
ATOM 4328 N N . ARG A 1 549 ? 30.039 7.051 41.120 1.00 24.08 545 ARG A N 1
ATOM 4329 C CA . ARG A 1 549 ? 30.458 6.109 42.143 1.00 24.46 545 ARG A CA 1
ATOM 4330 C C . ARG A 1 549 ? 29.252 5.417 42.703 1.00 24.92 545 ARG A C 1
ATOM 4331 O O . ARG A 1 549 ? 28.170 6.012 42.798 1.00 25.16 545 ARG A O 1
ATOM 4339 N N . VAL A 1 550 ? 29.454 4.156 43.061 1.00 25.52 546 VAL A N 1
ATOM 4340 C CA . VAL A 1 550 ? 28.420 3.332 43.633 1.00 26.95 546 VAL A CA 1
ATOM 4341 C C . VAL A 1 550 ? 29.029 2.713 44.882 1.00 28.35 546 VAL A C 1
ATOM 4342 O O . VAL A 1 550 ? 29.960 1.909 44.789 1.00 28.73 546 VAL A O 1
ATOM 4346 N N . TYR A 1 551 ? 28.540 3.135 46.043 1.00 29.54 547 TYR A N 1
ATOM 4347 C CA . TYR A 1 551 ? 28.998 2.631 47.325 1.00 30.62 547 TYR A CA 1
ATOM 4348 C C . TYR A 1 551 ? 27.930 1.717 47.861 1.00 32.00 547 TYR A C 1
ATOM 4349 O O . TYR A 1 551 ? 26.750 2.006 47.727 1.00 31.72 547 TYR A O 1
ATOM 4358 N N . ILE A 1 552 ? 28.353 0.612 48.461 1.00 33.61 548 ILE A N 1
ATOM 4359 C CA . ILE A 1 552 ? 27.458 -0.366 49.040 1.00 35.60 548 ILE A CA 1
ATOM 4360 C C . ILE A 1 552 ? 28.011 -0.652 50.427 1.00 37.46 548 ILE A C 1
ATOM 4361 O O . ILE A 1 552 ? 29.232 -0.772 50.596 1.00 37.50 548 ILE A O 1
ATOM 4366 N N . TRP A 1 553 ? 27.129 -0.736 51.422 1.00 39.21 549 TRP A N 1
ATOM 4367 C CA . TRP A 1 553 ? 27.567 -1.019 52.778 1.00 40.92 549 TRP A CA 1
ATOM 4368 C C . TRP A 1 553 ? 26.399 -1.674 53.491 1.00 42.32 549 TRP A C 1
ATOM 4369 O O . TRP A 1 553 ? 25.342 -1.887 52.894 1.00 42.32 549 TRP A O 1
ATOM 4380 N N . LYS A 1 554 ? 26.589 -2.008 54.764 1.00 44.34 550 LYS A N 1
ATOM 4381 C CA . LYS A 1 554 ? 25.538 -2.642 55.541 1.00 46.17 550 LYS A CA 1
ATOM 4382 C C . LYS A 1 554 ? 25.548 -2.022 56.942 1.00 47.33 550 LYS A C 1
ATOM 4383 O O . LYS A 1 554 ? 26.548 -2.112 57.663 1.00 47.90 550 LYS A O 1
ATOM 4389 N N . GLU A 1 555 ? 24.451 -1.358 57.302 1.00 48.32 551 GLU A N 1
ATOM 4390 C CA . GLU A 1 555 ? 24.338 -0.718 58.611 1.00 49.46 551 GLU A CA 1
ATOM 4391 C C . GLU A 1 555 ? 23.789 -1.644 59.679 1.00 50.04 551 GLU A C 1
ATOM 4392 O O . GLU A 1 555 ? 22.656 -2.120 59.587 1.00 50.81 551 GLU A O 1
#

Nearest PDB structures (foldseek):
  2ze0-assembly1_A  TM=1.002E+00  e=0.000E+00  Geobacillus sp. HTA-462
  1zjb-assembly1_A  TM=9.446E-01  e=1.345E-74  Burkholderia ubonensis subsp. mesacidophila
  4go9-assembly2_B  TM=9.308E-01  e=2.221E-74  Burkholderia ubonensis subsp. mesacidophila
  6y9t-assembly2_B  TM=9.153E-01  e=2.798E-57  Lactobacillus acidophilus NCFM
  6k5p-assembly1_A  TM=8.738E-01  e=2.599E-54  Culex quinquefasciatus

InterPro domains:
  IPR006046 Alpha amylase [PR00110] (92-103)
  IPR006046 Alpha amylase [PR00110] (193-204)
  IPR006046 Alpha amylase [PR00110] (316-328)
  IPR006047 Glycosyl hydrolase family 13, catalytic domain [PF00128] (13-476)
  IPR006047 Glycosyl hydrolase family 13, catalytic domain [SM00642] (13-415)
  IPR013780 Glycosyl hydrolase, all-beta [G3DSA:2.60.40.1180] (477-555)
  IPR017853 Glycoside hydrolase superfamily [SSF51445] (3-473)
  IPR032091 Maltogenic amylase-like, C-terminal [PF16657] (480-549)
  IPR045857 Oligo-1,6-glucosidase, domain 2 [G3DSA:3.90.400.10] (108-166)